Protein AF-A0A8D0GE43-F1 (afdb_monomer)

Mean predicted aligned error: 23.8 Å

Sequence (446 aa):
SHNPSAASDLSTYSTASLISNEEQFEDYGEGDDVDFTPSSPCPDDETRTNAYSDLGSSVSSSAGQTPRKMRHIYNSELLDVYCSQCCKKINLLNDLEARLKNLKANSPNRKISSTAFGRQLFHNSNFSSSNGSTEDLFRDSIDSCDNDITEKVTYLEKKVTELENDNMTNGDLKSKLKHENTQLVHRVHELEELLKDQETSAEQTLEEEIKRHREAYSKYEKEKGTEIELLNTRVQQLEEENSELKSTVTRLKSHTEKLDEERQRMSDRLEDTSLRLKDEMDLYKRMMDKLRQNRLEFNKEREATQELIEDLRKELEHLQLYKLDCERPGRGRSSSSSLSEFNAKTREMEMEHEIKRLKQENQKLRDQNDDLNGQILSLSLYEAKNLFATQTKAQSLAAEIDSASRDELMEALKEQEEINYRLRQYMDKIILAILDHNPSILEIKN

Organism: Sphenodon punctatus (NCBI:txid8508)

Foldseek 3Di:
DDDDDDDDDDDDDDDDDDDDDDDDDDDDDDDDDDDDDDDDDDDDDDDDDDDDDDDDDDDDDDDDDDDDDDDPDDPPPPPPPDDPVNVVVVVVVVVVVVVVVVCVVPPPPPPPPPVRVVVVVVPPDDDDDDDDDDDDDDDDDPDPPPPVVVVVVVVVVVVVVVVVVVVVVVVVVVVVVVVVVVVVVVVVVVVVVVVVVVVVVVVVVVVVVVVVVVVVVVVVVVVVVVVVVVVVVVVVVVVVVVVVVVVVVVVVVVVVVVVVVVVVVVVVVVVVVVVVVVVVVVVVVVVVVVVVVVVVVVVVVVVVVVVVVVVVVVVVVVVVVVVVVVPPPDDDDDPPVVVVVVVVVVVVVVVVVVVVVVVVVVVVVVVVVVVVVVVVVVVVVVVVVVVVVVVVVDDDPVVVVVPCDPVNVVVVVVVVVVVVVVVVVVVVVVQVVCVVPPNVVVDDDD

Structure (mmCIF, N/CA/C/O backbone):
data_AF-A0A8D0GE43-F1
#
_entry.id   AF-A0A8D0GE43-F1
#
loop_
_atom_site.group_PDB
_atom_site.id
_atom_site.type_symbol
_atom_site.label_atom_id
_atom_site.label_alt_id
_atom_site.label_comp_id
_atom_site.label_asym_id
_atom_site.label_entity_id
_atom_site.label_seq_id
_atom_site.pdbx_PDB_ins_code
_atom_site.Cartn_x
_atom_site.Cartn_y
_atom_site.Cartn_z
_atom_site.occupancy
_atom_site.B_iso_or_equiv
_atom_site.auth_seq_id
_atom_site.auth_comp_id
_atom_site.auth_asym_id
_atom_site.auth_atom_id
_atom_site.pdbx_PDB_model_num
ATOM 1 N N . SER A 1 1 ? 65.338 -15.240 9.679 1.00 38.41 1 SER A N 1
ATOM 2 C CA . SER A 1 1 ? 66.031 -15.650 10.917 1.00 38.41 1 SER A CA 1
ATOM 3 C C . SER A 1 1 ? 64.995 -16.139 11.919 1.00 38.41 1 SER A C 1
ATOM 5 O O . SER A 1 1 ? 64.124 -15.377 12.286 1.00 38.41 1 SER A O 1
ATOM 7 N N . HIS A 1 2 ? 65.068 -17.435 12.235 1.00 36.09 2 HIS A N 1
ATOM 8 C CA . HIS A 1 2 ? 64.637 -18.157 13.447 1.00 36.09 2 HIS A CA 1
ATOM 9 C C . HIS A 1 2 ? 63.344 -17.759 14.218 1.00 36.09 2 HIS A C 1
ATOM 11 O O . HIS A 1 2 ? 63.273 -16.717 14.854 1.00 36.09 2 HIS A O 1
ATOM 17 N N . ASN A 1 3 ? 62.408 -18.725 14.186 1.00 47.41 3 ASN A N 1
ATOM 18 C CA . ASN A 1 3 ? 61.341 -19.186 15.112 1.00 47.41 3 ASN A CA 1
ATOM 19 C C . ASN A 1 3 ? 61.473 -18.863 16.628 1.00 47.41 3 ASN A C 1
ATOM 21 O O . ASN A 1 3 ? 62.605 -18.620 17.052 1.00 47.41 3 ASN A O 1
ATOM 25 N N . PRO A 1 4 ? 60.398 -18.968 17.476 1.00 62.22 4 PRO A N 1
ATOM 26 C CA . PRO A 1 4 ? 59.675 -20.250 17.722 1.00 62.22 4 PRO A CA 1
ATOM 27 C C . PRO A 1 4 ? 58.169 -20.258 18.159 1.00 62.22 4 PRO A C 1
ATOM 29 O O . PRO A 1 4 ? 57.666 -19.285 18.702 1.00 62.22 4 PRO A O 1
ATOM 32 N N . SER A 1 5 ? 57.525 -21.430 17.935 1.00 45.06 5 SER A N 1
ATOM 33 C CA . SER A 1 5 ? 56.621 -22.278 18.785 1.00 45.06 5 SER A CA 1
ATOM 34 C C . SER A 1 5 ? 55.451 -21.681 19.612 1.00 45.06 5 SER A C 1
ATOM 36 O O . SER A 1 5 ? 55.613 -20.632 20.208 1.00 45.06 5 SER A O 1
ATOM 38 N N . ALA A 1 6 ? 54.299 -22.331 19.877 1.00 43.22 6 ALA A N 1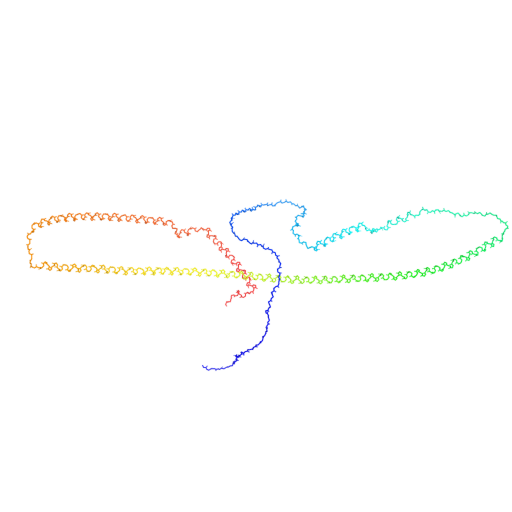
ATOM 39 C CA . ALA A 1 6 ? 53.668 -23.619 19.518 1.00 43.22 6 ALA A CA 1
ATOM 40 C C . ALA A 1 6 ? 52.224 -23.701 20.119 1.00 43.22 6 ALA A C 1
ATOM 42 O O . ALA A 1 6 ? 51.912 -22.927 21.022 1.00 43.22 6 ALA A O 1
ATOM 43 N N . ALA A 1 7 ? 51.468 -24.738 19.695 1.00 39.16 7 ALA A N 1
ATOM 44 C CA . ALA A 1 7 ? 50.300 -25.414 20.323 1.00 39.16 7 ALA A CA 1
ATOM 45 C C . ALA A 1 7 ? 48.884 -24.872 19.949 1.00 39.16 7 ALA A C 1
ATOM 47 O O . ALA A 1 7 ? 48.703 -23.663 19.889 1.00 39.16 7 ALA A O 1
ATOM 48 N N . SER A 1 8 ? 47.833 -25.658 19.636 1.00 41.88 8 SER A N 1
ATOM 49 C CA . SER A 1 8 ? 47.555 -27.100 19.831 1.00 41.88 8 SER A CA 1
ATOM 50 C C . SER A 1 8 ? 46.420 -27.620 18.905 1.00 41.88 8 SER A C 1
ATOM 52 O O . SER A 1 8 ? 45.381 -26.979 18.794 1.00 41.88 8 SER A O 1
ATOM 54 N N . ASP A 1 9 ? 46.652 -28.777 18.275 1.00 39.06 9 ASP A N 1
ATOM 55 C CA . ASP A 1 9 ? 45.872 -30.034 18.218 1.00 39.06 9 ASP A CA 1
ATOM 56 C C . ASP A 1 9 ? 44.349 -30.135 17.932 1.00 39.06 9 ASP A C 1
ATOM 58 O O . ASP A 1 9 ? 43.512 -29.617 18.660 1.00 39.06 9 ASP A O 1
ATOM 62 N N . LEU A 1 10 ? 44.071 -30.965 16.899 1.00 37.03 10 LEU A N 1
ATOM 63 C CA . LEU A 1 10 ? 43.170 -32.147 16.791 1.00 37.03 10 LEU A CA 1
ATOM 64 C C . LEU A 1 10 ? 41.729 -32.055 17.346 1.00 37.03 10 LEU A C 1
ATOM 66 O O . LEU A 1 10 ? 41.489 -31.583 18.439 1.00 37.03 10 LEU A O 1
ATOM 70 N N . SER A 1 11 ? 40.679 -32.649 16.775 1.00 32.06 11 SER A N 1
ATOM 71 C CA . SER A 1 11 ? 40.477 -33.645 15.713 1.00 32.06 11 SER A CA 1
ATOM 72 C C . SER A 1 11 ? 38.954 -33.797 15.543 1.00 32.06 11 SER A C 1
ATOM 74 O O . SER A 1 11 ? 38.218 -33.706 16.523 1.00 32.06 11 SER A O 1
ATOM 76 N N . THR A 1 12 ? 38.462 -34.040 14.330 1.00 38.22 12 THR A N 1
ATOM 77 C CA . THR A 1 12 ? 37.043 -34.335 14.064 1.00 38.22 12 THR A CA 1
ATOM 78 C C . THR A 1 12 ? 36.962 -35.647 13.303 1.00 38.22 12 THR A C 1
ATOM 80 O O . THR A 1 12 ? 37.473 -35.738 12.192 1.00 38.22 12 THR A O 1
ATOM 83 N N . TYR A 1 13 ? 36.334 -36.661 13.900 1.00 42.94 13 TYR A N 1
ATOM 84 C CA . TYR A 1 13 ? 35.890 -37.859 13.192 1.00 42.94 13 TYR A CA 1
ATOM 85 C C . TYR A 1 13 ? 34.681 -38.510 13.878 1.00 42.94 13 TYR A C 1
ATOM 87 O O . TYR A 1 13 ? 34.623 -38.594 15.103 1.00 42.94 13 TYR A O 1
ATOM 95 N N . SER A 1 14 ? 33.809 -39.041 13.013 1.00 34.19 14 SER A N 1
ATOM 96 C CA . SER A 1 14 ? 33.009 -40.273 13.161 1.00 34.19 14 SER A CA 1
ATOM 97 C C . SER A 1 14 ? 31.504 -40.186 13.465 1.00 34.19 14 SER A C 1
ATOM 99 O O . SER A 1 14 ? 31.059 -40.106 14.601 1.00 34.19 14 SER A O 1
ATOM 101 N N . THR A 1 15 ? 30.735 -40.273 12.372 1.00 41.56 15 THR A N 1
ATOM 102 C CA . THR A 1 15 ? 29.760 -41.330 11.988 1.00 41.56 15 THR A CA 1
ATOM 103 C C . THR A 1 15 ? 29.211 -42.323 13.036 1.00 41.56 15 THR A C 1
ATOM 105 O O . THR A 1 15 ? 29.994 -43.070 13.619 1.00 41.56 15 THR A O 1
ATOM 108 N N . ALA A 1 16 ? 27.873 -42.494 13.072 1.00 36.06 16 ALA A N 1
ATOM 109 C CA . ALA A 1 16 ? 27.108 -43.668 12.564 1.00 36.06 16 ALA A CA 1
ATOM 110 C C . ALA A 1 16 ? 25.858 -44.058 13.406 1.00 36.06 16 ALA A C 1
ATOM 112 O O . ALA A 1 16 ? 25.973 -44.186 14.619 1.00 36.06 16 ALA A O 1
ATOM 113 N N . SER A 1 17 ? 24.759 -44.411 12.698 1.00 38.06 17 SER A N 1
ATOM 114 C CA . SER A 1 17 ? 23.742 -45.454 13.028 1.00 38.06 17 SER A CA 1
ATOM 115 C C . SER A 1 17 ? 22.774 -45.207 14.216 1.00 38.06 17 SER A C 1
ATOM 117 O O . SER A 1 17 ? 23.167 -44.603 15.196 1.00 38.06 17 SER A O 1
ATOM 119 N N . LEU A 1 18 ? 21.512 -45.669 14.307 1.00 38.78 18 LEU A N 1
ATOM 120 C CA . LEU A 1 18 ? 20.591 -46.535 13.541 1.00 38.78 18 LEU A CA 1
ATOM 121 C C . LEU A 1 18 ? 19.242 -46.614 14.346 1.00 38.78 18 LEU A C 1
ATOM 123 O O . LEU A 1 18 ? 19.275 -46.402 15.554 1.00 38.78 18 LEU A O 1
ATOM 127 N N . ILE A 1 19 ? 18.142 -47.066 13.703 1.00 35.34 19 ILE A N 1
ATOM 128 C CA . ILE A 1 19 ? 17.017 -47.903 14.239 1.00 35.34 19 ILE A CA 1
ATOM 129 C C . ILE A 1 19 ? 15.658 -47.285 14.711 1.00 35.34 19 ILE A C 1
ATOM 131 O O . ILE A 1 19 ? 15.600 -46.460 15.616 1.00 35.34 19 ILE A O 1
ATOM 135 N N . SER A 1 20 ? 14.593 -47.908 14.146 1.00 34.09 20 SER A N 1
ATOM 136 C CA . SER A 1 20 ? 13.205 -48.204 14.612 1.00 34.09 20 SER A CA 1
ATOM 137 C C . SER A 1 20 ? 12.062 -47.199 14.385 1.00 34.09 20 SER A C 1
ATOM 139 O O . SER A 1 20 ? 12.109 -46.087 14.890 1.00 34.09 20 SER A O 1
ATOM 141 N N . ASN A 1 21 ? 11.092 -47.552 13.515 1.00 33.66 21 ASN A N 1
ATOM 142 C CA . ASN A 1 21 ? 9.755 -48.182 13.765 1.00 33.66 21 ASN A CA 1
ATOM 143 C C . ASN A 1 21 ? 8.684 -47.073 13.919 1.00 33.66 21 ASN A C 1
ATOM 145 O O . ASN A 1 21 ? 8.958 -46.087 14.581 1.00 33.66 21 ASN A O 1
ATOM 149 N N . GLU A 1 22 ? 7.496 -47.074 13.306 1.00 37.09 22 GLU A N 1
ATOM 150 C CA . GLU A 1 22 ? 6.450 -48.106 13.254 1.00 37.09 22 GLU A CA 1
ATOM 151 C C . GLU A 1 22 ? 5.320 -47.675 12.270 1.00 37.09 22 GLU A C 1
ATOM 153 O O . GLU A 1 22 ? 5.316 -46.552 11.769 1.00 37.09 22 GLU A O 1
ATOM 158 N N . GLU A 1 23 ? 4.407 -48.604 11.980 1.00 44.16 23 GLU A N 1
ATOM 159 C CA . GLU A 1 23 ? 3.408 -48.687 10.893 1.00 44.16 23 GLU A CA 1
ATOM 160 C C . GLU A 1 23 ? 2.099 -47.872 11.106 1.00 44.16 23 GLU A C 1
ATOM 162 O O . GLU A 1 23 ? 1.967 -47.205 12.128 1.00 44.16 23 GLU A O 1
ATOM 167 N N . GLN A 1 24 ? 1.124 -48.046 10.175 1.00 38.09 24 GLN A N 1
ATOM 168 C CA . GLN A 1 24 ? -0.367 -47.913 10.260 1.00 38.09 24 GLN A CA 1
ATOM 169 C C . GLN A 1 24 ? -0.989 -46.841 9.327 1.00 38.09 24 GLN A C 1
ATOM 171 O O . GLN A 1 24 ? -0.553 -45.699 9.356 1.00 38.09 24 GLN A O 1
ATOM 176 N N . PHE A 1 25 ? -2.038 -47.037 8.506 1.00 36.97 25 PHE A N 1
ATOM 177 C CA . PHE A 1 25 ? -2.863 -48.159 8.006 1.00 36.97 25 PHE A CA 1
ATOM 178 C C . PHE A 1 25 ? -3.600 -47.640 6.737 1.00 36.97 25 PHE A C 1
ATOM 180 O O . PHE A 1 25 ? -4.001 -46.476 6.710 1.00 36.97 25 PHE A O 1
ATOM 187 N N . GLU A 1 26 ? -3.818 -48.482 5.720 1.00 42.72 26 GLU A N 1
ATOM 188 C CA . GLU A 1 26 ? -4.900 -48.305 4.731 1.00 42.72 26 GLU A CA 1
ATOM 189 C C . GLU A 1 26 ? -6.189 -48.903 5.315 1.00 42.72 26 GLU A C 1
ATOM 191 O O . GLU A 1 26 ? -6.151 -50.025 5.823 1.00 42.72 26 GLU A O 1
ATOM 196 N N . ASP A 1 27 ? -7.319 -48.197 5.206 1.00 50.03 27 ASP A N 1
ATOM 197 C CA . ASP A 1 27 ? -8.645 -48.816 5.292 1.00 50.03 27 ASP A CA 1
ATOM 198 C C . ASP A 1 27 ? -9.551 -48.283 4.175 1.00 50.03 27 ASP A C 1
ATOM 200 O O . ASP A 1 27 ? -9.648 -47.076 3.934 1.00 50.03 27 ASP A O 1
ATOM 204 N N . TYR A 1 28 ? -10.170 -49.229 3.475 1.00 43.81 28 TYR A N 1
ATOM 205 C CA . TYR A 1 28 ? -11.095 -49.044 2.369 1.00 43.81 28 TYR A CA 1
ATOM 206 C C . TYR A 1 28 ? -12.517 -49.082 2.939 1.00 43.81 28 TYR A C 1
ATOM 208 O O . TYR A 1 28 ? -12.982 -50.130 3.377 1.00 43.81 28 TYR A O 1
ATOM 216 N N . GLY A 1 29 ? -13.223 -47.951 2.900 1.00 44.12 29 GLY A N 1
ATOM 217 C CA . GLY A 1 29 ? -14.651 -47.870 3.215 1.00 44.12 29 GLY A CA 1
ATOM 218 C C . GLY A 1 29 ? -15.486 -47.668 1.952 1.00 44.12 29 GLY A C 1
ATOM 219 O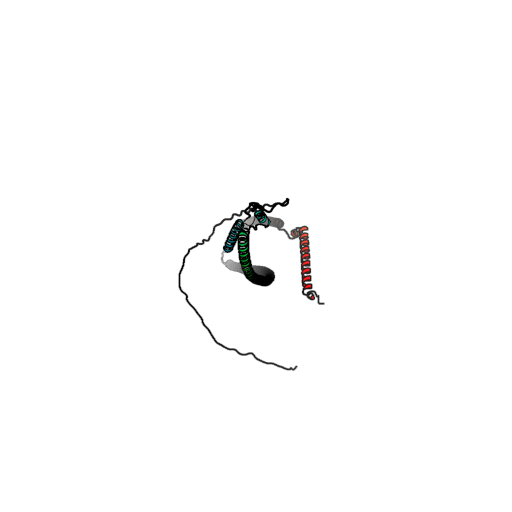 O . GLY A 1 29 ? -15.473 -46.586 1.369 1.00 44.12 29 GLY A O 1
ATOM 220 N N . GLU A 1 30 ? -16.190 -48.720 1.546 1.00 41.50 30 GLU A N 1
ATOM 221 C CA . GLU A 1 30 ? -17.165 -48.800 0.452 1.00 41.50 30 GLU A CA 1
ATOM 222 C C . GLU A 1 30 ? -18.604 -48.724 1.028 1.00 41.50 30 GLU A C 1
ATOM 224 O O . GLU A 1 30 ? -18.839 -49.287 2.096 1.00 41.50 30 GLU A O 1
ATOM 229 N N . GLY A 1 31 ? -19.545 -48.081 0.311 1.00 38.09 31 GLY A N 1
ATOM 230 C CA . GLY A 1 31 ? -21.019 -48.128 0.516 1.00 38.09 31 GLY A CA 1
ATOM 231 C C . GLY A 1 31 ? -21.563 -47.316 1.711 1.00 38.09 31 GLY A C 1
ATOM 232 O O . GLY A 1 31 ? -20.952 -47.280 2.767 1.00 38.09 31 GLY A O 1
ATOM 233 N N . ASP A 1 32 ? -22.690 -46.601 1.675 1.00 35.78 32 ASP A N 1
ATOM 234 C CA . ASP A 1 32 ? -23.876 -46.688 0.821 1.00 35.78 32 ASP A CA 1
ATOM 235 C C . ASP A 1 32 ? -24.700 -45.375 0.844 1.00 35.78 32 ASP A C 1
ATOM 237 O O . ASP A 1 32 ? -24.605 -44.564 1.767 1.00 35.78 32 ASP A O 1
ATOM 241 N N . ASP A 1 33 ? -25.548 -45.259 -0.185 1.00 39.09 33 ASP A N 1
ATOM 242 C CA . ASP A 1 33 ? -26.859 -44.591 -0.251 1.00 39.09 33 ASP A CA 1
ATOM 243 C C . ASP A 1 33 ? -26.978 -43.054 -0.257 1.00 39.09 33 ASP A C 1
ATOM 245 O O . ASP A 1 33 ? -27.239 -42.365 0.726 1.00 39.09 33 ASP A O 1
ATOM 249 N N . VAL A 1 34 ? -26.856 -42.542 -1.486 1.00 41.31 34 VAL A N 1
ATOM 250 C CA . VAL A 1 34 ? -27.880 -41.797 -2.250 1.00 41.31 34 VAL A CA 1
ATOM 251 C C . VAL A 1 34 ? -29.095 -41.281 -1.461 1.00 41.31 34 VAL A C 1
ATOM 253 O O . VAL A 1 34 ? -29.967 -42.053 -1.078 1.00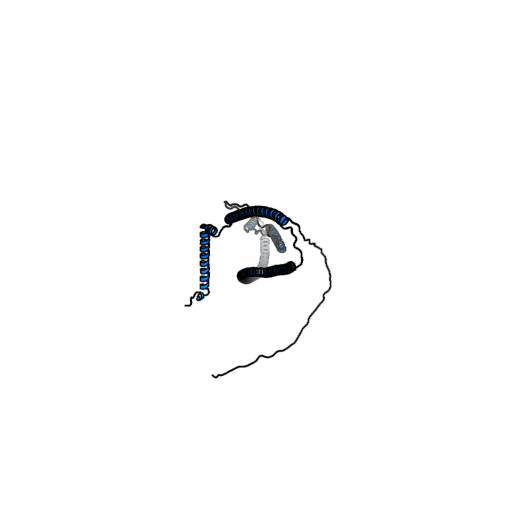 41.31 34 VAL A O 1
ATOM 256 N N . ASP A 1 35 ? -29.273 -39.955 -1.455 1.00 35.28 35 ASP A N 1
ATOM 257 C CA . ASP A 1 35 ? -30.604 -39.392 -1.687 1.00 35.28 35 ASP A CA 1
ATOM 258 C C . ASP A 1 35 ? -30.553 -38.102 -2.521 1.00 35.28 35 ASP A C 1
ATOM 260 O O . ASP A 1 35 ? -29.686 -37.239 -2.378 1.00 35.28 35 ASP A O 1
ATOM 264 N N . PHE A 1 36 ? -31.475 -38.056 -3.476 1.00 33.50 36 PHE A N 1
ATOM 265 C CA . PHE A 1 36 ? -31.555 -37.165 -4.630 1.00 33.50 36 PHE A CA 1
ATOM 266 C C . PHE A 1 36 ? -31.848 -35.697 -4.279 1.00 33.50 36 PHE A C 1
ATOM 268 O O . PHE A 1 36 ? -32.640 -35.412 -3.388 1.00 33.50 36 PHE A O 1
ATOM 275 N N . THR A 1 37 ? -31.364 -34.758 -5.105 1.00 32.41 37 THR A N 1
ATOM 276 C CA . THR A 1 37 ? -32.210 -33.750 -5.797 1.00 32.41 37 THR A CA 1
ATOM 277 C C . THR A 1 37 ? -31.412 -32.957 -6.860 1.00 32.41 37 THR A C 1
ATOM 279 O O . THR A 1 37 ? -30.184 -32.937 -6.816 1.00 32.41 37 THR A O 1
ATOM 282 N N . PRO A 1 38 ? -32.080 -32.389 -7.888 1.00 39.03 38 PRO A N 1
ATOM 283 C CA . PRO A 1 38 ? -31.558 -32.346 -9.254 1.00 39.03 38 PRO A CA 1
ATOM 284 C C . PRO A 1 38 ? -30.939 -31.008 -9.701 1.00 39.03 38 PRO A C 1
ATOM 286 O O . PRO A 1 38 ? -31.368 -29.929 -9.309 1.00 39.03 38 PRO A O 1
ATOM 289 N N . SER A 1 39 ? -29.971 -31.152 -10.610 1.00 29.11 39 SER A N 1
ATOM 290 C CA . SER A 1 39 ? -29.678 -30.366 -11.822 1.00 29.11 39 SER A CA 1
ATOM 291 C C . SER A 1 39 ? -30.003 -28.861 -11.863 1.00 29.11 39 SER A C 1
ATOM 293 O O . SER A 1 39 ? -31.160 -28.465 -11.966 1.00 29.11 39 SER A O 1
ATOM 295 N N . SER A 1 40 ? -28.956 -28.043 -12.026 1.00 32.81 40 SER A N 1
ATOM 296 C CA . SER A 1 40 ? -29.031 -26.736 -12.693 1.00 32.81 40 SER A CA 1
ATOM 297 C C . SER A 1 40 ? -28.026 -26.708 -13.858 1.00 32.81 40 SER A C 1
ATOM 299 O O . SER A 1 40 ? -26.856 -27.021 -13.625 1.00 32.81 40 SER A O 1
ATOM 301 N N . PRO A 1 41 ? -28.434 -26.397 -15.103 1.00 42.53 41 PRO A N 1
ATOM 302 C CA . PRO A 1 41 ? -27.512 -26.244 -16.222 1.00 42.53 41 PRO A CA 1
ATOM 303 C C . PRO A 1 41 ? -27.006 -24.798 -16.334 1.00 42.53 41 PRO A C 1
ATOM 305 O O . PRO A 1 41 ? -27.801 -23.860 -16.385 1.00 42.53 41 PRO A O 1
ATOM 308 N N . CYS A 1 42 ? -25.687 -24.631 -16.453 1.00 34.22 42 CYS A N 1
ATOM 309 C CA . CYS A 1 42 ? -25.089 -23.437 -17.059 1.00 34.22 42 CYS A CA 1
ATOM 310 C C . CYS A 1 42 ? -25.479 -23.329 -18.539 1.00 34.22 42 CYS A C 1
ATOM 312 O O . CYS A 1 42 ? -25.627 -24.350 -19.220 1.00 34.22 42 CYS A O 1
ATOM 314 N N . PRO A 1 43 ? -25.513 -22.096 -19.058 1.00 46.50 43 PRO A N 1
ATOM 315 C CA . PRO A 1 43 ? -24.833 -21.854 -20.324 1.00 46.50 43 PRO A CA 1
ATOM 316 C C . PRO A 1 43 ? -24.000 -20.557 -20.299 1.00 46.50 43 PRO A C 1
ATOM 318 O O . PRO A 1 43 ? -24.522 -19.484 -20.002 1.00 46.50 43 PRO A O 1
ATOM 321 N N . ASP A 1 44 ? -22.723 -20.668 -20.676 1.00 35.19 44 ASP A N 1
ATOM 322 C CA . ASP A 1 44 ? -22.042 -19.651 -21.496 1.00 35.19 44 ASP A CA 1
ATOM 323 C C . ASP A 1 44 ? -22.722 -19.699 -22.901 1.00 35.19 44 ASP A C 1
ATOM 325 O O . ASP A 1 44 ? -23.264 -20.739 -23.278 1.00 35.19 44 ASP A O 1
ATOM 329 N N . ASP A 1 45 ? -22.821 -18.684 -23.763 1.00 33.75 45 ASP A N 1
ATOM 330 C CA . ASP A 1 45 ? -21.872 -17.629 -24.078 1.00 33.75 45 ASP A CA 1
ATOM 331 C C . ASP A 1 45 ? -22.520 -16.569 -25.013 1.00 33.75 45 ASP A C 1
ATOM 333 O O . ASP A 1 45 ? -23.508 -16.836 -25.700 1.00 33.75 45 ASP A O 1
ATOM 337 N N . GLU A 1 46 ? -21.899 -15.389 -25.042 1.00 33.84 46 GLU A N 1
ATOM 338 C CA . GLU A 1 46 ? -21.903 -14.292 -26.031 1.00 33.84 46 GLU A CA 1
ATOM 339 C C . GLU A 1 46 ? -23.155 -13.916 -26.863 1.00 33.84 46 GLU A C 1
ATOM 341 O O . GLU A 1 46 ? -23.542 -14.596 -27.810 1.00 33.84 46 GLU A O 1
ATOM 346 N N . THR A 1 47 ? -23.619 -12.660 -26.719 1.00 32.91 47 THR A N 1
ATOM 347 C CA . THR A 1 47 ? -23.590 -11.669 -27.829 1.00 32.91 47 THR A CA 1
ATOM 348 C C . THR A 1 47 ? -23.961 -10.239 -27.392 1.00 32.91 47 THR A C 1
ATOM 350 O O . THR A 1 47 ? -25.087 -9.951 -27.012 1.00 32.91 47 THR A O 1
ATOM 353 N N . ARG A 1 48 ? -22.982 -9.329 -27.531 1.00 34.28 48 ARG A N 1
ATOM 354 C CA . ARG A 1 48 ? -23.059 -7.920 -27.988 1.00 34.28 48 ARG A CA 1
ATOM 355 C C . ARG A 1 48 ? -24.301 -7.082 -27.618 1.00 34.28 48 ARG A C 1
ATOM 357 O O . ARG A 1 48 ? -25.367 -7.280 -28.183 1.00 34.28 48 ARG A O 1
ATOM 364 N N . THR A 1 49 ? -24.100 -5.959 -26.919 1.00 33.41 49 THR A N 1
ATOM 365 C CA . THR A 1 49 ? -24.157 -4.591 -27.502 1.00 33.41 49 THR A CA 1
ATOM 366 C C . THR A 1 49 ? -24.053 -3.497 -26.432 1.00 33.41 49 THR A C 1
ATOM 368 O O . THR A 1 49 ? -24.700 -3.536 -25.392 1.00 33.41 49 THR A O 1
ATOM 371 N N . ASN A 1 50 ? -23.222 -2.498 -26.735 1.00 30.81 50 ASN A N 1
ATOM 372 C CA . ASN A 1 50 ? -23.066 -1.239 -26.014 1.00 30.81 50 ASN A CA 1
ATOM 373 C C . ASN A 1 50 ? -24.361 -0.410 -26.007 1.00 30.81 50 ASN A C 1
ATOM 375 O O . ASN A 1 50 ? -24.915 -0.164 -27.077 1.00 30.81 50 ASN A O 1
ATOM 379 N N . ALA A 1 51 ? -24.726 0.154 -24.854 1.00 30.56 51 ALA A N 1
ATOM 380 C CA . ALA A 1 51 ? -25.409 1.448 -24.772 1.00 30.56 51 ALA A CA 1
ATOM 381 C C . ALA A 1 51 ? -25.224 2.055 -23.370 1.00 30.56 51 ALA A C 1
ATOM 383 O O . ALA A 1 51 ? -25.914 1.704 -22.417 1.00 30.56 51 ALA A O 1
ATOM 384 N N . TYR A 1 52 ? -24.265 2.973 -23.262 1.00 33.12 52 TYR A N 1
ATOM 385 C CA . TYR A 1 52 ? -24.150 3.925 -22.160 1.00 33.12 52 TYR A CA 1
ATOM 386 C C . TYR A 1 52 ? -25.354 4.877 -22.172 1.00 33.12 52 TYR A C 1
ATOM 388 O O . TYR A 1 52 ? -25.703 5.420 -23.221 1.00 33.12 52 TYR A O 1
ATOM 396 N N . SER A 1 53 ? -25.941 5.151 -21.009 1.00 35.38 53 SER A N 1
ATOM 397 C CA . SER A 1 53 ? -26.644 6.412 -20.753 1.00 35.38 53 SER A CA 1
ATOM 398 C C . SER A 1 53 ? -26.512 6.778 -19.281 1.00 35.38 53 SER A C 1
ATOM 400 O O . SER A 1 53 ? -27.137 6.209 -18.391 1.00 35.38 53 SER A O 1
ATOM 402 N N . ASP A 1 54 ? -25.604 7.723 -19.110 1.00 33.50 54 ASP A N 1
ATOM 403 C CA . ASP A 1 54 ? -25.285 8.550 -17.967 1.00 33.50 54 ASP A CA 1
ATOM 404 C C . ASP A 1 54 ? -26.391 9.598 -17.766 1.00 33.50 54 ASP A C 1
ATOM 406 O O . ASP A 1 54 ? -26.796 10.244 -18.733 1.00 33.50 54 ASP A O 1
ATOM 410 N N . LEU A 1 55 ? -26.871 9.783 -16.535 1.00 36.91 55 LEU A N 1
ATOM 411 C CA . LEU A 1 55 ? -27.549 11.014 -16.126 1.00 36.91 55 LEU A CA 1
ATOM 412 C C . LEU A 1 55 ? -27.160 11.341 -14.686 1.00 36.91 55 LEU A C 1
ATOM 414 O O . LEU A 1 55 ? -27.755 10.875 -13.712 1.00 36.91 55 LEU A O 1
ATOM 418 N N . GLY A 1 56 ? -26.127 12.172 -14.590 1.00 31.11 56 GLY A N 1
ATOM 419 C CA . GLY A 1 56 ? -25.718 12.863 -13.386 1.00 31.11 56 GLY A CA 1
ATOM 420 C C . GLY A 1 56 ? -26.671 13.985 -12.957 1.00 31.11 56 GLY A C 1
ATOM 421 O O . GLY A 1 56 ? -27.277 14.683 -13.764 1.00 31.11 56 GLY A O 1
ATOM 422 N N . SER A 1 57 ? -26.736 14.128 -11.633 1.00 36.47 57 SER A N 1
ATOM 423 C CA . SER A 1 57 ? -26.608 15.355 -10.834 1.00 36.47 57 SER A CA 1
ATOM 424 C C . SER A 1 57 ? -27.271 16.659 -11.302 1.00 36.47 57 SER A C 1
ATOM 426 O O . SER A 1 57 ? -26.892 17.264 -12.302 1.00 36.47 57 SER A O 1
ATOM 428 N N . SER A 1 58 ? -28.092 17.226 -10.412 1.00 32.91 58 SER A N 1
ATOM 429 C CA . SER A 1 58 ? -28.214 18.680 -10.282 1.00 32.91 58 SER A CA 1
ATOM 430 C C . SER A 1 58 ? -28.311 19.110 -8.813 1.00 32.91 58 SER A C 1
ATOM 432 O O . SER A 1 58 ? -29.187 18.683 -8.064 1.00 32.91 58 SER A O 1
ATOM 434 N N . VAL A 1 59 ? -27.372 19.979 -8.451 1.00 32.94 59 VAL A N 1
ATOM 435 C CA . VAL A 1 59 ? -27.178 20.750 -7.214 1.00 32.94 59 VAL A CA 1
ATOM 436 C C . VAL A 1 59 ? -28.261 21.817 -6.964 1.00 32.94 59 VAL A C 1
ATOM 438 O O . VAL A 1 59 ? -28.696 22.464 -7.913 1.00 32.94 59 VAL A O 1
ATOM 441 N N . SER A 1 60 ? -28.591 22.120 -5.695 1.00 30.39 60 SER A N 1
ATOM 442 C 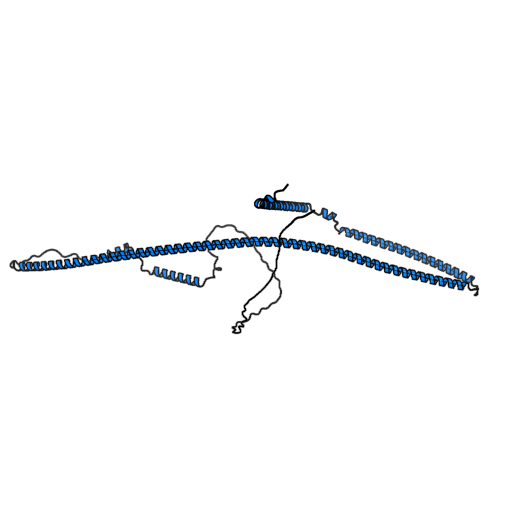CA . SER A 1 60 ? -28.271 23.420 -5.041 1.00 30.39 60 SER A CA 1
ATOM 443 C C . SER A 1 60 ? -29.133 23.794 -3.816 1.00 30.39 60 SER A C 1
ATOM 445 O O . SER A 1 60 ? -30.356 23.838 -3.871 1.00 30.39 60 SER A O 1
ATOM 447 N N . SER A 1 61 ? -28.403 24.223 -2.780 1.00 31.02 61 SER A N 1
ATOM 448 C CA . SER A 1 61 ? -28.627 25.376 -1.888 1.00 31.02 61 SER A CA 1
ATOM 449 C C . SER A 1 61 ? -29.734 25.386 -0.825 1.00 31.02 61 SER A C 1
ATOM 451 O O . SER A 1 61 ? -30.924 25.544 -1.072 1.00 31.02 61 SER A O 1
ATOM 453 N N . SER A 1 62 ? -29.240 25.388 0.415 1.00 34.81 62 SER A N 1
ATOM 454 C CA . SER A 1 62 ? -29.906 25.721 1.668 1.00 34.81 62 SER A CA 1
ATOM 455 C C . SER A 1 62 ? -29.969 27.234 1.921 1.00 34.81 62 SER A C 1
ATOM 457 O O . SER A 1 62 ? -28.939 27.907 1.854 1.00 34.81 62 SER A O 1
ATOM 459 N N . ALA A 1 63 ? -31.122 27.738 2.369 1.00 34.88 63 ALA A N 1
ATOM 460 C CA . ALA A 1 63 ? -31.207 28.931 3.213 1.00 34.88 63 ALA A CA 1
ATOM 461 C C . ALA A 1 63 ? -32.454 28.881 4.122 1.00 34.88 63 ALA A C 1
ATOM 463 O O . ALA A 1 63 ? -33.580 28.950 3.646 1.00 34.88 63 ALA A O 1
ATOM 464 N N . GLY A 1 64 ? -32.207 28.783 5.434 1.00 34.16 64 GLY A N 1
ATOM 465 C CA . GLY A 1 64 ? -32.999 29.360 6.530 1.00 34.16 64 GLY A CA 1
ATOM 466 C C . GLY A 1 64 ? -34.435 28.878 6.788 1.00 34.16 64 GLY A C 1
ATOM 467 O O . GLY A 1 64 ? -35.362 29.349 6.142 1.00 34.16 64 GLY A O 1
ATOM 468 N N . GLN A 1 65 ? -34.633 28.106 7.869 1.00 35.78 65 GLN A N 1
ATOM 469 C CA . GLN A 1 65 ? -35.570 28.430 8.968 1.00 35.78 65 GLN A CA 1
ATOM 470 C C . GLN A 1 65 ? -35.467 27.420 10.134 1.00 35.78 65 GLN A C 1
ATOM 472 O O . GLN A 1 65 ? -35.187 26.240 9.955 1.00 35.78 65 GLN A O 1
ATOM 477 N N . THR A 1 66 ? -35.638 27.941 11.348 1.00 37.81 66 THR A N 1
ATOM 478 C CA . THR A 1 66 ? -35.451 27.346 12.685 1.00 37.81 66 THR A CA 1
ATOM 479 C C . THR A 1 66 ? -36.575 26.361 13.101 1.00 37.81 66 THR A C 1
ATOM 481 O O . THR A 1 66 ? -37.563 26.208 12.385 1.00 37.81 66 THR A O 1
ATOM 484 N N . PRO A 1 67 ? -36.434 25.613 14.222 1.00 43.62 67 PRO A N 1
ATOM 485 C CA . PRO A 1 67 ? -36.760 24.190 14.274 1.00 43.62 67 PRO A CA 1
ATOM 486 C C . PRO A 1 67 ? -38.182 23.896 14.757 1.00 43.62 67 PRO A C 1
ATOM 488 O O . PRO A 1 67 ? -38.644 24.431 15.768 1.00 43.62 67 PRO A O 1
ATOM 491 N N . ARG A 1 68 ? -38.851 22.933 14.115 1.00 37.59 68 ARG A N 1
ATOM 492 C CA . ARG A 1 68 ? -40.031 22.273 14.686 1.00 37.59 68 ARG A CA 1
ATOM 493 C C . ARG A 1 68 ? -40.003 20.763 14.452 1.00 37.59 68 ARG A C 1
ATOM 495 O O . ARG A 1 68 ? -40.211 20.293 13.346 1.00 37.59 68 ARG A O 1
ATOM 502 N N . LYS A 1 69 ? -39.831 20.055 15.575 1.00 36.72 69 LYS A N 1
ATOM 503 C CA . LYS A 1 69 ? -40.326 18.706 15.899 1.00 36.72 69 LYS A CA 1
ATOM 504 C C . LYS A 1 69 ? -39.988 17.606 14.884 1.00 36.72 69 LYS A C 1
ATOM 506 O O . LYS A 1 69 ? -40.744 17.337 13.957 1.00 36.72 69 LYS A O 1
ATOM 511 N N . MET A 1 70 ? -38.890 16.912 15.181 1.00 28.89 70 MET A N 1
ATOM 512 C CA . MET A 1 70 ? -38.495 15.625 14.610 1.00 28.89 70 MET A CA 1
ATOM 513 C C . MET A 1 70 ? -39.668 14.630 14.700 1.00 28.89 70 MET A C 1
ATOM 515 O O . MET A 1 70 ? -39.969 14.091 15.765 1.00 28.89 70 MET A O 1
ATOM 519 N N . ARG A 1 71 ? -40.368 14.408 13.584 1.00 34.72 71 ARG A N 1
ATOM 520 C CA . ARG A 1 71 ? -41.084 13.152 13.351 1.00 34.72 71 ARG A CA 1
ATOM 521 C C . ARG A 1 71 ? -40.019 12.138 12.958 1.00 34.72 71 ARG A C 1
ATOM 523 O O . ARG A 1 71 ? -39.314 12.349 11.977 1.00 34.72 71 ARG A O 1
ATOM 530 N N . HIS A 1 72 ? -39.903 11.074 13.744 1.00 35.94 72 HIS A N 1
ATOM 531 C CA . HIS A 1 72 ? -39.100 9.901 13.425 1.00 35.94 72 HIS A CA 1
ATOM 532 C C . HIS A 1 72 ? -39.642 9.249 12.147 1.00 35.94 72 HIS A C 1
ATOM 534 O O . HIS A 1 72 ? -40.566 8.444 12.185 1.00 35.94 72 HIS A O 1
ATOM 540 N N . ILE A 1 73 ? -39.087 9.650 11.011 1.00 42.69 73 ILE A N 1
ATOM 541 C CA . ILE A 1 73 ? -39.122 8.910 9.756 1.00 42.69 73 ILE A CA 1
ATOM 542 C C . ILE A 1 73 ? -37.660 8.572 9.520 1.00 42.69 73 ILE A C 1
ATOM 544 O O . ILE A 1 73 ? -36.916 9.457 9.136 1.00 42.69 73 ILE A O 1
ATOM 548 N N . TYR A 1 74 ? -37.253 7.380 9.943 1.00 36.03 74 TYR A N 1
ATOM 549 C CA . TYR A 1 74 ? -36.113 6.565 9.499 1.00 36.03 74 TYR A CA 1
ATOM 550 C C . TYR A 1 74 ? -35.903 5.484 10.568 1.00 36.03 74 TYR A C 1
ATOM 552 O O . TYR A 1 74 ? -35.966 5.780 11.761 1.00 36.03 74 TYR A O 1
ATOM 560 N N . ASN A 1 75 ? -35.654 4.254 10.111 1.00 36.38 75 ASN A N 1
ATOM 561 C CA . ASN A 1 75 ? -35.503 2.989 10.854 1.00 36.38 75 ASN A CA 1
ATOM 562 C C . ASN A 1 75 ? -36.750 2.095 10.930 1.00 36.38 75 ASN A C 1
ATOM 564 O O . ASN A 1 75 ? -37.149 1.670 12.009 1.00 36.38 75 ASN A O 1
ATOM 568 N N . SER A 1 76 ? -37.325 1.760 9.769 1.00 39.59 76 SER A N 1
ATOM 569 C CA . SER A 1 76 ? -38.215 0.593 9.623 1.00 39.59 76 SER A CA 1
ATOM 570 C C . SER A 1 76 ? -37.644 -0.509 8.716 1.00 39.59 76 SER A C 1
ATOM 572 O O . SER A 1 76 ? -38.280 -1.543 8.578 1.00 39.59 76 SER A O 1
ATOM 574 N N . GLU A 1 77 ? -36.462 -0.332 8.115 1.00 40.97 77 GLU A N 1
ATOM 575 C CA . GLU A 1 77 ? -35.920 -1.290 7.129 1.00 40.97 77 GLU A CA 1
ATOM 576 C C . GLU A 1 77 ? -34.561 -1.898 7.520 1.00 40.97 77 GLU A C 1
ATOM 578 O O . GLU A 1 77 ? -33.934 -2.574 6.715 1.00 40.97 77 GLU A O 1
ATOM 583 N N . LEU A 1 78 ? -34.102 -1.716 8.766 1.00 49.06 78 LEU A N 1
ATOM 584 C CA . LEU A 1 78 ? -32.831 -2.297 9.230 1.00 49.06 78 LEU A CA 1
ATOM 585 C C . LEU A 1 78 ? -32.918 -2.978 10.606 1.00 49.06 78 LEU A C 1
ATOM 587 O O . LEU A 1 78 ? -31.945 -2.985 11.357 1.00 49.06 78 LEU A O 1
ATOM 591 N N . LEU A 1 79 ? -34.085 -3.529 10.962 1.00 51.53 79 LEU A N 1
ATOM 592 C CA . LEU A 1 79 ? -34.276 -4.228 12.241 1.00 51.53 79 LEU A CA 1
ATOM 593 C C . LEU A 1 79 ? -35.052 -5.552 12.154 1.00 51.53 79 LEU A C 1
ATOM 595 O O . LEU A 1 79 ? -35.592 -5.996 13.158 1.00 51.53 79 LEU A O 1
ATOM 599 N N . ASP A 1 80 ? -35.044 -6.232 11.008 1.00 50.72 80 ASP A N 1
ATOM 600 C CA . ASP A 1 80 ? -35.620 -7.582 10.891 1.00 50.72 80 ASP A CA 1
ATOM 601 C C . ASP A 1 80 ? -34.558 -8.686 10.985 1.00 50.72 80 ASP A C 1
ATOM 603 O O . ASP A 1 80 ? -34.468 -9.598 10.169 1.00 50.72 80 ASP A O 1
ATOM 607 N N . VAL A 1 81 ? -33.768 -8.640 12.060 1.00 53.44 81 VAL A N 1
ATOM 608 C CA . VAL A 1 81 ? -33.115 -9.846 12.591 1.00 53.44 81 VAL A CA 1
ATOM 609 C C . VAL A 1 81 ? -33.647 -10.077 13.997 1.00 53.44 81 VAL A C 1
ATOM 611 O O . VAL A 1 81 ? -32.962 -9.928 15.009 1.00 53.44 81 VAL A O 1
ATOM 614 N N . TYR A 1 82 ? -34.933 -10.410 14.071 1.00 59.56 82 TYR A N 1
ATOM 615 C CA . TYR A 1 82 ? -35.526 -10.881 15.310 1.00 59.56 82 TYR A CA 1
ATOM 616 C C . TYR A 1 82 ? -35.074 -12.317 15.566 1.00 59.56 82 TYR A C 1
ATOM 618 O O . TYR A 1 82 ? -35.451 -13.253 14.863 1.00 59.56 82 TYR A O 1
ATOM 626 N N . CYS A 1 83 ? -34.311 -12.518 16.639 1.00 70.19 83 CYS A N 1
ATOM 627 C CA . CYS A 1 83 ? -34.206 -13.841 17.235 1.00 70.19 83 CYS A CA 1
ATOM 628 C C . CYS A 1 83 ? -35.619 -14.281 17.657 1.00 70.19 83 CYS A C 1
ATOM 630 O O . CYS A 1 83 ? -36.298 -13.576 18.412 1.00 70.19 83 CYS A O 1
ATOM 632 N N . SER A 1 84 ? -36.074 -15.448 17.192 1.00 70.75 84 SER A N 1
ATOM 633 C CA . SER A 1 84 ? -37.400 -16.004 17.517 1.00 70.75 84 SER A CA 1
ATOM 634 C C . SER A 1 84 ? -37.630 -16.132 19.033 1.00 70.75 84 SER A C 1
ATOM 636 O O . SER A 1 84 ? -38.765 -16.053 19.511 1.00 70.75 84 SER A O 1
ATOM 638 N N . GLN A 1 85 ? -36.546 -16.242 19.805 1.00 66.25 85 GLN A N 1
ATOM 639 C CA . GLN A 1 85 ? -36.547 -16.234 21.265 1.00 66.25 85 GLN A CA 1
ATOM 640 C C . GLN A 1 85 ? -36.865 -14.843 21.854 1.00 66.25 85 GLN A C 1
ATOM 642 O O . GLN A 1 85 ? -37.556 -14.748 22.870 1.00 66.25 85 GLN A O 1
ATOM 647 N N . CYS A 1 86 ? -36.428 -13.758 21.205 1.00 77.19 86 CYS A N 1
ATOM 648 C CA . CYS A 1 86 ? -36.691 -12.377 21.626 1.00 77.19 86 CYS A CA 1
ATOM 649 C C . CYS A 1 86 ? -38.152 -11.973 21.385 1.00 77.19 86 CYS A C 1
ATOM 651 O O . CYS A 1 86 ? -38.772 -11.397 22.279 1.00 77.19 86 CYS A O 1
ATOM 653 N N . CYS A 1 87 ? -38.744 -12.351 20.246 1.00 76.75 87 CYS A N 1
ATOM 654 C CA . CYS A 1 87 ? -40.174 -12.124 19.988 1.00 76.75 87 CYS A CA 1
ATOM 655 C C . CYS A 1 87 ? -41.067 -12.843 21.006 1.00 76.75 87 CYS A C 1
ATOM 657 O O . CYS A 1 87 ? -42.012 -12.253 21.526 1.00 76.75 87 CYS A O 1
ATOM 659 N N . LYS A 1 88 ? -40.747 -14.099 21.350 1.00 79.25 88 LYS A N 1
ATOM 660 C CA . LYS A 1 88 ? -41.483 -14.852 22.381 1.00 79.25 88 LYS A CA 1
ATOM 661 C C . LYS A 1 88 ? -41.417 -14.162 23.744 1.00 79.25 88 LYS A C 1
ATOM 663 O O . LYS A 1 88 ? -42.427 -14.084 24.437 1.00 79.25 88 LYS A O 1
ATOM 668 N N . LYS A 1 89 ? -40.251 -13.621 24.110 1.00 82.56 89 LYS A N 1
ATOM 669 C CA . LYS A 1 89 ? -40.050 -12.921 25.386 1.00 82.56 89 LYS A CA 1
ATOM 670 C C . LYS A 1 89 ? -40.795 -11.583 25.438 1.00 82.56 89 LYS A C 1
ATOM 672 O O . LYS A 1 89 ? -41.394 -11.272 26.460 1.00 82.56 89 LYS A O 1
ATOM 677 N N . ILE A 1 90 ? -40.824 -10.837 24.335 1.00 87.06 90 ILE A N 1
ATOM 678 C CA . ILE A 1 90 ? -41.589 -9.585 24.209 1.00 87.06 90 ILE A CA 1
ATOM 679 C C . ILE A 1 90 ? -43.097 -9.849 24.280 1.00 87.06 90 ILE A C 1
ATOM 681 O O . ILE A 1 90 ? -43.805 -9.164 25.012 1.00 87.06 90 ILE A O 1
ATOM 685 N N . ASN A 1 91 ? -43.587 -10.883 23.595 1.00 84.56 91 ASN A N 1
ATOM 686 C CA . ASN A 1 91 ? -44.999 -11.259 23.660 1.00 84.56 91 ASN A CA 1
ATOM 687 C C . ASN A 1 91 ? -45.410 -11.719 25.065 1.00 84.56 91 ASN A C 1
ATOM 689 O O . ASN A 1 91 ? -46.482 -11.348 25.535 1.00 84.56 91 ASN A O 1
ATOM 693 N N . LEU A 1 92 ? -44.542 -12.455 25.767 1.00 90.75 92 LEU A N 1
ATOM 694 C CA . LEU A 1 92 ? -44.767 -12.833 27.163 1.00 90.75 92 LEU A CA 1
ATOM 695 C C . LEU A 1 92 ? -44.799 -11.610 28.094 1.00 90.75 92 LEU A C 1
ATOM 697 O O . LEU A 1 92 ? -45.640 -11.546 28.985 1.00 90.75 92 LEU A O 1
ATOM 701 N N . LEU A 1 93 ? -43.914 -10.631 27.884 1.00 89.12 93 LEU A N 1
ATOM 702 C CA . LEU A 1 93 ? -43.908 -9.384 28.656 1.00 89.12 93 LEU A CA 1
ATOM 703 C C . LEU A 1 93 ? -45.185 -8.566 28.425 1.00 89.12 93 LEU A C 1
ATOM 705 O O . LEU A 1 93 ? -45.770 -8.083 29.391 1.00 89.12 93 LEU A O 1
ATOM 709 N N . ASN A 1 94 ? -45.658 -8.482 27.181 1.00 87.12 94 ASN A N 1
ATOM 710 C CA . ASN A 1 94 ? -46.909 -7.802 26.845 1.00 87.12 94 ASN A CA 1
ATOM 711 C C . ASN A 1 94 ? -48.139 -8.511 27.448 1.00 87.12 94 ASN A C 1
ATOM 713 O O . ASN A 1 94 ? -49.048 -7.844 27.946 1.00 87.12 94 ASN A O 1
ATOM 717 N N . ASP A 1 95 ? -48.167 -9.850 27.461 1.00 92.12 95 ASP A N 1
ATOM 718 C CA . ASP A 1 95 ? -49.232 -10.623 28.121 1.00 92.12 95 ASP A CA 1
ATOM 719 C C . ASP A 1 95 ? -49.210 -10.432 29.648 1.00 92.12 95 ASP A C 1
ATOM 721 O O . ASP A 1 95 ? -50.246 -10.195 30.275 1.00 92.12 95 ASP A O 1
ATOM 725 N N . LEU A 1 96 ? -48.021 -10.438 30.260 1.00 91.12 96 LEU A N 1
ATOM 726 C CA . LEU A 1 96 ? -47.851 -10.154 31.687 1.00 91.12 96 LEU A CA 1
ATOM 727 C C . LEU A 1 96 ? -48.275 -8.727 32.041 1.00 91.12 96 LEU A C 1
ATOM 729 O O . LEU A 1 96 ? -48.925 -8.533 33.068 1.00 91.12 96 LEU A O 1
ATOM 733 N N . GLU A 1 97 ? -47.976 -7.742 31.194 1.00 88.25 97 GLU A N 1
ATOM 734 C CA . GLU A 1 97 ? -48.421 -6.360 31.374 1.00 88.25 97 GLU A CA 1
ATOM 735 C C . GLU A 1 97 ? -49.951 -6.252 31.291 1.00 88.25 97 GLU A C 1
ATOM 737 O O . GLU A 1 97 ? -50.579 -5.634 32.157 1.00 88.25 97 GLU A O 1
ATOM 742 N N . ALA A 1 98 ? -50.579 -6.915 30.315 1.00 86.38 98 ALA A N 1
ATOM 743 C CA . ALA A 1 98 ? -52.034 -6.963 30.182 1.00 86.38 98 ALA A CA 1
ATOM 744 C C . ALA A 1 98 ? -52.707 -7.649 31.386 1.00 86.38 98 ALA A C 1
ATOM 746 O O . ALA A 1 98 ? -53.749 -7.189 31.873 1.00 86.38 98 ALA A O 1
ATOM 747 N N . ARG A 1 99 ? -52.098 -8.713 31.921 1.00 88.31 99 ARG A N 1
ATOM 748 C CA . ARG A 1 99 ? -52.574 -9.408 33.128 1.00 88.31 99 ARG A CA 1
ATOM 749 C C . ARG A 1 99 ? -52.373 -8.566 34.386 1.00 88.31 99 ARG A C 1
ATOM 751 O O . ARG A 1 99 ? -53.299 -8.482 35.189 1.00 88.31 99 ARG A O 1
ATOM 758 N N . LEU A 1 100 ? -51.252 -7.857 34.525 1.00 80.38 100 LEU A N 1
ATOM 759 C CA . LEU A 1 100 ? -51.012 -6.883 35.601 1.00 80.38 100 LEU A CA 1
ATOM 760 C C . LEU A 1 100 ? -52.032 -5.743 35.577 1.00 80.38 100 LEU A C 1
ATOM 762 O O . LEU A 1 100 ? -52.529 -5.333 36.626 1.00 80.38 100 LEU A O 1
ATOM 766 N N . LYS A 1 101 ? -52.388 -5.250 34.389 1.00 80.50 101 LYS A N 1
ATOM 767 C CA . LYS A 1 101 ? -53.389 -4.190 34.218 1.00 80.50 101 LYS A CA 1
ATOM 768 C C . LYS A 1 101 ? -54.787 -4.663 34.628 1.00 80.50 101 LYS A C 1
ATOM 770 O O . LYS A 1 101 ? -55.495 -3.927 35.312 1.00 80.50 101 LYS A O 1
ATOM 775 N N . ASN A 1 102 ? -55.147 -5.904 34.294 1.00 76.44 102 ASN A N 1
ATOM 776 C CA . ASN A 1 102 ? -56.399 -6.533 34.727 1.00 76.44 102 ASN A CA 1
ATOM 777 C C . ASN A 1 102 ? -56.429 -6.829 36.235 1.00 76.44 102 ASN A C 1
ATOM 779 O O . ASN A 1 102 ? -57.437 -6.572 36.889 1.00 76.44 102 ASN A O 1
ATOM 783 N N . LEU A 1 103 ? -55.320 -7.293 36.817 1.00 74.62 103 LEU A N 1
ATOM 784 C CA . LEU A 1 103 ? -55.176 -7.467 38.267 1.00 74.62 103 LEU A CA 1
ATOM 785 C C . LEU A 1 103 ? -55.260 -6.129 39.009 1.00 74.62 103 LEU A C 1
ATOM 787 O O . LEU A 1 103 ? -55.906 -6.047 40.046 1.00 74.62 103 LEU A O 1
ATOM 791 N N . LYS A 1 104 ? -54.685 -5.055 38.461 1.00 70.44 104 LYS A N 1
ATOM 792 C CA . LYS A 1 104 ? -54.787 -3.700 39.024 1.00 70.44 104 LYS A CA 1
ATOM 793 C C . LYS A 1 104 ? -56.200 -3.117 38.909 1.00 70.44 104 LYS A C 1
ATOM 795 O O . LYS A 1 104 ? -56.603 -2.354 39.784 1.00 70.44 104 LYS A O 1
ATOM 800 N N . ALA A 1 105 ? -56.948 -3.477 37.865 1.00 65.94 105 ALA A N 1
ATOM 801 C CA . ALA A 1 105 ? -58.345 -3.081 37.691 1.00 65.94 105 ALA A CA 1
ATOM 802 C C . ALA A 1 105 ? -59.309 -3.859 38.610 1.00 65.94 105 ALA A C 1
ATOM 804 O O . ALA A 1 105 ? -60.307 -3.289 39.042 1.00 65.94 105 ALA A O 1
ATOM 805 N N . ASN A 1 106 ? -58.983 -5.114 38.953 1.00 60.16 106 ASN A N 1
ATOM 806 C CA . ASN A 1 106 ? -59.854 -6.026 39.709 1.00 60.16 106 ASN A CA 1
ATOM 807 C C . ASN A 1 106 ? -59.338 -6.407 41.115 1.00 60.16 106 ASN A C 1
ATOM 809 O O . ASN A 1 106 ? -59.874 -7.325 41.733 1.00 60.16 106 ASN A O 1
ATOM 813 N N . SER A 1 107 ? -58.310 -5.740 41.653 1.00 47.88 107 SER A N 1
ATOM 814 C CA . SER A 1 107 ? -57.802 -6.047 43.000 1.00 47.88 107 SER A CA 1
ATOM 815 C C . SER A 1 107 ? -58.660 -5.391 44.099 1.00 47.88 107 SER A C 1
ATOM 817 O O . SER A 1 107 ? -58.886 -4.179 44.045 1.00 47.88 107 SER A O 1
ATOM 819 N N . PRO A 1 108 ? -59.062 -6.130 45.155 1.00 54.16 108 PRO A N 1
ATOM 820 C CA . PRO A 1 108 ? -59.795 -5.593 46.305 1.00 54.16 108 PRO A CA 1
ATOM 821 C C . PRO A 1 108 ? -58.911 -4.774 47.270 1.00 54.16 108 PRO A C 1
ATOM 823 O O . PRO A 1 108 ? -59.365 -4.379 48.338 1.00 54.16 108 PRO A O 1
ATOM 826 N N . ASN A 1 109 ? -57.663 -4.453 46.905 1.00 45.25 109 ASN A N 1
ATOM 827 C CA . ASN A 1 109 ? -56.729 -3.679 47.732 1.00 45.25 109 ASN A CA 1
ATOM 828 C C . ASN A 1 109 ? -56.867 -2.151 47.581 1.00 45.25 109 ASN A C 1
ATOM 830 O O . ASN A 1 109 ? -55.876 -1.416 47.573 1.00 45.25 109 ASN A O 1
ATOM 834 N N . ARG A 1 110 ? -58.098 -1.628 47.542 1.00 55.72 110 ARG A N 1
ATOM 835 C CA . ARG A 1 110 ? -58.315 -0.242 47.983 1.00 55.72 110 ARG A CA 1
ATOM 836 C C . ARG A 1 110 ? -58.351 -0.257 49.506 1.00 55.72 110 ARG A C 1
ATOM 838 O O . ARG A 1 110 ? -59.388 -0.544 50.092 1.00 55.72 110 ARG A O 1
ATOM 845 N N . LYS A 1 111 ? -57.221 0.068 50.145 1.00 50.38 111 LYS A N 1
ATOM 846 C CA . LYS A 1 111 ? -57.197 0.474 51.556 1.00 50.38 111 LYS A CA 1
ATOM 847 C C . LYS A 1 111 ? -58.275 1.546 51.751 1.00 50.38 111 LYS A C 1
ATOM 849 O O . LYS A 1 111 ? -58.138 2.664 51.255 1.00 50.38 111 LYS A O 1
ATOM 854 N N . ILE A 1 112 ? -59.361 1.187 52.428 1.00 46.28 112 ILE A N 1
ATOM 855 C CA . ILE A 1 112 ? -60.347 2.139 52.931 1.00 46.28 112 ILE A CA 1
ATOM 856 C C . ILE A 1 112 ? -59.577 3.009 53.926 1.00 46.28 112 ILE A C 1
ATOM 858 O O . ILE A 1 112 ? -59.123 2.521 54.956 1.00 46.28 112 ILE A O 1
ATOM 862 N N . SER A 1 113 ? -59.345 4.276 53.579 1.00 48.16 113 SER A N 1
ATOM 863 C CA . SER A 1 113 ? -58.740 5.243 54.497 1.00 48.16 113 SER A CA 1
ATOM 864 C C . SER A 1 113 ? -59.559 5.285 55.791 1.00 48.16 113 SER A C 1
ATOM 866 O O . SER A 1 113 ? -60.793 5.318 55.736 1.00 48.16 113 SER A O 1
ATOM 868 N N . SER A 1 114 ? -58.886 5.300 56.945 1.00 55.34 114 SER A N 1
ATOM 869 C CA . SER A 1 114 ? -59.466 5.236 58.298 1.00 55.34 114 SER A CA 1
ATOM 870 C C . SER A 1 114 ? -60.570 6.277 58.556 1.00 55.34 114 SER A C 1
ATOM 872 O O . SER A 1 114 ? -61.396 6.117 59.450 1.00 55.34 114 SER A O 1
ATOM 874 N N . THR A 1 115 ? -60.649 7.322 57.730 1.00 58.50 115 THR A N 1
ATOM 875 C CA . THR A 1 115 ? -61.675 8.372 57.781 1.00 58.50 115 THR A CA 1
ATOM 876 C C . THR A 1 115 ? -63.040 7.951 57.206 1.00 58.50 115 THR A C 1
ATOM 878 O O . THR A 1 115 ? -64.050 8.576 57.529 1.00 58.50 115 THR A O 1
ATOM 881 N N . ALA A 1 116 ? -63.107 6.913 56.363 1.00 54.66 116 ALA A N 1
ATOM 882 C CA . ALA A 1 116 ? -64.355 6.443 55.746 1.00 54.66 116 ALA A CA 1
ATOM 883 C C . ALA A 1 116 ? -65.056 5.349 56.573 1.00 54.66 116 ALA A C 1
ATOM 885 O O . ALA A 1 116 ? -66.282 5.349 56.658 1.00 54.66 116 ALA A O 1
ATOM 886 N N . PHE A 1 117 ? -64.294 4.484 57.252 1.00 58.03 117 PHE A N 1
ATOM 887 C CA . PHE A 1 117 ? -64.850 3.458 58.144 1.00 58.03 117 PHE A CA 1
ATOM 888 C C . PHE A 1 117 ? -65.437 4.069 59.429 1.00 58.03 117 PHE A C 1
ATOM 890 O O . PHE A 1 117 ? -66.507 3.670 59.882 1.00 58.03 117 PHE A O 1
ATOM 897 N N . GLY A 1 118 ? -64.811 5.131 59.955 1.00 58.56 118 GLY A N 1
ATOM 898 C CA . GLY A 1 118 ? -65.329 5.860 61.117 1.00 58.56 118 GLY A CA 1
ATOM 899 C C . GLY A 1 118 ? -66.732 6.440 60.899 1.00 58.56 118 GLY A C 1
ATOM 900 O O . GLY A 1 118 ? -67.549 6.416 61.810 1.00 58.56 118 GLY A O 1
ATOM 901 N N . ARG A 1 119 ? -67.072 6.885 59.679 1.00 61.88 119 ARG A N 1
ATOM 902 C CA . ARG A 1 119 ? -68.401 7.458 59.382 1.00 61.88 119 ARG A CA 1
ATOM 903 C C . ARG A 1 119 ? -69.527 6.418 59.330 1.00 61.88 119 ARG A C 1
ATOM 905 O O . ARG A 1 119 ? -70.681 6.801 59.479 1.00 61.88 119 ARG A O 1
ATOM 912 N N . GLN A 1 120 ? -69.214 5.132 59.159 1.00 53.75 120 GLN A N 1
ATOM 913 C CA . GLN A 1 120 ? -70.212 4.054 59.160 1.00 53.75 120 GLN A CA 1
ATOM 914 C C . GLN A 1 120 ? -70.543 3.532 60.566 1.00 53.75 120 GLN A C 1
ATOM 916 O O . GLN A 1 120 ? -71.621 2.980 60.759 1.00 53.75 120 GLN A O 1
ATOM 921 N N . LEU A 1 121 ? -69.680 3.762 61.562 1.00 58.41 121 LEU A N 1
ATOM 922 C CA . LEU A 1 121 ? -69.938 3.359 62.952 1.00 58.41 121 LEU A CA 1
ATOM 923 C C . LEU A 1 121 ? -70.801 4.367 63.732 1.00 58.41 121 LEU A C 1
ATOM 925 O O . LEU A 1 121 ? -71.492 3.974 64.664 1.00 58.41 121 LEU A O 1
ATOM 929 N N . PHE A 1 122 ? -70.835 5.644 63.332 1.00 54.97 122 PHE A N 1
ATOM 930 C CA . PHE A 1 122 ? -71.628 6.681 64.017 1.00 54.97 122 PHE A CA 1
ATOM 931 C C . PHE A 1 122 ? -73.084 6.806 63.541 1.00 54.97 122 PHE A C 1
ATOM 933 O O . PHE A 1 122 ? -73.815 7.651 64.052 1.00 54.97 122 PHE A O 1
ATOM 940 N N . HIS A 1 123 ? -73.525 5.988 62.580 1.00 49.41 123 HIS A N 1
ATOM 941 C CA . HIS A 1 123 ? -74.875 6.088 62.012 1.00 49.41 123 HIS A CA 1
ATOM 942 C C . HIS A 1 123 ? -75.843 4.971 62.431 1.00 49.41 123 HIS A C 1
ATOM 944 O O . HIS A 1 123 ? -77.011 5.033 62.057 1.00 49.41 123 HIS A O 1
ATOM 950 N N . ASN A 1 124 ? -75.402 3.996 63.236 1.00 40.72 124 ASN A N 1
ATOM 951 C CA . ASN A 1 124 ? -76.198 2.817 63.586 1.00 40.72 124 ASN A CA 1
ATOM 952 C C . ASN A 1 124 ? -76.275 2.571 65.105 1.00 40.72 124 ASN A C 1
ATOM 954 O O . ASN A 1 124 ? -75.796 1.557 65.596 1.00 40.72 124 ASN A O 1
ATOM 958 N N . SER A 1 125 ? -76.912 3.489 65.842 1.00 40.47 125 SER A N 1
ATOM 959 C CA . SER A 1 125 ? -77.562 3.191 67.135 1.00 40.47 125 SER A CA 1
ATOM 960 C C . SER A 1 125 ? -78.361 4.399 67.650 1.00 40.47 125 SER A C 1
ATOM 962 O O . SER A 1 125 ? -77.942 5.083 68.577 1.00 40.47 125 SER A O 1
ATOM 964 N N . ASN A 1 126 ? -79.518 4.665 67.042 1.00 44.84 126 ASN A N 1
ATOM 965 C CA . ASN A 1 126 ? -80.576 5.517 67.601 1.00 44.84 126 ASN A CA 1
ATOM 966 C C . ASN A 1 126 ? -81.899 4.740 67.541 1.00 44.84 126 ASN A C 1
ATOM 968 O O . ASN A 1 126 ? -82.677 4.949 66.625 1.00 44.84 126 ASN A O 1
ATOM 972 N N . PHE A 1 127 ? -82.084 3.798 68.467 1.00 36.66 127 PHE A N 1
ATOM 973 C CA . PHE A 1 127 ? -83.315 3.081 68.864 1.00 36.66 127 PHE A CA 1
ATOM 974 C C . PHE A 1 127 ? -82.841 2.177 70.032 1.00 36.66 127 PHE A C 1
ATOM 976 O O . PHE A 1 127 ? -81.893 1.429 69.837 1.00 36.66 127 PHE A O 1
ATOM 983 N N . SER A 1 128 ? -83.304 2.218 71.286 1.00 34.66 128 SER A N 1
ATOM 984 C CA . SER A 1 128 ? -84.622 2.552 71.817 1.00 34.66 128 SER A CA 1
ATOM 985 C C . SER A 1 128 ? -84.587 2.855 73.327 1.00 34.66 128 SER A C 1
ATOM 987 O O . SER A 1 128 ? -83.808 2.275 74.076 1.00 34.66 128 SER A O 1
ATOM 989 N N . SER A 1 129 ? -85.536 3.712 73.717 1.00 37.44 129 SER A N 1
ATOM 990 C CA . SER A 1 129 ? -86.359 3.715 74.940 1.00 37.44 129 SER A CA 1
ATOM 991 C C . SER A 1 129 ? -85.706 3.802 76.323 1.00 37.44 129 SER A C 1
ATOM 993 O O . SER A 1 129 ? -85.398 2.801 76.967 1.00 37.44 129 SER A O 1
ATOM 995 N N . SER A 1 130 ? -85.723 5.029 76.848 1.00 36.78 130 SER A N 1
ATOM 996 C CA . SER A 1 130 ? -86.063 5.301 78.242 1.00 36.78 130 SER A CA 1
ATOM 997 C C . SER A 1 130 ? -87.477 4.793 78.563 1.00 36.78 130 SER A C 1
ATOM 999 O O . SER A 1 130 ? -88.390 5.023 77.770 1.00 36.78 130 SER A O 1
ATOM 1001 N N . ASN A 1 131 ? -87.656 4.128 79.708 1.00 37.59 131 ASN A N 1
ATOM 1002 C CA . ASN A 1 131 ? -88.758 4.326 80.666 1.00 37.59 131 ASN A CA 1
ATOM 1003 C C . ASN A 1 131 ? -88.854 3.147 81.648 1.00 37.59 131 ASN A C 1
ATOM 1005 O O . ASN A 1 131 ? -88.865 1.990 81.242 1.00 37.59 131 ASN A O 1
ATOM 1009 N N . GLY A 1 132 ? -89.006 3.468 82.933 1.00 35.75 132 GLY A N 1
ATOM 1010 C CA . GLY A 1 132 ? -89.276 2.523 84.022 1.00 35.75 132 GLY A CA 1
ATOM 1011 C C . GLY A 1 132 ? -88.735 3.069 85.344 1.00 35.75 132 GLY A C 1
ATOM 1012 O O . GLY A 1 132 ? -87.770 2.541 85.874 1.00 35.75 132 GLY A O 1
ATOM 1013 N N . SER A 1 133 ? -89.099 4.297 85.721 1.00 38.59 133 SER A N 1
ATOM 1014 C CA . SER A 1 133 ? -90.251 4.595 86.595 1.00 38.59 133 SER A CA 1
ATOM 1015 C C . SER A 1 133 ? -90.083 3.983 87.987 1.00 38.59 133 SER A C 1
ATOM 1017 O O . SER A 1 133 ? -90.484 2.855 88.250 1.00 38.59 133 SER A O 1
ATOM 1019 N N . THR A 1 134 ? -89.455 4.772 88.852 1.00 39.28 134 THR A N 1
ATOM 1020 C CA . THR A 1 134 ? -89.505 4.674 90.310 1.00 39.28 134 THR A CA 1
ATOM 1021 C C . THR A 1 134 ? -90.895 5.055 90.815 1.00 39.28 134 THR A C 1
ATOM 1023 O O . THR A 1 134 ? -91.524 5.913 90.197 1.00 39.28 134 THR A O 1
ATOM 1026 N N . GLU A 1 135 ? -91.270 4.510 91.976 1.00 36.69 135 GLU A N 1
ATOM 1027 C CA . GLU A 1 135 ? -92.452 4.875 92.778 1.00 36.69 135 GLU A CA 1
ATOM 1028 C C . GLU A 1 135 ? -93.805 4.477 92.176 1.00 36.69 135 GLU A C 1
ATOM 1030 O O . GLU A 1 135 ? -94.027 4.554 90.977 1.00 36.69 135 GLU A O 1
ATOM 1035 N N . ASP A 1 136 ? -94.804 4.015 92.912 1.00 34.72 136 ASP A N 1
ATOM 1036 C CA . ASP A 1 136 ? -95.096 3.818 94.335 1.00 34.72 136 ASP A CA 1
ATOM 1037 C C . ASP A 1 136 ? -96.359 2.918 94.329 1.00 34.72 136 ASP A C 1
ATOM 1039 O O . ASP A 1 136 ? -96.951 2.718 93.267 1.00 34.72 136 ASP A O 1
ATOM 1043 N N . LEU A 1 137 ? -96.740 2.337 95.463 1.00 43.69 137 LEU A N 1
ATOM 1044 C CA . LEU A 1 137 ? -98.118 2.060 95.902 1.00 43.69 137 LEU A CA 1
ATOM 1045 C C . LEU A 1 137 ? -98.074 1.020 97.025 1.00 43.69 137 LEU A C 1
ATOM 1047 O O . LEU A 1 137 ? -98.490 -0.134 96.895 1.00 43.69 137 LEU A O 1
ATOM 1051 N N . PHE A 1 138 ? -97.619 1.497 98.179 1.00 38.00 138 PHE A N 1
ATOM 1052 C CA . PHE A 1 138 ? -98.147 1.048 99.457 1.00 38.00 138 PHE A CA 1
ATOM 1053 C C . PHE A 1 138 ? -99.681 1.147 99.435 1.00 38.00 138 PHE A C 1
ATOM 1055 O O . PHE A 1 138 ? -100.233 2.244 99.334 1.00 38.00 138 PHE A O 1
ATOM 1062 N N . ARG A 1 139 ? -100.383 0.011 99.548 1.00 49.22 139 ARG A N 1
ATOM 1063 C CA . ARG A 1 139 ? -101.741 -0.007 100.106 1.00 49.22 139 ARG A CA 1
ATOM 1064 C C . ARG A 1 139 ? -102.096 -1.354 100.742 1.00 49.22 139 ARG A C 1
ATOM 1066 O O . ARG A 1 139 ? -102.315 -2.340 100.051 1.00 49.22 139 ARG A O 1
ATOM 1073 N N . ASP A 1 140 ? -102.144 -1.300 102.070 1.00 38.12 140 ASP A N 1
ATOM 1074 C CA . ASP A 1 140 ? -103.069 -1.959 102.996 1.00 38.12 140 ASP A CA 1
ATOM 1075 C C . ASP A 1 140 ? -103.222 -3.487 102.974 1.00 38.12 140 ASP A C 1
ATOM 1077 O O . ASP A 1 140 ? -104.021 -4.038 102.224 1.00 38.12 140 ASP A O 1
ATOM 1081 N N . SER A 1 141 ? -102.598 -4.147 103.958 1.00 42.34 141 SER A N 1
ATOM 1082 C CA . SER A 1 141 ? -103.369 -4.886 104.973 1.00 42.34 141 SER A CA 1
ATOM 1083 C C . SER A 1 141 ? -102.521 -5.105 106.234 1.00 42.34 141 SER A C 1
ATOM 1085 O O . SER A 1 141 ? -101.765 -6.066 106.364 1.00 42.34 141 SER A O 1
ATOM 1087 N N . ILE A 1 142 ? -102.645 -4.163 107.170 1.00 56.19 142 ILE A N 1
ATOM 1088 C CA . ILE A 1 142 ? -102.249 -4.301 108.574 1.00 56.19 142 ILE A CA 1
ATOM 1089 C C . ILE A 1 142 ? -103.167 -5.366 109.184 1.00 56.19 142 ILE A C 1
ATOM 1091 O O . ILE A 1 142 ? -104.302 -5.035 109.499 1.00 56.19 142 ILE A O 1
ATOM 1095 N N . ASP A 1 143 ? -102.729 -6.632 109.205 1.00 48.44 143 ASP A N 1
ATOM 1096 C CA . ASP A 1 143 ? -102.814 -7.553 110.366 1.00 48.44 143 ASP A CA 1
ATOM 1097 C C . ASP A 1 143 ? -102.209 -8.950 110.061 1.00 48.44 143 ASP A C 1
ATOM 1099 O O . ASP A 1 143 ? -102.837 -9.995 110.217 1.00 48.44 143 ASP A O 1
ATOM 1103 N N . SER A 1 144 ? -100.970 -8.995 109.558 1.00 47.66 144 SER A N 1
ATOM 1104 C CA . SER A 1 144 ? -100.191 -10.247 109.436 1.00 47.66 144 SER A CA 1
ATOM 1105 C C . SER A 1 144 ? -98.691 -9.958 109.574 1.00 47.66 144 SER A C 1
ATOM 1107 O O . SER A 1 144 ? -97.861 -10.358 108.755 1.00 47.66 144 SER A O 1
ATOM 1109 N N . CYS A 1 145 ? -98.345 -9.181 110.599 1.00 53.94 145 CYS A N 1
ATOM 1110 C CA . CYS A 1 145 ? -97.053 -8.519 110.774 1.00 53.94 145 CYS A CA 1
ATOM 1111 C C . CYS A 1 145 ? -95.927 -9.384 111.371 1.00 53.94 145 CYS A C 1
ATOM 1113 O O . CYS A 1 145 ? -94.992 -8.827 111.926 1.00 53.94 145 CYS A O 1
ATOM 1115 N N . ASP A 1 146 ? -95.967 -10.707 111.205 1.00 52.75 146 ASP A N 1
ATOM 1116 C CA . ASP A 1 146 ? -94.834 -11.585 111.559 1.00 52.75 146 ASP A CA 1
ATOM 1117 C C . ASP A 1 146 ? -94.537 -12.641 110.480 1.00 52.75 146 ASP A C 1
ATOM 1119 O O . ASP A 1 146 ? -93.372 -12.931 110.206 1.00 52.75 146 ASP A O 1
ATOM 1123 N N . ASN A 1 147 ? -95.554 -13.160 109.776 1.00 57.50 147 ASN A N 1
ATOM 1124 C CA . ASN A 1 147 ? -95.345 -14.181 108.738 1.00 57.50 147 ASN A CA 1
ATOM 1125 C C . ASN A 1 147 ? -94.773 -13.607 107.421 1.00 57.50 147 ASN A C 1
ATOM 1127 O O . ASN A 1 147 ? -93.889 -14.224 106.839 1.00 57.50 147 ASN A O 1
ATOM 1131 N N . ASP A 1 148 ? -95.202 -12.412 106.988 1.00 67.69 148 ASP A N 1
ATOM 1132 C CA . ASP A 1 148 ? -94.699 -11.740 105.767 1.00 67.69 148 ASP A CA 1
ATOM 1133 C C . ASP A 1 148 ? -93.266 -11.209 105.951 1.00 67.69 148 ASP A C 1
ATOM 1135 O O . ASP A 1 148 ? -92.446 -11.251 105.038 1.00 67.69 148 ASP A O 1
ATOM 1139 N N . ILE A 1 149 ? -92.923 -10.766 107.164 1.00 70.62 149 ILE A N 1
ATOM 1140 C CA . ILE A 1 149 ? -91.556 -10.347 107.498 1.00 70.62 149 ILE A CA 1
ATOM 1141 C C . ILE A 1 149 ? -90.636 -11.569 107.556 1.00 70.62 149 ILE A C 1
ATOM 1143 O O . ILE A 1 149 ? -89.559 -11.530 106.973 1.00 70.62 149 ILE A O 1
ATOM 1147 N N . THR A 1 150 ? -91.065 -12.670 108.181 1.00 75.44 150 THR A N 1
ATOM 1148 C CA . THR A 1 150 ? -90.282 -13.918 108.241 1.00 75.44 150 THR A CA 1
ATOM 1149 C C . THR A 1 150 ? -90.085 -14.541 106.852 1.00 75.44 150 THR A C 1
ATOM 1151 O O . THR A 1 150 ? -88.987 -14.998 106.537 1.00 75.44 150 THR A O 1
ATOM 1154 N N . GLU A 1 151 ? -91.097 -14.515 105.979 1.00 81.69 151 GLU A N 1
ATOM 1155 C CA . GLU A 1 151 ? -90.999 -14.982 104.587 1.00 81.69 151 GLU A CA 1
ATOM 1156 C C . GLU A 1 151 ? -90.108 -14.065 103.729 1.00 81.69 151 GLU A C 1
ATOM 1158 O O . GLU A 1 151 ? -89.274 -14.543 102.960 1.00 81.69 151 GLU A O 1
ATOM 1163 N N . LYS A 1 152 ? -90.185 -12.739 103.915 1.00 84.38 152 LYS A N 1
ATOM 1164 C CA . LYS A 1 152 ? -89.264 -11.781 103.277 1.00 84.38 152 LYS A CA 1
ATOM 1165 C C . LYS A 1 152 ? -87.830 -11.916 103.786 1.00 84.38 152 LYS A C 1
ATOM 1167 O O . LYS A 1 152 ? -86.908 -11.797 102.986 1.00 84.38 152 LYS A O 1
ATOM 1172 N N . VAL A 1 153 ? -87.624 -12.180 105.077 1.00 84.88 153 VAL A N 1
ATOM 1173 C CA . VAL A 1 153 ? -86.298 -12.424 105.667 1.00 84.88 153 VAL A CA 1
ATOM 1174 C C . VAL A 1 153 ? -85.717 -13.734 105.146 1.00 84.88 153 VAL A C 1
ATOM 1176 O O . VAL A 1 153 ? -84.602 -13.715 104.647 1.00 84.88 153 VAL A O 1
ATOM 1179 N N . THR A 1 154 ? -86.472 -14.834 105.140 1.00 84.06 154 THR A N 1
ATOM 1180 C CA . THR A 1 154 ? -86.009 -16.115 104.564 1.00 84.06 154 THR A CA 1
ATOM 1181 C C . THR A 1 154 ? -85.779 -16.030 103.052 1.00 84.06 154 THR A C 1
ATOM 1183 O O . THR A 1 154 ? -84.830 -16.622 102.536 1.00 84.06 154 THR A O 1
ATOM 1186 N N . TYR A 1 155 ? -86.582 -15.250 102.322 1.00 88.88 155 TYR A N 1
ATOM 1187 C CA . TYR A 1 155 ? -86.323 -14.933 100.918 1.00 88.88 155 TYR A CA 1
ATOM 1188 C C . TYR A 1 155 ? -85.031 -14.129 100.745 1.00 88.88 155 TYR A C 1
ATOM 1190 O O . TYR A 1 155 ? -84.237 -14.457 99.867 1.00 88.88 155 TYR A O 1
ATOM 1198 N N . LEU A 1 156 ? -84.795 -13.108 101.577 1.00 87.56 156 LEU A N 1
ATOM 1199 C CA . LEU A 1 156 ? -83.563 -12.317 101.570 1.00 87.56 156 LEU A CA 1
ATOM 1200 C C . LEU A 1 156 ? -82.346 -13.158 101.958 1.00 87.56 156 LEU A C 1
ATOM 1202 O O . LEU A 1 156 ? -81.332 -13.047 101.286 1.00 87.56 156 LEU A O 1
ATOM 1206 N N . GLU A 1 157 ? -82.439 -14.027 102.962 1.00 88.31 157 GLU A N 1
ATOM 1207 C CA . GLU A 1 157 ? -81.387 -14.976 103.343 1.00 88.31 157 GLU A CA 1
ATOM 1208 C C . GLU A 1 157 ? -81.067 -15.916 102.184 1.00 88.31 157 GLU A C 1
ATOM 1210 O O . GLU A 1 157 ? -79.908 -16.052 101.805 1.00 88.31 157 GLU A O 1
ATOM 1215 N N . LYS A 1 158 ? -82.087 -16.487 101.534 1.00 92.75 158 LYS A N 1
ATOM 1216 C CA . LYS A 1 158 ? -81.896 -17.306 100.335 1.00 92.75 158 LYS A CA 1
ATOM 1217 C C . LYS A 1 158 ? -81.236 -16.505 99.209 1.00 92.75 158 LYS A C 1
ATOM 1219 O O . LYS A 1 158 ? -80.256 -16.967 98.635 1.00 92.75 158 LYS A O 1
ATOM 1224 N N . LYS A 1 159 ? -81.698 -15.281 98.947 1.00 92.88 159 LYS A N 1
ATOM 1225 C CA . LYS A 1 159 ? -81.095 -14.347 97.982 1.00 92.88 159 LYS A CA 1
ATOM 1226 C C . LYS A 1 159 ? -79.644 -14.020 98.321 1.00 92.88 159 LYS A C 1
ATOM 1228 O O . LYS A 1 159 ? -78.831 -13.920 97.412 1.00 92.88 159 LYS A O 1
ATOM 1233 N N . VAL A 1 160 ? -79.321 -13.846 99.599 1.00 92.56 160 VAL A N 1
ATOM 1234 C CA . VAL A 1 160 ? -77.958 -13.607 100.080 1.00 92.56 160 VAL A CA 1
ATOM 1235 C C . VAL A 1 160 ? -77.110 -14.847 99.835 1.00 92.56 160 VAL A C 1
ATOM 1237 O O . VAL A 1 160 ? -76.061 -14.712 99.224 1.00 92.56 160 VAL A O 1
ATOM 1240 N N . THR A 1 161 ? -77.590 -16.050 100.166 1.00 89.44 161 THR A N 1
ATOM 1241 C CA . THR A 1 161 ? -76.851 -17.294 99.885 1.00 89.44 161 THR A CA 1
ATOM 1242 C C . THR A 1 161 ? -76.669 -17.554 98.386 1.00 89.44 161 THR A C 1
ATOM 1244 O O . THR A 1 161 ? -75.617 -18.023 97.962 1.00 89.44 161 THR A O 1
ATOM 1247 N N . GLU A 1 162 ? -77.660 -17.225 97.553 1.00 92.31 162 GLU A N 1
ATOM 1248 C CA . GLU A 1 162 ? -77.557 -17.293 96.092 1.00 92.31 162 GLU A CA 1
ATOM 1249 C C . GLU A 1 162 ? -76.526 -16.285 95.574 1.00 92.31 162 GLU A C 1
ATOM 1251 O O . GLU A 1 162 ? -75.653 -16.661 94.801 1.00 92.31 162 GLU A O 1
ATOM 1256 N N . LEU A 1 163 ? -76.551 -15.040 96.059 1.00 91.88 163 LEU A N 1
ATOM 1257 C CA . LEU A 1 163 ? -75.560 -14.019 95.711 1.00 91.88 163 LEU A CA 1
ATOM 1258 C C . LEU A 1 163 ? -74.154 -14.371 96.204 1.00 91.88 163 LEU A C 1
ATOM 1260 O O . LEU A 1 163 ? -73.182 -14.069 95.520 1.00 91.88 163 LEU A O 1
ATOM 1264 N N . GLU A 1 164 ? -74.019 -14.999 97.369 1.00 92.56 164 GLU A N 1
ATOM 1265 C CA . GLU A 1 164 ? -72.745 -15.490 97.895 1.00 92.56 164 GLU A CA 1
ATOM 1266 C C . GLU A 1 164 ? -72.192 -16.617 97.019 1.00 92.56 164 GLU A C 1
ATOM 1268 O O . GLU A 1 164 ? -71.023 -16.573 96.633 1.00 92.56 164 GLU A O 1
ATOM 1273 N N . ASN A 1 165 ? -73.038 -17.571 96.623 1.00 92.38 165 ASN A N 1
ATOM 1274 C CA . ASN A 1 165 ? -72.675 -18.634 95.686 1.00 92.38 165 ASN A CA 1
ATOM 1275 C C . ASN A 1 165 ? -72.328 -18.086 94.289 1.00 92.38 165 ASN A C 1
ATOM 1277 O O . ASN A 1 165 ? -71.327 -18.494 93.695 1.00 92.38 165 ASN A O 1
ATOM 1281 N N . ASP A 1 166 ? -73.093 -17.125 93.772 1.00 93.94 166 ASP A N 1
ATOM 1282 C CA . ASP A 1 166 ? -72.802 -16.436 92.510 1.00 93.94 166 ASP A CA 1
ATOM 1283 C C . ASP A 1 166 ? -71.488 -15.650 92.601 1.00 93.94 166 ASP A C 1
ATOM 1285 O O . ASP A 1 166 ? -70.683 -15.659 91.673 1.00 93.94 166 ASP A O 1
ATOM 1289 N N . ASN A 1 167 ? -71.212 -15.006 93.736 1.00 93.19 167 ASN A N 1
ATOM 1290 C CA . ASN A 1 167 ? -69.957 -14.295 93.961 1.00 93.19 167 ASN A CA 1
ATOM 1291 C C . ASN A 1 167 ? -68.764 -15.264 94.028 1.00 93.19 167 ASN A C 1
ATOM 1293 O O . ASN A 1 167 ? -67.709 -14.976 93.461 1.00 93.19 167 ASN A O 1
ATOM 1297 N N . MET A 1 168 ? -68.934 -16.440 94.644 1.00 93.75 168 MET A N 1
ATOM 1298 C CA . MET A 1 168 ? -67.923 -17.502 94.640 1.00 93.75 168 MET A CA 1
ATOM 1299 C C . MET A 1 168 ? -67.654 -18.035 93.227 1.00 93.75 168 MET A C 1
ATOM 1301 O O . MET A 1 168 ? -66.506 -18.044 92.781 1.00 93.75 168 MET A O 1
ATOM 1305 N N . THR A 1 169 ? -68.696 -18.416 92.484 1.00 93.62 169 THR A N 1
ATOM 1306 C CA . THR A 1 169 ? -68.554 -18.939 91.113 1.00 93.62 169 THR A CA 1
ATOM 1307 C C . THR A 1 169 ? -67.999 -17.892 90.143 1.00 93.62 169 THR A C 1
ATOM 1309 O O . THR A 1 169 ? -67.169 -18.212 89.288 1.00 93.62 169 THR A O 1
ATOM 1312 N N . ASN A 1 170 ? -68.377 -16.621 90.304 1.00 95.31 170 ASN A N 1
ATOM 1313 C CA . ASN A 1 170 ? -67.809 -15.506 89.552 1.00 95.31 170 ASN A CA 1
ATOM 1314 C C . ASN A 1 170 ? -66.334 -15.261 89.921 1.00 95.31 170 ASN A C 1
ATOM 1316 O O . ASN A 1 170 ? -65.515 -14.975 89.046 1.00 95.31 170 ASN A O 1
ATOM 1320 N N . GLY A 1 171 ? -65.957 -15.425 91.193 1.00 95.50 171 GLY A N 1
ATOM 1321 C CA . GLY A 1 171 ? -64.564 -15.397 91.648 1.00 95.50 171 GLY A CA 1
ATOM 1322 C C . GLY A 1 171 ? -63.697 -16.481 90.995 1.00 95.50 171 GLY A C 1
ATOM 1323 O O . GLY A 1 171 ? -62.590 -16.191 90.523 1.00 95.50 171 GLY A O 1
ATOM 1324 N N . ASP A 1 172 ? -64.219 -17.704 90.888 1.00 95.44 172 ASP A N 1
ATOM 1325 C CA . ASP A 1 172 ? -63.558 -18.824 90.208 1.00 95.44 172 ASP A CA 1
ATOM 1326 C C . ASP A 1 172 ? -63.437 -18.589 88.699 1.00 95.44 172 ASP A C 1
ATOM 1328 O O . ASP A 1 172 ? -62.364 -18.788 88.119 1.00 95.44 172 ASP A O 1
ATOM 1332 N N . LEU A 1 173 ? -64.506 -18.110 88.052 1.00 96.62 173 LEU A N 1
ATOM 1333 C CA . LEU A 1 173 ? -64.493 -17.752 86.632 1.00 96.62 173 LEU A CA 1
ATOM 1334 C C . LEU A 1 173 ? -63.474 -16.641 86.353 1.00 96.62 173 LEU A C 1
ATOM 1336 O O . LEU A 1 173 ? -62.667 -16.757 85.432 1.00 96.62 173 LEU A O 1
ATOM 1340 N N . LYS A 1 174 ? -63.453 -15.594 87.182 1.00 97.25 174 LYS A N 1
ATOM 1341 C CA . LYS A 1 174 ? -62.478 -14.501 87.095 1.00 97.25 174 LYS A CA 1
ATOM 1342 C C . LYS A 1 174 ? -61.046 -15.012 87.240 1.00 97.25 174 LYS A C 1
ATOM 1344 O O . LYS A 1 174 ? -60.159 -14.549 86.524 1.00 97.25 174 LYS A O 1
ATOM 1349 N N . SER A 1 175 ? -60.811 -15.970 88.135 1.00 97.19 175 SER A N 1
ATOM 1350 C CA . SER A 1 175 ? -59.491 -16.576 88.336 1.00 97.19 175 SER A CA 1
ATOM 1351 C C . SER A 1 175 ? -59.057 -17.421 87.134 1.00 97.19 175 SER A C 1
ATOM 1353 O O . SER A 1 175 ? -57.917 -17.289 86.686 1.00 97.19 175 SER A O 1
ATOM 1355 N N . LYS A 1 176 ? -59.968 -18.214 86.554 1.00 97.50 176 LYS A N 1
ATOM 1356 C CA . LYS A 1 176 ? -59.720 -18.979 85.318 1.00 97.50 176 LYS A CA 1
ATOM 1357 C C . LYS A 1 176 ? -59.425 -18.069 84.131 1.00 97.50 176 LYS A C 1
ATOM 1359 O O . LYS A 1 176 ? -58.385 -18.229 83.504 1.00 97.50 176 LYS A O 1
ATOM 1364 N N . LEU A 1 177 ? -60.262 -17.058 83.891 1.00 97.38 177 LEU A N 1
ATOM 1365 C CA . LEU A 1 177 ? -60.043 -16.077 82.825 1.00 97.38 177 LEU A CA 1
ATOM 1366 C C . LEU A 1 177 ? -58.719 -15.330 83.004 1.00 97.38 177 LEU A C 1
ATOM 1368 O O . LEU A 1 177 ? -58.013 -15.091 82.031 1.00 97.38 177 LEU A O 1
ATOM 1372 N N . LYS A 1 178 ? -58.336 -14.985 84.240 1.00 98.06 178 LYS A N 1
ATOM 1373 C CA . LYS A 1 178 ? -57.029 -14.374 84.524 1.00 98.06 178 LYS A CA 1
ATOM 1374 C C . LYS A 1 178 ? -55.875 -15.319 84.176 1.00 98.06 178 LYS A C 1
ATOM 1376 O O . LYS A 1 178 ? -54.872 -14.870 83.622 1.00 98.06 178 LYS A O 1
ATOM 1381 N N . HIS A 1 179 ? -56.005 -16.605 84.493 1.00 97.94 179 HIS A N 1
ATOM 1382 C CA . HIS A 1 179 ? -55.002 -17.610 84.157 1.00 97.94 179 HIS A CA 1
ATOM 1383 C C . HIS A 1 179 ? -54.887 -17.822 82.640 1.00 97.94 179 HIS A C 1
ATOM 1385 O O . HIS A 1 179 ? -53.785 -17.728 82.105 1.00 97.94 179 HIS A O 1
ATOM 1391 N N . GLU A 1 180 ? -56.008 -18.013 81.940 1.00 97.38 180 GLU A N 1
ATOM 1392 C CA . GLU A 1 180 ? -56.055 -18.136 80.476 1.00 97.38 180 GLU A CA 1
ATOM 1393 C C . GLU A 1 180 ? -55.505 -16.886 79.781 1.00 97.38 180 GLU A C 1
ATOM 1395 O O . GLU A 1 180 ? -54.689 -16.999 78.872 1.00 97.38 180 GLU A O 1
ATOM 1400 N N . ASN A 1 181 ? -55.865 -15.688 80.248 1.00 97.69 181 ASN A N 1
ATOM 1401 C CA . ASN A 1 181 ? -55.329 -14.433 79.719 1.00 97.69 181 ASN A CA 1
ATOM 1402 C C . ASN A 1 181 ? -53.804 -14.359 79.905 1.00 97.69 181 ASN A C 1
ATOM 1404 O O . ASN A 1 181 ? -53.086 -14.035 78.968 1.00 97.69 181 ASN A O 1
ATOM 1408 N N . THR A 1 182 ? -53.285 -14.770 81.067 1.00 98.00 182 THR A N 1
ATOM 1409 C CA . THR A 1 182 ? -51.831 -14.837 81.299 1.00 98.00 182 THR A CA 1
ATOM 1410 C C . THR A 1 182 ? -51.147 -15.806 80.323 1.00 98.00 182 THR A C 1
ATOM 1412 O O . THR A 1 182 ? -50.112 -15.470 79.753 1.00 98.00 182 THR A O 1
ATOM 1415 N N . GLN A 1 183 ? -51.733 -16.984 80.071 1.00 98.25 183 GLN A N 1
ATOM 1416 C CA . GLN A 1 183 ? -51.203 -17.936 79.086 1.00 98.25 183 GLN A CA 1
ATOM 1417 C C . GLN A 1 183 ? -51.235 -17.376 77.658 1.00 98.25 183 GLN A C 1
ATOM 1419 O O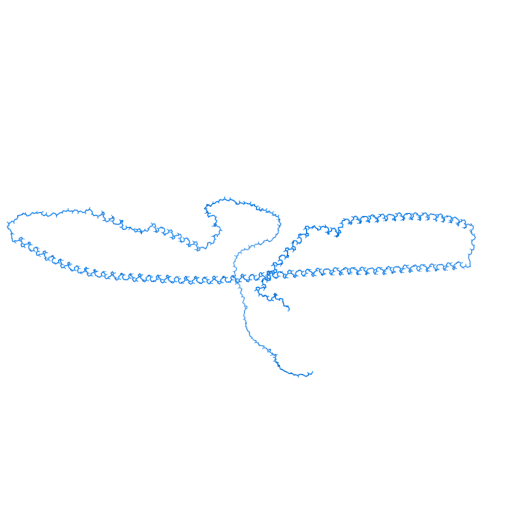 . GLN A 1 183 ? -50.249 -17.501 76.934 1.00 98.25 183 GLN A O 1
ATOM 1424 N N . LEU A 1 184 ? -52.337 -16.733 77.256 1.00 98.38 184 LEU A N 1
ATOM 1425 C CA . LEU A 1 184 ? -52.456 -16.093 75.945 1.00 98.38 184 LEU A CA 1
ATOM 1426 C C . LEU A 1 184 ? -51.423 -14.981 75.776 1.00 98.38 184 LEU A C 1
ATOM 1428 O O . LEU A 1 184 ? -50.792 -14.904 74.729 1.00 98.38 184 LEU A O 1
ATOM 1432 N N . VAL A 1 185 ? -51.197 -14.169 76.809 1.00 98.56 185 VAL A N 1
ATOM 1433 C CA . VAL A 1 185 ? -50.153 -13.141 76.805 1.00 98.56 185 VAL A CA 1
ATOM 1434 C C . VAL A 1 185 ? -48.777 -13.773 76.602 1.00 98.56 185 VAL A C 1
ATOM 1436 O O . VAL A 1 185 ? -48.044 -13.318 75.729 1.00 98.56 185 VAL A O 1
ATOM 1439 N N . HIS A 1 186 ? -48.426 -14.839 77.328 1.00 98.44 186 HIS A N 1
ATOM 1440 C CA . HIS A 1 186 ? -47.157 -15.542 77.101 1.00 98.44 186 HIS A CA 1
ATOM 1441 C C . HIS A 1 186 ? -47.046 -16.104 75.682 1.00 98.44 186 HIS A C 1
ATOM 1443 O O . HIS A 1 186 ? -45.996 -15.972 75.059 1.00 98.44 186 HIS A O 1
ATOM 1449 N N . ARG A 1 187 ? -48.134 -16.669 75.148 1.00 98.44 187 ARG A N 1
ATOM 1450 C CA . ARG A 1 187 ? -48.160 -17.193 73.781 1.00 98.44 187 ARG A CA 1
ATOM 1451 C C . ARG A 1 187 ? -47.998 -16.094 72.730 1.00 98.44 187 ARG A C 1
ATOM 1453 O O . ARG A 1 187 ? -47.335 -16.324 71.726 1.00 98.44 187 ARG A O 1
ATOM 1460 N N . VAL A 1 188 ? -48.585 -14.918 72.948 1.00 98.50 188 VAL A N 1
ATOM 1461 C CA . VAL A 1 188 ? -48.398 -13.749 72.078 1.00 98.50 188 VAL A CA 1
ATOM 1462 C C . VAL A 1 188 ? -46.939 -13.303 72.097 1.00 98.50 188 VAL A C 1
ATOM 1464 O O . VAL A 1 188 ? -46.359 -13.193 71.027 1.00 98.50 188 VAL A O 1
ATOM 1467 N N . HIS A 1 189 ? -46.322 -13.155 73.273 1.00 98.31 189 HIS A N 1
ATOM 1468 C CA . HIS A 1 189 ? -44.906 -12.773 73.370 1.00 98.31 189 HIS A CA 1
ATOM 1469 C C . HIS A 1 189 ? -43.985 -13.793 72.684 1.00 98.31 189 HIS A C 1
ATOM 1471 O O . HIS A 1 189 ? -43.060 -13.414 71.979 1.00 98.31 189 HIS A O 1
ATOM 1477 N N . GLU A 1 190 ? -44.250 -15.093 72.841 1.00 98.44 190 GLU A N 1
ATOM 1478 C CA . GLU A 1 190 ? -43.490 -16.142 72.150 1.00 98.44 190 GLU A CA 1
ATOM 1479 C C . GLU A 1 190 ? -43.616 -16.026 70.621 1.00 98.44 190 GLU A C 1
ATOM 1481 O O . GLU A 1 190 ? -42.625 -16.144 69.906 1.00 98.44 190 GLU A O 1
ATOM 1486 N N . LEU A 1 191 ? -44.825 -15.774 70.109 1.00 98.25 191 LEU A N 1
ATOM 1487 C CA . LEU A 1 191 ? -45.053 -15.575 68.677 1.00 98.25 191 LEU A CA 1
ATOM 1488 C C . LEU A 1 191 ? -44.425 -14.274 68.156 1.00 98.25 191 LEU A C 1
ATOM 1490 O O . LEU A 1 191 ? -43.942 -14.261 67.029 1.00 98.25 191 LEU A O 1
ATOM 1494 N N . GLU A 1 192 ? -44.424 -13.204 68.949 1.00 98.25 192 GLU A N 1
ATOM 1495 C CA . GLU A 1 192 ? -43.775 -11.932 68.613 1.00 98.25 192 GLU A CA 1
ATOM 1496 C C . GLU A 1 192 ? -42.253 -12.083 68.523 1.00 98.25 192 GLU A C 1
ATOM 1498 O O . GLU A 1 192 ? -41.657 -11.608 67.558 1.00 98.25 192 GLU A O 1
ATOM 1503 N N . GLU A 1 193 ? -41.628 -12.796 69.465 1.00 98.25 193 GLU A N 1
ATOM 1504 C CA . GLU A 1 193 ? -40.191 -13.090 69.405 1.00 98.25 193 GLU A CA 1
ATOM 1505 C C . GLU A 1 193 ? -39.856 -14.005 68.218 1.00 98.25 193 GLU A C 1
ATOM 1507 O O . GLU A 1 193 ? -38.937 -13.701 67.465 1.00 98.25 193 GLU A O 1
ATOM 1512 N N . LEU A 1 194 ? -40.651 -15.053 67.953 1.00 98.38 194 LEU A N 1
ATOM 1513 C CA . LEU A 1 194 ? -40.459 -15.900 66.765 1.00 98.38 194 LEU A CA 1
ATOM 1514 C C . LEU A 1 194 ? -40.587 -15.114 65.454 1.00 98.38 194 LEU A C 1
ATOM 1516 O O . LEU A 1 194 ? -39.832 -15.354 64.512 1.00 98.38 194 LEU A O 1
ATOM 1520 N N . LEU A 1 195 ? -41.540 -14.182 65.377 1.00 98.25 195 LEU A N 1
ATOM 1521 C CA . LEU A 1 195 ? -41.728 -13.335 64.202 1.00 98.25 195 LEU A CA 1
ATOM 1522 C C . LEU A 1 195 ? -40.544 -12.382 64.024 1.00 98.25 195 LEU A C 1
ATOM 1524 O O . LEU A 1 195 ? -40.051 -12.232 62.912 1.00 98.25 195 LEU A O 1
ATOM 1528 N N . LYS A 1 196 ? -40.040 -11.804 65.113 1.00 98.56 196 LYS A N 1
ATOM 1529 C CA . LYS A 1 196 ? -38.864 -10.930 65.103 1.00 98.56 196 LYS A CA 1
ATOM 1530 C C . LYS A 1 196 ? -37.580 -11.679 64.731 1.00 98.56 196 LYS A C 1
ATOM 1532 O O . LYS A 1 196 ? -36.782 -11.177 63.939 1.00 98.56 196 LYS A O 1
ATOM 1537 N N . ASP A 1 197 ? -37.392 -12.895 65.234 1.00 98.44 197 ASP A N 1
ATOM 1538 C CA . ASP A 1 197 ? -36.288 -13.775 64.836 1.00 98.44 197 ASP A CA 1
ATOM 1539 C C . ASP A 1 197 ? -36.387 -14.137 63.346 1.00 98.44 197 ASP A C 1
ATOM 1541 O O . ASP A 1 197 ? -35.391 -14.116 62.621 1.00 98.44 197 ASP A O 1
ATOM 1545 N N . GLN A 1 198 ? -37.599 -14.401 62.849 1.00 98.38 198 GLN A N 1
ATOM 1546 C CA . GLN A 1 198 ? -37.828 -14.656 61.428 1.00 98.38 198 GLN A CA 1
ATOM 1547 C C . GLN A 1 198 ? -37.558 -13.414 60.563 1.00 98.38 198 GLN A C 1
ATOM 1549 O O . GLN A 1 198 ? -36.941 -13.538 59.504 1.00 98.38 198 GLN A O 1
ATOM 1554 N N . GLU A 1 199 ? -37.992 -12.226 60.992 1.00 97.94 199 GLU A N 1
ATOM 1555 C CA . GLU A 1 199 ? -37.741 -10.958 60.297 1.00 97.94 199 GLU A CA 1
ATOM 1556 C C . GLU A 1 199 ? -36.242 -10.653 60.221 1.00 97.94 199 GLU A C 1
ATOM 1558 O O . GLU A 1 199 ? -35.725 -10.392 59.135 1.00 97.94 199 GLU A O 1
ATOM 1563 N N . THR A 1 200 ? -35.524 -10.769 61.340 1.00 98.25 200 THR A N 1
ATOM 1564 C CA . THR A 1 200 ? -34.071 -10.535 61.382 1.00 98.25 200 THR A CA 1
ATOM 1565 C C . THR A 1 200 ? -33.295 -11.567 60.564 1.00 98.25 200 THR A C 1
ATOM 1567 O O . THR A 1 200 ? -32.373 -11.200 59.836 1.00 98.25 200 THR A O 1
ATOM 1570 N N . SER A 1 201 ? -33.686 -12.844 60.607 1.00 98.50 201 SER A N 1
ATOM 1571 C CA . SER A 1 201 ? -33.080 -13.893 59.779 1.00 98.50 201 SER A CA 1
ATOM 1572 C C . SER A 1 201 ? -33.310 -13.655 58.280 1.00 98.50 201 SER A C 1
ATOM 1574 O O . SER A 1 201 ? -32.388 -13.819 57.472 1.00 98.50 201 SER A O 1
ATOM 1576 N N . ALA A 1 202 ? -34.513 -13.219 57.890 1.00 98.06 202 ALA A N 1
ATOM 1577 C CA . ALA A 1 202 ? -34.826 -12.881 56.504 1.00 98.06 202 ALA A CA 1
ATOM 1578 C C . ALA A 1 202 ? -34.051 -11.642 56.023 1.00 98.06 202 ALA A C 1
ATOM 1580 O O . ALA A 1 202 ? -33.547 -11.638 54.899 1.00 98.06 202 ALA A O 1
ATOM 1581 N N . GLU A 1 203 ? -33.918 -10.619 56.870 1.00 98.44 203 GLU A N 1
ATOM 1582 C CA . GLU A 1 203 ? -33.154 -9.405 56.567 1.00 98.44 203 GLU A CA 1
ATOM 1583 C C . GLU A 1 203 ? -31.658 -9.705 56.392 1.00 98.44 203 GLU A C 1
ATOM 1585 O O . GLU A 1 203 ? -31.067 -9.295 55.393 1.00 98.44 203 GLU A O 1
ATOM 1590 N N . GLN A 1 204 ? -31.068 -10.512 57.282 1.00 98.38 204 GLN A N 1
ATOM 1591 C CA . GLN A 1 204 ? -29.679 -10.972 57.157 1.00 98.38 204 GLN A CA 1
ATOM 1592 C C . GLN A 1 204 ? -29.452 -11.754 55.859 1.00 98.38 204 GLN A C 1
ATOM 1594 O O . GLN A 1 204 ? -28.506 -11.477 55.124 1.00 98.38 204 GLN A O 1
ATOM 1599 N N . THR A 1 205 ? -30.354 -12.684 55.531 1.00 98.38 205 THR A N 1
ATOM 1600 C CA . THR A 1 205 ? -30.263 -13.470 54.290 1.00 98.38 205 THR A CA 1
ATOM 1601 C C . THR A 1 205 ? -30.327 -12.566 53.056 1.00 98.38 205 THR A C 1
ATOM 1603 O O . THR A 1 205 ? -29.555 -12.737 52.112 1.00 98.38 205 THR A O 1
ATOM 1606 N N . LEU A 1 206 ? -31.222 -11.573 53.057 1.00 98.25 206 LEU A N 1
ATOM 1607 C CA . LEU A 1 206 ? -31.337 -10.610 51.965 1.00 98.25 206 LEU A CA 1
ATOM 1608 C C . LEU A 1 206 ? -30.067 -9.761 51.822 1.00 98.25 206 LEU A C 1
ATOM 1610 O O . LEU A 1 206 ? -29.598 -9.547 50.702 1.00 98.25 206 LEU A O 1
ATOM 1614 N N . GLU A 1 207 ? -29.496 -9.288 52.928 1.00 98.56 207 GLU A N 1
ATOM 1615 C CA . GLU A 1 207 ? -28.265 -8.498 52.908 1.00 98.56 207 GLU A CA 1
ATOM 1616 C C . GLU A 1 207 ? -27.067 -9.316 52.398 1.00 98.56 207 GLU A C 1
ATOM 1618 O O . GLU A 1 207 ? -26.283 -8.827 51.577 1.00 98.56 207 GLU A O 1
ATOM 1623 N N . GLU A 1 208 ? -26.965 -10.586 52.791 1.00 98.50 208 GLU A N 1
ATOM 1624 C CA . GLU A 1 208 ? -25.959 -11.515 52.273 1.00 98.50 208 GLU A CA 1
ATOM 1625 C C . GLU A 1 208 ? -26.111 -11.772 50.768 1.00 98.50 208 GLU A C 1
ATOM 1627 O O . GLU A 1 208 ? -25.108 -11.779 50.049 1.00 98.50 208 GLU A O 1
ATOM 1632 N N . GLU A 1 209 ? -27.336 -11.950 50.265 1.00 98.31 209 GLU A N 1
ATOM 1633 C CA . GLU A 1 209 ? -27.594 -12.098 48.826 1.00 98.31 209 GLU A CA 1
ATOM 1634 C C . GLU A 1 209 ? -27.234 -10.824 48.055 1.00 98.31 209 GLU A C 1
ATOM 1636 O O . GLU A 1 209 ? -26.551 -10.883 47.030 1.00 98.31 209 GLU A O 1
ATOM 1641 N N . ILE A 1 210 ? -27.612 -9.645 48.562 1.00 98.38 210 ILE A N 1
ATOM 1642 C CA . ILE A 1 210 ? -27.243 -8.358 47.953 1.00 98.38 210 ILE A CA 1
ATOM 1643 C C . ILE A 1 210 ? -25.720 -8.207 47.906 1.00 98.38 210 ILE A C 1
ATOM 1645 O O . ILE A 1 210 ? -25.170 -7.780 46.883 1.00 98.38 210 ILE A O 1
ATOM 1649 N N . LYS A 1 211 ? -25.025 -8.568 48.989 1.00 98.69 211 LYS A N 1
ATOM 1650 C CA . LYS A 1 211 ? -23.563 -8.537 49.055 1.00 98.69 211 LYS A CA 1
ATOM 1651 C C . LYS A 1 211 ? -22.942 -9.497 48.038 1.00 98.69 211 LYS A C 1
ATOM 1653 O O . LYS A 1 211 ? -22.098 -9.061 47.255 1.00 98.69 211 LYS A O 1
ATOM 1658 N N . ARG A 1 212 ? -23.405 -10.752 47.974 1.00 98.69 212 ARG A N 1
ATOM 1659 C CA . ARG A 1 212 ? -22.937 -11.750 46.995 1.00 98.69 212 ARG A CA 1
ATOM 1660 C C . ARG A 1 212 ? -23.150 -11.292 45.556 1.00 98.69 212 ARG A C 1
ATOM 1662 O O . ARG A 1 212 ? -22.228 -11.373 44.746 1.00 98.69 212 ARG A O 1
ATOM 1669 N N . HIS A 1 213 ? -24.323 -10.753 45.235 1.00 98.50 213 HIS A N 1
ATOM 1670 C CA . HIS A 1 213 ? -24.601 -10.211 43.906 1.00 98.50 213 HIS A CA 1
ATOM 1671 C C . HIS A 1 213 ? -23.702 -9.023 43.561 1.00 98.50 213 HIS A C 1
ATOM 1673 O O . HIS A 1 213 ? -23.183 -8.953 42.447 1.00 98.50 213 HIS A O 1
ATOM 1679 N N . ARG A 1 214 ? -23.473 -8.105 44.508 1.00 98.69 214 ARG A N 1
ATOM 1680 C CA . ARG A 1 214 ? -22.579 -6.956 44.309 1.00 98.69 214 ARG A CA 1
ATOM 1681 C C . ARG A 1 214 ? -21.139 -7.399 44.045 1.00 98.69 214 ARG A C 1
ATOM 1683 O O . ARG A 1 214 ? -20.493 -6.856 43.151 1.00 98.69 214 ARG A O 1
ATOM 1690 N N . GLU A 1 215 ? -20.641 -8.377 44.794 1.00 98.56 215 GLU A N 1
ATOM 1691 C CA . GLU A 1 215 ? -19.294 -8.929 44.621 1.00 98.56 215 GLU A CA 1
ATOM 1692 C C . GLU A 1 215 ? -19.146 -9.656 43.279 1.00 98.56 215 GLU A C 1
ATOM 1694 O O . GLU A 1 215 ? -18.190 -9.395 42.546 1.00 98.56 215 GLU A O 1
ATOM 1699 N N . ALA A 1 216 ? -20.117 -10.498 42.910 1.00 98.56 216 ALA A N 1
ATOM 1700 C CA . ALA A 1 216 ? -20.136 -11.186 41.620 1.00 98.56 216 ALA A CA 1
ATOM 1701 C C . ALA A 1 216 ? -20.170 -10.196 40.445 1.00 98.56 216 ALA A C 1
ATOM 1703 O O . ALA A 1 216 ? -19.406 -10.338 39.492 1.00 98.56 216 ALA A O 1
ATOM 1704 N N . TYR A 1 217 ? -20.998 -9.153 40.542 1.00 98.50 217 TYR A N 1
ATOM 1705 C CA . TYR A 1 217 ? -21.062 -8.099 39.534 1.00 98.50 217 TYR A CA 1
ATOM 1706 C C . TYR A 1 217 ? -19.743 -7.321 39.435 1.00 98.50 217 TYR A C 1
ATOM 1708 O O . TYR A 1 217 ? -19.245 -7.083 38.339 1.00 98.50 217 TYR A O 1
ATOM 1716 N N . SER A 1 218 ? -19.128 -6.969 40.570 1.00 98.69 218 SER A N 1
ATOM 1717 C CA . SER A 1 218 ? -17.827 -6.289 40.576 1.00 98.69 218 SER A CA 1
ATOM 1718 C C . SER A 1 218 ? -16.717 -7.153 39.973 1.00 98.69 218 SER A C 1
ATOM 1720 O O . SER A 1 218 ? -15.849 -6.625 39.279 1.00 98.69 218 SER A O 1
ATOM 1722 N N . LYS A 1 219 ? -16.742 -8.470 40.208 1.00 98.75 219 LYS A N 1
ATOM 1723 C CA . LYS A 1 219 ? -15.809 -9.416 39.587 1.00 98.75 219 LYS A CA 1
ATOM 1724 C C . LYS A 1 219 ? -15.998 -9.458 38.070 1.00 98.75 219 LYS A C 1
ATOM 1726 O O . LYS A 1 219 ? -15.020 -9.299 37.348 1.00 98.75 219 LYS A O 1
ATOM 1731 N N . TYR A 1 220 ? -17.240 -9.580 37.609 1.00 98.56 220 TYR A N 1
ATOM 1732 C CA . TYR A 1 220 ? -17.570 -9.581 36.186 1.00 98.56 220 TYR A CA 1
ATOM 1733 C C . TYR A 1 220 ? -17.144 -8.284 35.480 1.00 98.56 220 TYR A C 1
ATOM 1735 O O . TYR A 1 220 ? -16.532 -8.332 34.420 1.00 98.56 220 TYR A O 1
ATOM 1743 N N . GLU A 1 221 ? -17.400 -7.117 36.078 1.00 98.62 221 GLU A N 1
ATOM 1744 C CA . GLU A 1 221 ? -16.973 -5.833 35.502 1.00 98.62 221 GLU A CA 1
ATOM 1745 C C . GLU A 1 221 ? -15.445 -5.720 35.398 1.00 98.62 221 GLU A C 1
ATOM 1747 O O . GLU A 1 221 ? -14.937 -5.191 34.411 1.00 98.62 221 GLU A O 1
ATOM 1752 N N . LYS A 1 222 ? -14.698 -6.258 36.373 1.00 98.69 222 LYS A N 1
ATOM 1753 C CA . LYS A 1 222 ? -13.231 -6.325 36.297 1.00 98.69 222 LYS A CA 1
ATOM 1754 C C . LYS A 1 222 ? -12.7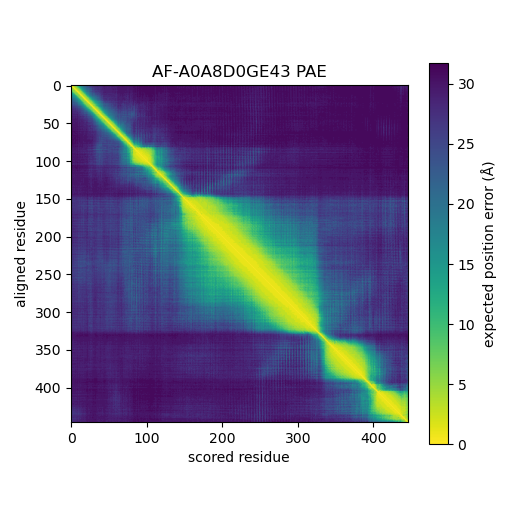61 -7.266 35.191 1.00 98.69 222 LYS A C 1
ATOM 1756 O O . LYS A 1 222 ? -11.895 -6.876 34.420 1.00 98.69 222 LYS A O 1
ATOM 1761 N N . GLU A 1 223 ? -13.332 -8.467 35.096 1.00 98.62 223 GLU A N 1
ATOM 1762 C CA . GLU A 1 223 ? -13.004 -9.444 34.045 1.00 98.62 223 GLU A CA 1
ATOM 1763 C C . GLU A 1 223 ? -13.264 -8.857 32.651 1.00 98.62 223 GLU A C 1
ATOM 1765 O O . GLU A 1 223 ? -12.377 -8.853 31.797 1.00 98.62 223 GLU A O 1
ATOM 1770 N N . LYS A 1 224 ? -14.432 -8.239 32.456 1.00 98.62 224 LYS A N 1
ATOM 1771 C CA . LYS A 1 224 ? -14.771 -7.520 31.226 1.00 98.62 224 LYS A CA 1
ATOM 1772 C C . LYS A 1 224 ? -13.802 -6.367 30.945 1.00 98.62 224 LYS A C 1
ATOM 1774 O O . LYS A 1 224 ? -13.404 -6.175 29.800 1.00 98.62 224 LYS A O 1
ATOM 1779 N N . GLY A 1 225 ? -13.409 -5.607 31.969 1.00 98.69 225 GLY A N 1
ATOM 1780 C CA . GLY A 1 225 ? -12.391 -4.560 31.848 1.00 98.69 225 GLY A CA 1
ATOM 1781 C C . GLY A 1 225 ? -11.061 -5.111 31.333 1.00 98.69 225 GLY A C 1
ATOM 1782 O O . GLY A 1 225 ? -10.524 -4.592 30.358 1.00 98.69 225 GLY A O 1
ATOM 1783 N N . THR A 1 226 ? -10.584 -6.217 31.912 1.00 98.62 226 THR A N 1
ATOM 1784 C CA . THR A 1 226 ? -9.344 -6.872 31.466 1.00 98.62 226 THR A CA 1
ATOM 1785 C C . THR A 1 226 ? -9.445 -7.439 30.050 1.00 98.62 226 THR A C 1
ATOM 1787 O O . THR A 1 226 ? -8.489 -7.344 29.287 1.00 98.62 226 THR A O 1
ATOM 1790 N N . GLU A 1 227 ? -10.599 -7.982 29.652 1.00 98.69 227 GLU A N 1
ATOM 1791 C CA . GLU A 1 227 ? -10.817 -8.473 28.287 1.00 98.69 227 GLU A CA 1
ATOM 1792 C C . GLU A 1 227 ? -10.793 -7.328 27.265 1.00 98.69 227 GLU A C 1
ATOM 1794 O O . GLU A 1 227 ? -10.160 -7.444 26.216 1.00 98.69 227 GLU A O 1
ATOM 1799 N N . ILE A 1 228 ? -11.412 -6.189 27.594 1.00 98.69 228 ILE A N 1
ATOM 1800 C CA . ILE A 1 228 ? -11.359 -4.978 26.766 1.00 98.69 228 ILE A CA 1
ATOM 1801 C C . ILE A 1 228 ? -9.914 -4.486 26.616 1.00 98.69 228 ILE A C 1
ATOM 1803 O O . ILE A 1 228 ? -9.501 -4.151 25.508 1.00 98.69 228 ILE A O 1
ATOM 1807 N N . GLU A 1 229 ? -9.133 -4.452 27.698 1.00 98.75 229 GLU A N 1
ATOM 1808 C CA . GLU A 1 229 ? -7.719 -4.058 27.656 1.00 98.75 229 GLU A CA 1
ATOM 1809 C C . GLU A 1 229 ? -6.893 -4.988 26.757 1.00 98.75 229 GLU A C 1
ATOM 1811 O O . GLU A 1 229 ? -6.171 -4.504 25.886 1.00 98.75 229 GLU A O 1
ATOM 1816 N N . LEU A 1 230 ? -7.057 -6.309 26.893 1.00 98.75 230 LEU A N 1
ATOM 1817 C CA . LEU A 1 230 ? -6.377 -7.298 26.051 1.00 98.75 230 LEU A CA 1
ATOM 1818 C C . LEU A 1 230 ? -6.727 -7.134 24.568 1.00 98.75 230 LEU A C 1
ATOM 1820 O O . LEU A 1 230 ? -5.837 -7.153 23.714 1.00 98.75 230 LEU A O 1
ATOM 1824 N N . LEU A 1 231 ? -8.013 -6.950 24.256 1.00 98.69 231 LEU A N 1
ATOM 1825 C CA . LEU A 1 231 ? -8.467 -6.721 22.885 1.00 98.69 231 LEU A CA 1
ATOM 1826 C C . LEU A 1 231 ? -7.914 -5.408 22.324 1.00 98.69 231 LEU A C 1
ATOM 1828 O O . LEU A 1 231 ? -7.441 -5.397 21.190 1.00 98.69 231 LEU A O 1
ATOM 1832 N N . ASN A 1 232 ? -7.893 -4.331 23.111 1.00 98.75 232 ASN A N 1
ATOM 1833 C CA . ASN A 1 232 ? -7.303 -3.056 22.699 1.00 98.75 232 ASN A CA 1
ATOM 1834 C C . ASN A 1 232 ? -5.802 -3.189 22.413 1.00 98.75 232 ASN A C 1
ATOM 1836 O O . ASN A 1 232 ? -5.340 -2.722 21.374 1.00 98.75 232 ASN A O 1
ATOM 1840 N N . THR A 1 233 ? -5.044 -3.870 23.280 1.00 98.75 233 THR A N 1
ATOM 1841 C CA . THR A 1 233 ? -3.619 -4.141 23.032 1.00 98.75 233 THR A CA 1
ATOM 1842 C C . THR A 1 233 ? -3.424 -4.961 21.759 1.00 98.75 233 THR A C 1
ATOM 1844 O O . THR A 1 233 ? -2.531 -4.665 20.967 1.00 98.75 233 THR A O 1
ATOM 1847 N N . ARG A 1 234 ? -4.274 -5.966 21.511 1.00 98.75 234 ARG A N 1
ATOM 1848 C CA . ARG A 1 234 ? -4.187 -6.773 20.288 1.00 98.75 234 ARG A CA 1
ATOM 1849 C C . ARG A 1 234 ? -4.492 -5.958 19.031 1.00 98.75 234 ARG A C 1
ATOM 1851 O O . ARG A 1 234 ? -3.817 -6.148 18.022 1.00 98.75 234 ARG A O 1
ATOM 1858 N N . VAL A 1 235 ? -5.483 -5.069 19.083 1.00 98.75 235 VAL A N 1
ATOM 1859 C CA . VAL A 1 235 ? -5.802 -4.154 17.977 1.00 98.75 235 VAL A CA 1
ATOM 1860 C C . VAL A 1 235 ? -4.620 -3.231 17.697 1.00 98.75 235 VAL A C 1
ATOM 1862 O O . VAL A 1 235 ? -4.189 -3.160 16.552 1.00 98.75 235 VAL A O 1
ATOM 1865 N N . GLN A 1 236 ? -4.039 -2.616 18.729 1.00 98.75 236 GLN A N 1
ATOM 1866 C CA . GLN A 1 236 ? -2.880 -1.737 18.571 1.00 98.75 236 GLN A CA 1
ATOM 1867 C C . GLN A 1 236 ? -1.690 -2.463 17.918 1.00 98.75 236 GLN A C 1
ATOM 1869 O O . GLN A 1 236 ? -1.106 -1.949 16.969 1.00 98.75 236 GLN A O 1
ATOM 1874 N N . GLN A 1 237 ? -1.375 -3.685 18.359 1.00 98.75 237 GLN A N 1
ATOM 1875 C CA . GLN A 1 237 ? -0.313 -4.498 17.747 1.00 98.75 237 GLN A CA 1
ATOM 1876 C C . GLN A 1 237 ? -0.577 -4.772 16.261 1.00 98.75 237 GLN A C 1
ATOM 1878 O O . GLN A 1 237 ? 0.319 -4.642 15.434 1.00 98.75 237 GLN A O 1
ATOM 1883 N N . LEU A 1 238 ? -1.816 -5.127 15.905 1.00 98.56 238 LEU A N 1
ATOM 1884 C CA . LEU A 1 238 ? -2.192 -5.364 14.510 1.00 98.56 238 LEU A CA 1
ATOM 1885 C C . LEU A 1 238 ? -2.123 -4.084 13.665 1.00 98.56 238 LEU A C 1
ATOM 1887 O O . LEU A 1 238 ? -1.775 -4.146 12.487 1.00 98.56 238 LEU A O 1
ATOM 1891 N N . GLU A 1 239 ? -2.457 -2.927 14.235 1.00 98.69 239 GLU A N 1
ATOM 1892 C CA . GLU A 1 239 ? -2.328 -1.631 13.566 1.00 98.69 239 GLU A CA 1
ATOM 1893 C C . GLU A 1 239 ? -0.859 -1.264 13.320 1.00 98.69 239 GLU A C 1
ATOM 1895 O O . GLU A 1 239 ? -0.521 -0.826 12.215 1.00 98.69 239 GLU A O 1
ATOM 1900 N N . GLU A 1 240 ? 0.012 -1.504 14.303 1.00 98.69 240 GLU A N 1
ATOM 1901 C CA . GLU A 1 240 ? 1.462 -1.323 14.199 1.00 98.69 240 GLU A CA 1
ATOM 1902 C C . GLU A 1 240 ? 2.051 -2.242 13.115 1.00 98.69 240 GLU A C 1
ATOM 1904 O O . GLU A 1 240 ? 2.635 -1.738 12.153 1.00 98.69 240 GLU A O 1
ATOM 1909 N N . GLU A 1 241 ? 1.786 -3.553 13.168 1.00 98.62 241 GLU A N 1
ATOM 1910 C CA . GLU A 1 241 ? 2.208 -4.528 12.146 1.00 98.62 241 GLU A CA 1
ATOM 1911 C C . GLU A 1 241 ? 1.719 -4.131 10.740 1.00 98.62 241 GLU A C 1
ATOM 1913 O O . GLU A 1 241 ? 2.463 -4.184 9.759 1.00 98.62 241 GLU A O 1
ATOM 1918 N N . ASN A 1 242 ? 0.468 -3.681 10.611 1.00 98.50 242 ASN A N 1
ATOM 1919 C CA . ASN A 1 242 ? -0.090 -3.244 9.330 1.00 98.50 242 ASN A CA 1
ATOM 1920 C C . ASN A 1 242 ? 0.593 -1.962 8.821 1.00 98.50 242 ASN A C 1
ATOM 1922 O O . ASN A 1 242 ? 0.843 -1.818 7.621 1.00 98.50 242 ASN A O 1
ATOM 1926 N N . SER A 1 243 ? 0.935 -1.033 9.717 1.00 98.69 243 SER A N 1
ATOM 1927 C CA . SER A 1 243 ? 1.695 0.172 9.371 1.00 98.69 243 SER A CA 1
ATOM 1928 C C . SER A 1 243 ? 3.105 -0.165 8.868 1.00 98.69 243 SER A C 1
ATOM 1930 O O . SER A 1 243 ? 3.541 0.371 7.842 1.00 98.69 243 SER A O 1
ATOM 1932 N N . GLU A 1 244 ? 3.776 -1.124 9.510 1.00 98.69 244 GLU A N 1
ATOM 1933 C CA . GLU A 1 244 ? 5.084 -1.625 9.096 1.00 98.69 244 GLU A CA 1
ATOM 1934 C C . GLU A 1 244 ? 4.996 -2.313 7.736 1.00 98.69 244 GLU A C 1
ATOM 1936 O O . GLU A 1 244 ? 5.744 -1.969 6.818 1.00 98.69 244 GLU A O 1
ATOM 1941 N N . LEU A 1 245 ? 4.028 -3.214 7.549 1.00 98.56 245 LEU A N 1
ATOM 1942 C CA . LEU A 1 245 ? 3.795 -3.882 6.270 1.00 98.56 245 LEU A CA 1
ATOM 1943 C C . LEU A 1 245 ? 3.541 -2.870 5.149 1.00 98.56 245 LEU A C 1
ATOM 1945 O O . LEU A 1 245 ? 4.170 -2.966 4.095 1.00 98.56 245 LEU A O 1
ATOM 1949 N N . LYS A 1 246 ? 2.714 -1.843 5.373 1.00 98.81 246 LYS A N 1
ATOM 1950 C CA . LYS A 1 246 ? 2.505 -0.760 4.396 1.00 98.81 246 LYS A CA 1
ATOM 1951 C C . LYS A 1 246 ? 3.814 -0.060 4.025 1.00 98.81 246 LYS A C 1
ATOM 1953 O O . LYS A 1 246 ? 4.058 0.154 2.838 1.00 98.81 246 LYS A O 1
ATOM 1958 N N . SER A 1 247 ? 4.666 0.245 5.004 1.00 98.62 247 SER A N 1
ATOM 1959 C CA . SER A 1 247 ? 5.993 0.838 4.777 1.00 98.62 247 SER A CA 1
ATOM 1960 C C . SER A 1 247 ? 6.927 -0.094 3.992 1.00 98.62 247 SER A C 1
ATOM 1962 O O . SER A 1 247 ? 7.616 0.326 3.059 1.00 98.62 247 SER A O 1
ATOM 1964 N N . THR A 1 248 ? 6.924 -1.396 4.295 1.00 98.56 248 THR A N 1
ATOM 1965 C CA . THR A 1 248 ? 7.720 -2.364 3.526 1.00 98.56 248 THR A CA 1
ATOM 1966 C C . THR A 1 248 ? 7.245 -2.472 2.079 1.00 98.56 248 THR A C 1
ATOM 1968 O O . THR A 1 248 ? 8.075 -2.500 1.172 1.00 98.56 248 THR A O 1
ATOM 1971 N N . VAL A 1 249 ? 5.929 -2.455 1.845 1.00 98.69 249 VAL A N 1
ATOM 1972 C CA . VAL A 1 249 ? 5.335 -2.503 0.506 1.00 98.69 249 VAL A CA 1
ATOM 1973 C C . VAL A 1 249 ? 5.699 -1.260 -0.299 1.00 98.69 249 VAL A C 1
ATOM 1975 O O . VAL A 1 249 ? 6.109 -1.396 -1.450 1.00 98.69 249 VAL A O 1
ATOM 1978 N N . THR A 1 250 ? 5.595 -0.053 0.267 1.00 98.50 250 THR A N 1
ATOM 1979 C CA . THR A 1 250 ? 5.989 1.176 -0.447 1.00 98.50 250 THR A CA 1
ATOM 1980 C C . THR A 1 250 ? 7.479 1.175 -0.781 1.00 98.50 250 THR A C 1
ATOM 1982 O O . THR A 1 250 ? 7.857 1.502 -1.907 1.00 98.50 250 THR A O 1
ATOM 1985 N N . ARG A 1 251 ? 8.332 0.714 0.142 1.00 98.75 251 ARG A N 1
ATOM 1986 C CA . ARG A 1 251 ? 9.769 0.552 -0.107 1.00 98.75 251 ARG A CA 1
ATOM 1987 C C . ARG A 1 251 ? 10.048 -0.442 -1.237 1.00 98.75 251 ARG A C 1
ATOM 1989 O O . ARG A 1 251 ? 10.822 -0.125 -2.138 1.00 98.75 251 ARG A O 1
ATOM 1996 N N . LEU A 1 252 ? 9.412 -1.614 -1.227 1.00 98.56 252 LEU A N 1
ATOM 1997 C CA . LEU A 1 252 ? 9.579 -2.628 -2.275 1.00 98.56 252 LEU A CA 1
ATOM 1998 C C . LEU A 1 252 ? 9.073 -2.147 -3.640 1.00 98.56 252 LEU A C 1
ATOM 2000 O O . LEU A 1 252 ? 9.732 -2.400 -4.647 1.00 98.56 252 LEU A O 1
ATOM 2004 N N . LYS A 1 253 ? 7.963 -1.400 -3.684 1.00 98.75 253 LYS A N 1
ATOM 2005 C CA . LYS A 1 253 ? 7.480 -0.758 -4.917 1.00 98.75 253 LYS A CA 1
ATOM 2006 C C . LYS A 1 253 ? 8.527 0.188 -5.497 1.00 98.75 253 LYS A C 1
ATOM 2008 O O . LYS A 1 253 ? 8.903 0.020 -6.649 1.00 98.75 253 LYS A O 1
ATOM 2013 N N . SER A 1 254 ? 9.100 1.067 -4.671 1.00 98.62 254 SER A N 1
ATOM 2014 C CA . SER A 1 254 ? 10.162 1.978 -5.125 1.00 98.62 254 SER A CA 1
ATOM 2015 C C . SER A 1 254 ? 11.411 1.242 -5.630 1.00 98.62 254 SER A C 1
ATOM 2017 O O . SER A 1 254 ? 12.071 1.691 -6.562 1.00 98.62 254 SER A O 1
ATOM 2019 N N . HIS A 1 255 ? 11.751 0.091 -5.036 1.00 98.56 255 HIS A N 1
ATOM 2020 C CA . HIS A 1 255 ? 12.860 -0.736 -5.511 1.00 98.56 255 HIS A CA 1
ATOM 2021 C C . HIS A 1 255 ? 12.527 -1.407 -6.850 1.00 98.56 255 HIS A C 1
ATOM 2023 O O . HIS A 1 255 ? 13.393 -1.528 -7.712 1.00 98.56 255 HIS A O 1
ATOM 2029 N N . THR A 1 256 ? 11.283 -1.849 -7.025 1.00 98.50 256 THR A N 1
ATOM 2030 C CA . THR A 1 256 ? 10.814 -2.465 -8.272 1.00 98.50 256 THR A CA 1
ATOM 2031 C C . THR A 1 256 ? 10.847 -1.449 -9.412 1.00 98.50 256 THR A C 1
ATOM 2033 O O . THR A 1 256 ? 11.437 -1.730 -10.448 1.00 98.50 256 THR A O 1
ATOM 2036 N N . GLU A 1 257 ? 10.344 -0.234 -9.178 1.00 98.62 257 GLU A N 1
ATOM 2037 C CA . GLU A 1 257 ? 10.374 0.870 -10.148 1.00 98.62 257 GLU A CA 1
ATOM 2038 C C . GLU A 1 257 ? 11.808 1.211 -10.584 1.00 98.62 257 GLU A C 1
ATOM 2040 O O . GLU A 1 257 ? 12.088 1.308 -11.775 1.00 98.62 257 GLU A O 1
ATOM 2045 N N . LYS A 1 258 ? 12.755 1.294 -9.640 1.00 98.69 258 LYS A N 1
ATOM 2046 C CA . LYS A 1 258 ? 14.175 1.527 -9.962 1.00 98.69 258 LYS A CA 1
ATOM 2047 C C . LYS A 1 258 ? 14.777 0.425 -10.832 1.00 98.69 258 LYS A C 1
ATOM 2049 O O . LYS A 1 258 ? 15.523 0.725 -11.761 1.00 98.69 258 LYS A O 1
ATOM 2054 N N . LEU A 1 259 ? 14.465 -0.838 -10.541 1.00 98.56 259 LEU A N 1
ATOM 2055 C CA . LEU A 1 259 ? 14.926 -1.962 -11.360 1.00 98.56 259 LEU A CA 1
ATOM 2056 C C . LEU A 1 259 ? 14.300 -1.939 -12.758 1.00 98.56 259 LEU A C 1
ATOM 2058 O O . LEU A 1 259 ? 14.982 -2.258 -13.730 1.00 98.56 259 LEU A O 1
ATOM 2062 N N . ASP A 1 260 ? 13.031 -1.551 -12.878 1.00 98.62 260 ASP A N 1
ATOM 2063 C CA . ASP A 1 260 ? 12.364 -1.395 -14.171 1.00 98.62 260 ASP A CA 1
ATOM 2064 C C . ASP A 1 260 ? 12.999 -0.269 -15.001 1.00 98.62 260 ASP A C 1
ATOM 2066 O O . ASP A 1 260 ? 13.245 -0.456 -16.195 1.00 98.62 260 ASP A O 1
ATOM 2070 N N . GLU A 1 261 ? 13.340 0.861 -14.375 1.00 98.69 261 GLU A N 1
ATOM 2071 C CA . GLU A 1 261 ? 14.086 1.944 -15.023 1.00 98.69 261 GLU A CA 1
ATOM 2072 C C . GLU A 1 261 ? 15.478 1.493 -15.478 1.00 98.69 261 GLU A C 1
ATOM 2074 O O . GLU A 1 261 ? 15.890 1.778 -16.601 1.00 98.69 261 GLU A O 1
ATOM 2079 N N . GLU A 1 262 ? 16.227 0.784 -14.629 1.00 98.56 262 GLU A N 1
ATOM 2080 C CA . GLU A 1 262 ? 17.542 0.246 -14.991 1.00 98.56 262 GLU A CA 1
ATOM 2081 C C . GLU A 1 262 ? 17.445 -0.772 -16.128 1.00 98.56 262 GLU A C 1
ATOM 2083 O O . GLU A 1 262 ? 18.245 -0.719 -17.066 1.00 98.56 262 GLU A O 1
ATOM 2088 N N . ARG A 1 263 ? 16.437 -1.653 -16.099 1.00 98.62 263 ARG A N 1
ATOM 2089 C CA . ARG A 1 263 ? 16.155 -2.590 -17.189 1.00 98.62 263 ARG A CA 1
ATOM 2090 C C . ARG A 1 263 ? 15.888 -1.841 -18.491 1.00 98.62 263 ARG A C 1
ATOM 2092 O O . ARG A 1 263 ? 16.471 -2.210 -19.508 1.00 98.62 263 ARG A O 1
ATOM 2099 N N . GLN A 1 264 ? 15.048 -0.804 -18.467 1.00 98.75 264 GLN A N 1
ATOM 2100 C CA . GLN A 1 264 ? 14.748 -0.011 -19.659 1.00 98.75 264 GLN A CA 1
ATOM 2101 C C . GLN A 1 264 ? 16.009 0.672 -20.196 1.00 98.75 264 GLN A C 1
ATOM 2103 O O . GLN A 1 264 ? 16.349 0.482 -21.359 1.00 98.75 264 GLN A O 1
ATOM 2108 N N . ARG A 1 265 ? 16.783 1.345 -19.333 1.00 98.75 265 ARG A N 1
ATOM 2109 C CA . ARG A 1 265 ? 18.059 1.973 -19.722 1.00 98.75 265 ARG A CA 1
ATOM 2110 C C . ARG A 1 265 ? 19.024 0.975 -20.364 1.00 98.75 265 ARG A C 1
ATOM 2112 O O . ARG A 1 265 ? 19.715 1.310 -21.322 1.00 98.75 265 ARG A O 1
ATOM 2119 N N . MET A 1 266 ? 19.122 -0.243 -19.829 1.00 98.44 266 MET A N 1
ATOM 2120 C CA . MET A 1 266 ? 19.987 -1.280 -20.397 1.00 98.44 266 MET A CA 1
ATOM 2121 C C . MET A 1 266 ? 19.448 -1.825 -21.723 1.00 98.44 266 MET A C 1
ATOM 2123 O O . MET A 1 266 ? 20.248 -2.108 -22.614 1.00 98.44 266 MET A O 1
ATOM 2127 N N . SER A 1 267 ? 18.125 -1.934 -21.867 1.00 98.62 267 SER A N 1
ATOM 2128 C CA . SER A 1 267 ? 17.467 -2.308 -23.121 1.00 98.62 267 SER A CA 1
ATOM 2129 C C . SER A 1 267 ? 17.755 -1.290 -24.223 1.00 98.62 267 SER A C 1
ATOM 2131 O O . SER A 1 267 ? 18.223 -1.681 -25.289 1.00 98.62 267 SER A O 1
ATOM 2133 N N . ASP A 1 268 ? 17.581 0.003 -23.941 1.00 98.62 268 ASP A N 1
ATOM 2134 C CA . ASP A 1 268 ? 17.830 1.087 -24.901 1.00 98.62 268 ASP A CA 1
ATOM 2135 C C . ASP A 1 268 ? 19.299 1.086 -25.358 1.00 98.62 268 ASP A C 1
ATOM 2137 O O . ASP A 1 268 ? 19.610 1.148 -26.545 1.00 98.62 268 ASP A O 1
ATOM 2141 N N . ARG A 1 269 ? 20.239 0.903 -24.417 1.00 98.62 269 ARG A N 1
ATOM 2142 C CA . ARG A 1 269 ? 21.671 0.789 -24.743 1.00 98.62 269 ARG A CA 1
ATOM 2143 C C . ARG A 1 269 ? 21.986 -0.432 -25.603 1.00 98.62 269 ARG A C 1
ATOM 2145 O O . ARG A 1 269 ? 22.868 -0.365 -26.462 1.00 98.62 269 ARG A O 1
ATOM 2152 N N . LEU A 1 270 ? 21.326 -1.559 -25.346 1.00 98.56 270 LEU A N 1
ATOM 2153 C CA . LEU A 1 270 ? 21.503 -2.765 -26.147 1.00 98.56 270 LEU A CA 1
ATOM 2154 C C . LEU A 1 270 ? 20.983 -2.534 -27.567 1.00 98.56 270 LEU A C 1
ATOM 2156 O O . LEU A 1 270 ? 21.692 -2.862 -28.518 1.00 98.56 270 LEU A O 1
ATOM 2160 N N . GLU A 1 271 ? 19.813 -1.915 -27.711 1.00 98.62 271 GLU A N 1
ATOM 2161 C CA . GLU A 1 271 ? 19.241 -1.545 -29.005 1.00 98.62 271 GLU A CA 1
ATOM 2162 C C . GLU A 1 271 ? 20.179 -0.620 -29.792 1.00 98.62 271 GLU A C 1
ATOM 2164 O O . GLU A 1 271 ? 20.530 -0.941 -30.929 1.00 98.62 271 GLU A O 1
ATOM 2169 N N . ASP A 1 272 ? 20.705 0.433 -29.163 1.00 98.62 272 ASP A N 1
ATOM 2170 C CA . ASP A 1 272 ? 21.681 1.342 -29.774 1.00 98.62 272 ASP A CA 1
ATOM 2171 C C . ASP A 1 272 ? 22.921 0.602 -30.295 1.00 98.62 272 ASP A C 1
ATOM 2173 O O . ASP A 1 272 ? 23.377 0.818 -31.423 1.00 98.62 272 ASP A O 1
ATOM 2177 N N . THR A 1 273 ? 23.500 -0.284 -29.478 1.00 98.25 273 THR A N 1
ATOM 2178 C CA . THR A 1 273 ? 24.684 -1.058 -29.891 1.00 98.25 273 THR A CA 1
ATOM 2179 C C . THR A 1 273 ? 24.365 -2.070 -30.987 1.00 98.25 273 THR A C 1
ATOM 2181 O O . THR A 1 273 ? 25.182 -2.266 -31.888 1.00 98.25 273 THR A O 1
ATOM 2184 N N . SER A 1 274 ? 23.172 -2.667 -30.959 1.00 98.56 274 SER A N 1
ATOM 2185 C CA . SER A 1 274 ? 22.687 -3.580 -31.992 1.00 98.56 274 SER A CA 1
ATOM 2186 C C . S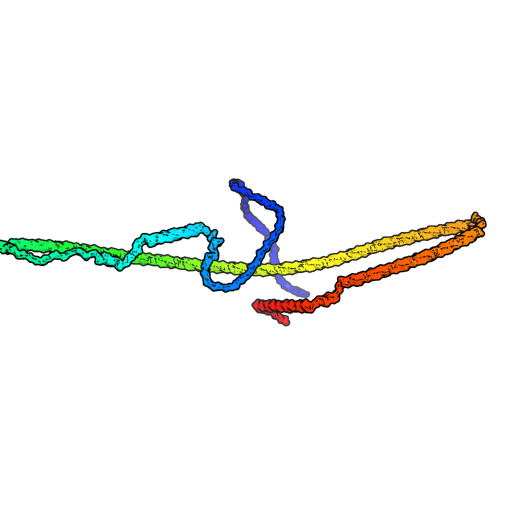ER A 1 274 ? 22.474 -2.858 -33.324 1.00 98.56 274 SER A C 1
ATOM 2188 O O . SER A 1 274 ? 22.850 -3.386 -34.371 1.00 98.56 274 SER A O 1
ATOM 2190 N N . LEU A 1 275 ? 21.918 -1.642 -33.303 1.00 98.75 275 LEU A N 1
ATOM 2191 C CA . LEU A 1 275 ? 21.756 -0.802 -34.492 1.00 98.75 275 LEU A CA 1
ATOM 2192 C C . LEU A 1 275 ? 23.111 -0.422 -35.092 1.00 98.75 275 LEU A C 1
ATOM 2194 O O . LEU A 1 275 ? 23.332 -0.647 -36.279 1.00 98.75 275 LEU A O 1
ATOM 2198 N N . ARG A 1 276 ? 24.061 0.039 -34.269 1.00 98.69 276 ARG A N 1
ATOM 2199 C CA . ARG A 1 276 ? 25.427 0.342 -34.733 1.00 98.69 276 ARG A CA 1
ATOM 2200 C C . ARG A 1 276 ? 26.110 -0.874 -35.350 1.00 98.69 276 ARG A C 1
ATOM 2202 O O . ARG A 1 276 ? 26.732 -0.763 -36.400 1.00 98.69 276 ARG A O 1
ATOM 2209 N N . LEU A 1 277 ? 25.984 -2.043 -34.719 1.00 98.50 277 LEU A N 1
ATOM 2210 C CA . LEU A 1 277 ? 26.540 -3.280 -35.262 1.00 98.50 277 LEU A CA 1
ATOM 2211 C C . LEU A 1 277 ? 25.915 -3.624 -36.619 1.00 98.50 277 LEU A C 1
ATOM 2213 O O . LEU A 1 277 ? 26.628 -4.023 -37.536 1.00 98.50 277 LEU A O 1
ATOM 2217 N N . LYS A 1 278 ? 24.598 -3.449 -36.761 1.00 98.69 278 LYS A N 1
ATOM 2218 C CA . LYS A 1 278 ? 23.896 -3.667 -38.027 1.00 98.69 278 LYS A CA 1
ATOM 2219 C C . LYS A 1 278 ? 24.404 -2.729 -39.124 1.00 98.69 278 LYS A C 1
ATOM 2221 O O . LYS A 1 278 ? 24.698 -3.208 -40.216 1.00 98.69 278 LYS A O 1
ATOM 2226 N N . ASP A 1 279 ? 24.581 -1.444 -38.825 1.00 98.62 279 ASP A N 1
ATOM 2227 C CA . ASP A 1 279 ? 25.114 -0.465 -39.780 1.00 98.62 279 ASP A CA 1
ATOM 2228 C C . ASP A 1 279 ? 26.530 -0.834 -40.252 1.00 98.62 279 ASP A C 1
ATOM 2230 O O . ASP A 1 279 ? 26.825 -0.775 -41.451 1.00 98.62 279 ASP A O 1
ATOM 2234 N N . GLU A 1 280 ? 27.391 -1.284 -39.332 1.00 98.38 280 GLU A N 1
ATOM 2235 C CA . GLU A 1 280 ? 28.736 -1.781 -39.649 1.00 98.38 280 GLU A CA 1
ATOM 2236 C C . GLU A 1 280 ? 28.693 -3.062 -40.496 1.00 98.38 280 GLU A C 1
ATOM 2238 O O . GLU A 1 280 ? 29.434 -3.196 -41.475 1.00 98.38 280 GLU A O 1
ATOM 2243 N N . MET A 1 281 ? 27.790 -3.998 -40.188 1.00 98.56 281 MET A N 1
ATOM 2244 C CA . MET A 1 281 ? 27.585 -5.204 -40.998 1.00 98.56 281 MET A CA 1
ATOM 2245 C C . MET A 1 281 ? 27.097 -4.866 -42.415 1.00 98.56 281 MET A C 1
ATOM 2247 O O . MET A 1 281 ? 27.592 -5.436 -43.393 1.00 98.56 281 MET A O 1
ATOM 2251 N N . ASP A 1 282 ? 26.171 -3.916 -42.549 1.00 98.56 282 ASP A N 1
ATOM 2252 C CA . ASP A 1 282 ? 25.656 -3.449 -43.837 1.00 98.56 282 ASP A CA 1
ATOM 2253 C C . ASP A 1 282 ? 26.720 -2.672 -44.628 1.00 98.56 282 ASP A C 1
ATOM 2255 O O . ASP A 1 282 ? 26.786 -2.760 -45.860 1.00 98.56 282 ASP A O 1
ATOM 2259 N N . LEU A 1 283 ? 27.599 -1.926 -43.952 1.00 98.50 283 LEU A N 1
ATOM 2260 C CA . LEU A 1 283 ? 28.764 -1.295 -44.570 1.00 98.50 283 LEU A CA 1
ATOM 2261 C C . LEU A 1 283 ? 29.768 -2.338 -45.075 1.00 98.50 283 LEU A C 1
ATOM 2263 O O . LEU A 1 283 ? 30.192 -2.262 -46.232 1.00 98.50 283 LEU A O 1
ATOM 2267 N N . TYR A 1 284 ? 30.101 -3.335 -44.252 1.00 98.38 284 TYR A N 1
ATOM 2268 C CA . TYR A 1 284 ? 30.993 -4.429 -44.631 1.00 98.38 284 TYR A CA 1
ATOM 2269 C C . TYR A 1 284 ? 30.461 -5.182 -45.854 1.00 98.38 284 TYR A C 1
ATOM 2271 O O . TYR A 1 284 ? 31.196 -5.400 -46.820 1.00 98.38 284 TYR A O 1
ATOM 2279 N N . LYS A 1 285 ? 29.163 -5.508 -45.866 1.00 98.69 285 LYS A N 1
ATOM 2280 C CA . LYS A 1 285 ? 28.502 -6.159 -47.002 1.00 98.69 285 LYS A CA 1
ATOM 2281 C C . LYS A 1 285 ? 28.612 -5.324 -48.279 1.00 98.69 285 LYS A C 1
ATOM 2283 O O . LYS A 1 285 ? 29.066 -5.835 -49.300 1.00 98.69 285 LYS A O 1
ATOM 2288 N N . ARG A 1 286 ? 28.304 -4.022 -48.210 1.00 98.56 286 ARG A N 1
ATOM 2289 C CA . ARG A 1 286 ? 28.457 -3.096 -49.349 1.00 98.56 286 ARG A CA 1
ATOM 2290 C C . ARG A 1 286 ? 29.899 -3.026 -49.855 1.00 98.56 286 ARG A C 1
ATOM 2292 O O . ARG A 1 286 ? 30.117 -2.959 -51.063 1.00 98.56 286 ARG A O 1
ATOM 2299 N N . MET A 1 287 ? 30.887 -3.026 -48.961 1.00 98.06 287 MET A N 1
ATOM 2300 C CA . MET A 1 287 ? 32.302 -3.015 -49.343 1.00 98.06 287 MET A CA 1
ATOM 2301 C C . MET A 1 287 ? 32.709 -4.319 -50.041 1.00 98.06 287 MET A C 1
ATOM 2303 O O . MET A 1 287 ? 33.385 -4.280 -51.070 1.00 98.06 287 MET A O 1
ATOM 2307 N N . MET A 1 288 ? 32.258 -5.463 -49.526 1.00 98.12 288 MET A N 1
ATOM 2308 C CA . MET A 1 288 ? 32.498 -6.772 -50.135 1.00 98.12 288 MET A CA 1
ATOM 2309 C C . MET A 1 288 ? 31.854 -6.897 -51.518 1.00 98.12 288 MET A C 1
ATOM 2311 O O . MET A 1 288 ? 32.494 -7.395 -52.447 1.00 98.12 288 MET A O 1
ATOM 2315 N N . ASP A 1 289 ? 30.632 -6.390 -51.687 1.00 98.38 289 ASP A N 1
ATOM 2316 C CA . ASP A 1 289 ? 29.946 -6.368 -52.981 1.00 98.38 289 ASP A CA 1
ATOM 2317 C C . ASP A 1 289 ? 30.695 -5.492 -53.998 1.00 98.38 289 ASP A C 1
ATOM 2319 O O . ASP A 1 289 ? 30.923 -5.924 -55.131 1.00 98.38 289 ASP A O 1
ATOM 2323 N N . LYS A 1 290 ? 31.181 -4.311 -53.584 1.00 98.31 290 LYS A N 1
ATOM 2324 C CA . LYS A 1 290 ? 32.028 -3.445 -54.426 1.00 98.31 290 LYS A CA 1
ATOM 2325 C C . LYS A 1 290 ? 33.334 -4.124 -54.835 1.00 98.31 290 LYS A C 1
ATOM 2327 O O . LYS A 1 290 ? 33.718 -4.052 -55.999 1.00 98.31 290 LYS A O 1
ATOM 2332 N N . LEU A 1 291 ? 34.011 -4.803 -53.907 1.00 98.06 291 LEU A N 1
ATOM 2333 C CA . LEU A 1 291 ? 35.247 -5.532 -54.208 1.00 98.06 291 LEU A CA 1
ATOM 2334 C C . LEU A 1 291 ? 34.994 -6.663 -55.216 1.00 98.06 291 LEU A C 1
ATOM 2336 O O . LEU A 1 291 ? 35.769 -6.860 -56.153 1.00 98.06 291 LEU A O 1
ATOM 2340 N N . ARG A 1 292 ? 33.882 -7.389 -55.054 1.00 98.25 292 ARG A N 1
ATOM 2341 C CA . ARG A 1 292 ? 33.455 -8.427 -55.996 1.00 98.25 292 ARG A CA 1
ATOM 2342 C C . ARG A 1 292 ? 33.155 -7.846 -57.379 1.00 98.25 292 ARG A C 1
ATOM 2344 O O . ARG A 1 292 ? 33.578 -8.438 -58.372 1.00 98.25 292 ARG A O 1
ATOM 2351 N N . GLN A 1 293 ? 32.449 -6.718 -57.446 1.00 97.94 293 GLN A N 1
ATOM 2352 C CA . GLN A 1 293 ? 32.148 -6.023 -58.696 1.00 97.94 293 GLN A CA 1
ATOM 2353 C C . GLN A 1 293 ? 33.430 -5.568 -59.402 1.00 97.94 293 GLN A C 1
ATOM 2355 O O . GLN A 1 293 ? 33.619 -5.907 -60.566 1.00 97.94 293 GLN A O 1
ATOM 2360 N N . ASN A 1 294 ? 34.349 -4.913 -58.689 1.00 97.75 294 ASN A N 1
ATOM 2361 C CA . ASN A 1 294 ? 35.621 -4.458 -59.251 1.00 97.75 294 ASN A CA 1
ATOM 2362 C C . ASN A 1 294 ? 36.457 -5.624 -59.806 1.00 97.75 294 ASN A C 1
ATOM 2364 O O . ASN A 1 294 ? 37.008 -5.530 -60.897 1.00 97.75 294 ASN A O 1
ATOM 2368 N N . ARG A 1 295 ? 36.490 -6.769 -59.108 1.00 97.75 295 ARG A N 1
ATOM 2369 C CA . ARG A 1 295 ? 37.165 -7.977 -59.607 1.00 97.75 295 ARG A CA 1
ATOM 2370 C C . ARG A 1 295 ? 36.531 -8.510 -60.896 1.00 97.75 295 ARG A C 1
ATOM 2372 O O . ARG A 1 295 ? 37.248 -8.997 -61.769 1.00 97.75 295 ARG A O 1
ATOM 2379 N N . LEU A 1 296 ? 35.202 -8.458 -61.008 1.00 97.94 296 LEU A N 1
ATOM 2380 C CA . LEU A 1 296 ? 34.491 -8.864 -62.220 1.00 97.94 296 LEU A CA 1
ATOM 2381 C C . LEU A 1 296 ? 34.761 -7.891 -63.376 1.00 97.94 296 LEU A C 1
ATOM 2383 O O . LEU A 1 296 ? 35.013 -8.342 -64.486 1.00 97.94 296 LEU A O 1
ATOM 2387 N N . GLU A 1 297 ? 34.724 -6.586 -63.116 1.00 97.81 297 GLU A N 1
ATOM 2388 C CA . GLU A 1 297 ? 35.029 -5.534 -64.094 1.00 97.81 297 GLU A CA 1
ATOM 2389 C C . GLU A 1 297 ? 36.466 -5.650 -64.602 1.00 97.81 297 GLU A C 1
ATOM 2391 O O . GLU A 1 297 ? 36.671 -5.745 -65.806 1.00 97.81 297 GLU A O 1
ATOM 2396 N N . PHE A 1 298 ? 37.440 -5.793 -63.702 1.00 97.94 298 PHE A N 1
ATOM 2397 C CA . PHE A 1 298 ? 38.838 -6.013 -64.067 1.00 97.94 298 PHE A CA 1
ATOM 2398 C C . PHE A 1 298 ? 39.025 -7.262 -64.940 1.00 97.94 298 PHE A C 1
ATOM 2400 O O . PHE A 1 298 ? 39.767 -7.237 -65.918 1.00 97.94 298 PHE A O 1
ATOM 2407 N N . ASN A 1 299 ? 38.340 -8.367 -64.620 1.00 97.50 299 ASN A N 1
ATOM 2408 C CA . ASN A 1 299 ? 38.387 -9.568 -65.455 1.00 97.50 299 ASN A CA 1
ATOM 2409 C C . ASN A 1 299 ? 37.786 -9.328 -66.846 1.00 97.50 299 ASN A C 1
ATOM 2411 O O . ASN A 1 299 ? 38.384 -9.769 -67.823 1.00 97.50 299 ASN A O 1
ATOM 2415 N N . LYS A 1 300 ? 36.659 -8.610 -66.941 1.00 98.12 300 LYS A N 1
ATOM 2416 C CA . LYS A 1 300 ? 36.033 -8.248 -68.222 1.00 98.12 300 LYS A CA 1
ATOM 2417 C C . LYS A 1 300 ? 36.930 -7.341 -69.062 1.00 98.12 300 LYS A C 1
ATOM 2419 O O . LYS A 1 300 ? 37.085 -7.577 -70.251 1.00 98.12 300 LYS A O 1
ATOM 2424 N N . GLU A 1 301 ? 37.547 -6.327 -68.458 1.00 97.44 301 GLU A N 1
ATOM 2425 C CA . GLU A 1 301 ? 38.504 -5.447 -69.142 1.00 97.44 301 GLU A CA 1
ATOM 2426 C C . GLU A 1 301 ? 39.732 -6.225 -69.618 1.00 97.44 301 GLU A C 1
ATOM 2428 O O . GLU A 1 301 ? 40.209 -6.038 -70.738 1.00 97.44 301 GLU A O 1
ATOM 2433 N N . ARG A 1 302 ? 40.231 -7.149 -68.794 1.00 97.88 302 ARG A N 1
ATOM 2434 C CA . ARG A 1 302 ? 41.321 -8.049 -69.173 1.00 97.88 302 ARG A CA 1
ATOM 2435 C C . ARG A 1 302 ? 40.933 -8.952 -70.349 1.00 97.88 302 ARG A C 1
ATOM 2437 O O . ARG A 1 302 ? 41.750 -9.158 -71.235 1.00 97.88 302 ARG A O 1
ATOM 2444 N N . GLU A 1 303 ? 39.715 -9.488 -70.368 1.00 97.81 303 GLU A N 1
ATOM 2445 C CA . GLU A 1 303 ? 39.197 -10.284 -71.491 1.00 97.81 303 GLU A CA 1
ATOM 2446 C C . GLU A 1 303 ? 39.060 -9.432 -72.761 1.00 97.81 303 GLU A C 1
ATOM 2448 O O . GLU A 1 303 ? 39.596 -9.810 -73.796 1.00 97.81 303 GLU A O 1
ATOM 2453 N N . ALA A 1 304 ? 38.479 -8.233 -72.675 1.00 97.38 304 ALA A N 1
ATOM 2454 C CA . ALA A 1 304 ? 38.340 -7.323 -73.815 1.00 97.38 304 ALA A CA 1
ATOM 2455 C C . ALA A 1 304 ? 39.695 -6.849 -74.378 1.00 97.38 304 ALA A C 1
ATOM 2457 O O . ALA A 1 304 ? 39.889 -6.760 -75.589 1.00 97.38 304 ALA A O 1
ATOM 2458 N N . THR A 1 305 ? 40.666 -6.554 -73.508 1.00 96.56 305 THR A N 1
ATOM 2459 C CA . THR A 1 305 ? 42.031 -6.203 -73.942 1.00 96.56 305 THR A CA 1
ATOM 2460 C C . THR A 1 305 ? 42.745 -7.394 -74.576 1.00 96.56 305 THR A C 1
ATOM 2462 O O . THR A 1 305 ? 43.470 -7.212 -75.553 1.00 96.56 305 THR A O 1
ATOM 2465 N N . GLN A 1 306 ? 42.518 -8.609 -74.073 1.00 97.44 306 GLN A N 1
ATOM 2466 C CA . GLN A 1 306 ? 43.033 -9.836 -74.671 1.00 97.44 306 GLN A CA 1
ATOM 2467 C C . GLN A 1 306 ? 42.419 -10.097 -76.057 1.00 97.44 306 GLN A C 1
ATOM 2469 O O . GLN A 1 306 ? 43.165 -10.405 -76.985 1.00 97.44 306 GLN A O 1
ATOM 2474 N N . GLU A 1 307 ? 41.107 -9.907 -76.225 1.00 97.25 307 GLU A N 1
ATOM 2475 C CA . GLU A 1 307 ? 40.422 -9.984 -77.526 1.00 97.25 307 GLU A CA 1
ATOM 2476 C C . GLU A 1 307 ? 41.009 -8.979 -78.528 1.00 97.25 307 GLU A C 1
ATOM 2478 O O . GLU A 1 307 ? 41.370 -9.355 -79.641 1.00 97.25 307 GLU A O 1
ATOM 2483 N N . LEU A 1 308 ? 41.221 -7.724 -78.114 1.00 97.19 308 LEU A N 1
ATOM 2484 C CA . LEU A 1 308 ? 41.857 -6.709 -78.959 1.00 97.19 308 LEU A CA 1
ATOM 2485 C C . LEU A 1 308 ? 43.284 -7.104 -79.372 1.00 97.19 308 LEU A C 1
ATOM 2487 O O . LEU A 1 308 ? 43.679 -6.907 -80.521 1.00 97.19 308 LEU A O 1
ATOM 2491 N N . ILE A 1 309 ? 44.073 -7.664 -78.449 1.00 97.06 309 ILE A N 1
ATOM 2492 C CA . ILE A 1 309 ? 45.414 -8.176 -78.760 1.00 97.06 309 ILE A CA 1
ATOM 2493 C C . ILE A 1 309 ? 45.327 -9.305 -79.791 1.00 97.06 309 ILE A C 1
ATOM 2495 O O . ILE A 1 309 ? 46.160 -9.370 -80.695 1.00 97.06 309 ILE A O 1
ATOM 2499 N N . GLU A 1 310 ? 44.352 -10.204 -79.667 1.00 97.19 310 GLU A N 1
ATOM 2500 C CA . GLU A 1 310 ? 44.136 -11.290 -80.623 1.00 97.19 310 GLU A CA 1
ATOM 2501 C C . GLU A 1 310 ? 43.720 -10.774 -82.001 1.00 97.19 310 GLU A C 1
ATOM 2503 O O . GLU A 1 310 ? 44.248 -11.255 -83.003 1.00 97.19 310 GLU A O 1
ATOM 2508 N N . ASP A 1 311 ? 42.859 -9.765 -82.074 1.00 96.94 311 ASP A N 1
ATOM 2509 C CA . ASP A 1 311 ? 42.461 -9.155 -83.343 1.00 96.94 311 ASP A CA 1
ATOM 2510 C C . ASP A 1 311 ? 43.619 -8.413 -84.017 1.00 96.94 311 ASP A C 1
ATOM 2512 O O . ASP A 1 311 ? 43.867 -8.619 -85.206 1.00 96.94 311 ASP A O 1
ATOM 2516 N N . LEU A 1 312 ? 44.420 -7.658 -83.257 1.00 95.94 312 LEU A N 1
ATOM 2517 C CA . LEU A 1 312 ? 45.647 -7.042 -83.774 1.00 95.94 312 LEU A CA 1
ATOM 2518 C C . LEU A 1 312 ? 46.661 -8.093 -84.248 1.00 95.94 312 LEU A C 1
ATOM 2520 O O . LEU A 1 312 ? 47.332 -7.893 -85.259 1.00 95.94 312 LEU A O 1
ATOM 2524 N N . ARG A 1 313 ? 46.779 -9.235 -83.554 1.00 96.31 313 ARG A N 1
ATOM 2525 C CA . ARG A 1 313 ? 47.630 -10.353 -84.000 1.00 96.31 313 ARG A CA 1
ATOM 2526 C C . ARG A 1 313 ? 47.146 -10.933 -85.329 1.00 96.31 313 ARG A C 1
ATOM 2528 O O . ARG A 1 313 ? 47.980 -11.140 -86.209 1.00 96.31 313 ARG A O 1
ATOM 2535 N N . LYS A 1 314 ? 45.835 -11.147 -85.494 1.00 96.75 314 LYS A N 1
ATOM 2536 C CA . LYS A 1 314 ? 45.244 -11.608 -86.764 1.00 96.75 314 LYS A CA 1
ATOM 2537 C C . LYS A 1 314 ? 45.482 -10.597 -87.885 1.00 96.75 314 LYS A C 1
ATOM 2539 O O . LYS A 1 314 ? 45.857 -10.988 -88.984 1.00 96.75 314 LYS A O 1
ATOM 2544 N N . GLU A 1 315 ? 45.304 -9.302 -87.627 1.00 94.38 315 GLU A N 1
ATOM 2545 C CA . GLU A 1 315 ? 45.543 -8.254 -88.627 1.00 94.38 315 GLU A CA 1
ATOM 2546 C C . GLU A 1 315 ? 47.020 -8.188 -89.043 1.00 94.38 315 GLU A C 1
ATOM 2548 O O . GLU A 1 315 ? 47.327 -8.111 -90.234 1.00 94.38 315 GLU A O 1
ATOM 2553 N N . LEU A 1 316 ? 47.949 -8.301 -88.087 1.00 94.06 316 LEU A N 1
ATOM 2554 C CA . LEU A 1 316 ? 49.380 -8.397 -88.380 1.00 94.06 316 LEU A CA 1
ATOM 2555 C C . LEU A 1 316 ? 49.711 -9.626 -89.238 1.00 94.06 316 LEU A C 1
ATOM 2557 O O . LEU A 1 316 ? 50.497 -9.508 -90.179 1.00 94.06 316 LEU A O 1
ATOM 2561 N N . GLU A 1 317 ? 49.110 -10.783 -88.956 1.00 94.56 317 GLU A N 1
ATOM 2562 C CA . GLU A 1 317 ? 49.258 -11.993 -89.774 1.00 94.56 317 GLU A CA 1
ATOM 2563 C C . GLU A 1 317 ? 48.694 -11.790 -91.193 1.00 94.56 317 GLU A C 1
ATOM 2565 O O . GLU A 1 317 ? 49.368 -12.089 -92.182 1.00 94.56 317 GLU A O 1
ATOM 2570 N N . HIS A 1 318 ? 47.505 -11.191 -91.318 1.00 92.88 318 HIS A N 1
ATOM 2571 C CA . HIS A 1 318 ? 46.906 -10.840 -92.608 1.00 92.88 318 HIS A CA 1
ATOM 2572 C C . HIS A 1 318 ? 47.789 -9.890 -93.428 1.00 92.88 318 HIS A C 1
ATOM 2574 O O . HIS A 1 318 ? 47.989 -10.115 -94.623 1.00 92.88 318 HIS A O 1
ATOM 2580 N N . LEU A 1 319 ? 48.351 -8.851 -92.806 1.00 91.38 319 LEU A N 1
ATOM 2581 C CA . LEU A 1 319 ? 49.252 -7.908 -93.469 1.00 91.38 319 LEU A CA 1
ATOM 2582 C C . LEU A 1 319 ? 50.562 -8.576 -93.910 1.00 91.38 319 LEU A C 1
ATOM 2584 O O . LEU A 1 319 ? 51.066 -8.275 -94.995 1.00 91.38 319 LEU A O 1
ATOM 2588 N N . GLN A 1 320 ? 51.104 -9.503 -93.113 1.00 89.25 320 GLN A N 1
ATOM 2589 C CA . GLN A 1 320 ? 52.276 -10.298 -93.496 1.00 89.25 320 GLN A CA 1
ATOM 2590 C C . GLN A 1 320 ? 51.993 -11.182 -94.719 1.00 89.25 320 GLN A C 1
ATOM 2592 O O . GLN A 1 320 ? 52.806 -11.207 -95.647 1.00 89.25 320 GLN A O 1
ATOM 2597 N N . LEU A 1 321 ? 50.836 -11.853 -94.761 1.00 88.81 321 LEU A N 1
ATOM 2598 C CA . LEU A 1 321 ? 50.401 -12.648 -95.915 1.00 88.81 321 LEU A CA 1
ATOM 2599 C C . LEU A 1 321 ? 50.197 -11.782 -97.164 1.00 88.81 321 LEU A C 1
ATOM 2601 O O . LEU A 1 321 ? 50.718 -12.108 -98.229 1.00 88.81 321 LEU A O 1
ATOM 2605 N N . TYR A 1 322 ? 49.508 -10.645 -97.031 1.00 86.81 322 TYR A N 1
ATOM 2606 C CA . TYR A 1 322 ? 49.285 -9.709 -98.135 1.00 86.81 322 TYR A CA 1
ATOM 2607 C C . TYR A 1 322 ? 50.602 -9.195 -98.729 1.00 86.81 322 TYR A C 1
ATOM 2609 O O . TYR A 1 322 ? 50.771 -9.158 -99.949 1.00 86.81 322 TYR A O 1
ATOM 2617 N N . LYS A 1 323 ? 51.569 -8.842 -97.871 1.00 86.50 323 LYS A N 1
ATOM 2618 C CA . LYS A 1 323 ? 52.909 -8.438 -98.309 1.00 86.50 323 LYS A CA 1
ATOM 2619 C C . LYS A 1 323 ? 53.585 -9.545 -99.125 1.00 86.50 323 LYS A C 1
ATOM 2621 O O . LYS A 1 323 ? 54.131 -9.257 -100.188 1.00 86.50 323 LYS A O 1
ATOM 2626 N N . LEU A 1 324 ? 53.504 -10.796 -98.666 1.00 82.06 324 LEU A N 1
ATOM 2627 C CA . LEU A 1 324 ? 54.068 -11.948 -99.372 1.00 82.06 324 LEU A CA 1
ATOM 2628 C C . LEU A 1 324 ? 53.404 -12.170 -100.745 1.00 82.06 324 LEU A C 1
ATOM 2630 O O . LEU A 1 324 ? 54.088 -12.507 -101.711 1.00 82.06 324 LEU A O 1
ATOM 2634 N N . ASP A 1 325 ? 52.093 -11.940 -100.857 1.00 77.75 325 ASP A N 1
ATOM 2635 C CA . ASP A 1 325 ? 51.359 -12.036 -102.124 1.00 77.75 325 ASP A CA 1
ATOM 2636 C C . ASP A 1 325 ? 51.698 -10.899 -103.105 1.00 77.75 325 ASP A C 1
ATOM 2638 O O . ASP A 1 325 ? 51.808 -11.152 -104.307 1.00 77.75 325 ASP A O 1
ATOM 2642 N N . CYS A 1 326 ? 51.937 -9.671 -102.625 1.00 68.12 326 CYS A N 1
ATOM 2643 C CA . CYS A 1 326 ? 52.439 -8.560 -103.450 1.00 68.12 326 CYS A CA 1
ATOM 2644 C C . CYS A 1 326 ? 53.884 -8.769 -103.930 1.00 68.12 326 CYS A C 1
ATOM 2646 O O . CYS A 1 326 ? 54.240 -8.329 -105.023 1.00 68.1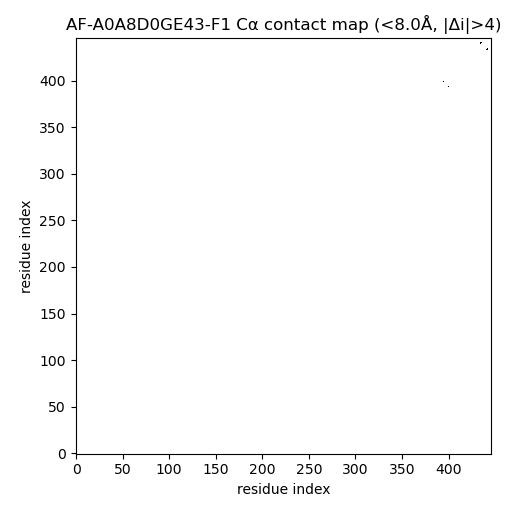2 326 CYS A O 1
ATOM 2648 N N . GLU A 1 327 ? 54.718 -9.434 -103.129 1.00 59.78 327 GLU A N 1
ATOM 2649 C CA . GLU A 1 327 ? 56.123 -9.711 -103.450 1.00 59.78 327 GLU A CA 1
ATOM 2650 C C . GLU A 1 327 ? 56.310 -10.933 -104.370 1.00 59.78 327 GLU A C 1
ATOM 2652 O O . GLU A 1 327 ? 57.429 -11.181 -104.823 1.00 59.78 327 GLU A O 1
ATOM 2657 N N . ARG A 1 328 ? 55.244 -11.672 -104.732 1.00 49.16 328 ARG A N 1
ATOM 2658 C CA . ARG A 1 328 ? 55.328 -12.735 -105.750 1.00 49.16 328 ARG A CA 1
ATOM 2659 C C . ARG A 1 328 ? 55.649 -12.137 -107.133 1.00 49.16 328 ARG A C 1
ATOM 2661 O O . ARG A 1 328 ? 54.793 -11.488 -107.741 1.00 49.16 328 ARG A O 1
ATOM 2668 N N . PRO A 1 329 ? 56.826 -12.420 -107.722 1.00 52.44 329 PRO A N 1
ATOM 2669 C CA . PRO A 1 329 ? 57.156 -11.943 -109.054 1.00 52.44 329 PRO A CA 1
ATOM 2670 C C . PRO A 1 329 ? 56.476 -12.855 -110.078 1.00 52.44 329 PRO A C 1
ATOM 2672 O O . PRO A 1 329 ? 56.967 -13.947 -110.360 1.00 52.44 329 PRO A O 1
ATOM 2675 N N . GLY A 1 330 ? 55.321 -12.452 -110.624 1.00 52.66 330 GLY A N 1
ATOM 2676 C CA . GLY A 1 330 ? 54.712 -13.275 -111.675 1.00 52.66 330 GLY A CA 1
ATOM 2677 C C . GLY A 1 330 ? 53.287 -13.027 -112.162 1.00 52.66 330 GLY A C 1
ATOM 2678 O O . GLY A 1 330 ? 52.802 -13.886 -112.893 1.00 52.66 330 GLY A O 1
ATOM 2679 N N . ARG A 1 331 ? 52.589 -11.924 -111.851 1.00 43.16 331 ARG A N 1
ATOM 2680 C CA . ARG A 1 331 ? 51.340 -11.594 -112.574 1.00 43.16 331 ARG A CA 1
ATOM 2681 C C . ARG A 1 331 ? 51.165 -10.101 -112.847 1.00 43.16 331 ARG A C 1
ATOM 2683 O O . ARG A 1 331 ? 50.704 -9.342 -112.012 1.00 43.16 331 ARG A O 1
ATOM 2690 N N . GLY A 1 332 ? 51.459 -9.749 -114.098 1.00 40.66 332 GLY A N 1
ATOM 2691 C CA . GLY A 1 332 ? 50.498 -9.048 -114.947 1.00 40.66 332 GLY A CA 1
ATOM 2692 C C . GLY A 1 332 ? 50.255 -7.575 -114.653 1.00 40.66 332 GLY A C 1
ATOM 2693 O O . GLY A 1 332 ? 49.270 -7.208 -114.021 1.00 40.66 332 GLY A O 1
ATOM 2694 N N . ARG A 1 333 ? 51.071 -6.732 -115.292 1.00 50.50 333 ARG A N 1
ATOM 2695 C CA . ARG A 1 333 ? 50.676 -5.386 -115.727 1.00 50.50 333 ARG A CA 1
ATOM 2696 C C . ARG A 1 333 ? 49.305 -5.480 -116.411 1.00 50.50 333 ARG A C 1
ATOM 2698 O O . ARG A 1 333 ? 49.203 -6.104 -117.463 1.00 50.50 333 ARG A O 1
ATOM 2705 N N . SER A 1 334 ? 48.284 -4.850 -115.840 1.00 39.19 334 SER A N 1
ATOM 2706 C CA . SER A 1 334 ? 47.062 -4.504 -116.567 1.00 39.19 334 SER A CA 1
ATOM 2707 C C . SER A 1 334 ? 47.005 -2.991 -116.701 1.00 39.19 334 SER A C 1
ATOM 2709 O O . SER A 1 334 ? 46.816 -2.243 -115.747 1.00 39.19 334 SER A O 1
ATOM 2711 N N . SER A 1 335 ? 47.260 -2.564 -117.927 1.00 49.91 335 SER A N 1
ATOM 2712 C CA . SER A 1 335 ? 47.074 -1.232 -118.471 1.00 49.91 335 SER A CA 1
ATOM 2713 C C . SER A 1 335 ? 45.591 -0.851 -118.472 1.00 49.91 335 SER A C 1
ATOM 2715 O O . SER A 1 335 ? 44.875 -1.144 -119.426 1.00 49.91 335 SER A O 1
ATOM 2717 N N . SER A 1 336 ? 45.138 -0.175 -117.416 1.00 41.16 336 SER A N 1
ATOM 2718 C CA . SER A 1 336 ? 43.858 0.555 -117.396 1.00 41.16 336 SER A CA 1
ATOM 2719 C C . SER A 1 336 ? 43.939 1.884 -116.628 1.00 41.16 336 SER A C 1
ATOM 2721 O O . SER A 1 336 ? 42.912 2.406 -116.188 1.00 41.16 336 SER A O 1
ATOM 2723 N N . SER A 1 337 ? 45.145 2.446 -116.445 1.00 51.69 337 SER A N 1
ATOM 2724 C CA . SER A 1 337 ? 45.338 3.585 -115.534 1.00 51.69 337 SER A CA 1
ATOM 2725 C C . SER A 1 337 ? 44.600 4.855 -115.972 1.00 51.69 337 SER A C 1
ATOM 2727 O O . SER A 1 337 ? 44.155 5.598 -115.105 1.00 51.69 337 SER A O 1
ATOM 2729 N N . SER A 1 338 ? 44.347 5.062 -117.269 1.00 53.47 338 SER A N 1
ATOM 2730 C CA . SER A 1 338 ? 43.629 6.251 -117.757 1.00 53.47 338 SER A CA 1
ATOM 2731 C C . SER A 1 338 ? 42.112 6.218 -117.513 1.00 53.47 338 SER A C 1
ATOM 2733 O O . SER A 1 338 ? 41.506 7.269 -117.326 1.00 53.47 338 SER A O 1
ATOM 2735 N N . LEU A 1 339 ? 41.485 5.035 -117.442 1.00 51.97 339 LEU A N 1
ATOM 2736 C CA . LEU A 1 339 ? 40.083 4.904 -117.009 1.00 51.97 339 LEU A CA 1
ATOM 2737 C C . LEU A 1 339 ? 39.978 4.887 -115.475 1.00 51.97 339 LEU A C 1
ATOM 2739 O O . LEU A 1 339 ? 38.975 5.318 -114.908 1.00 51.97 339 LEU A O 1
ATOM 2743 N N . SER A 1 340 ? 41.024 4.401 -114.795 1.00 57.97 340 SER A N 1
ATOM 2744 C CA . SER A 1 340 ? 41.109 4.423 -113.333 1.00 57.97 340 SER A CA 1
ATOM 2745 C C . SER A 1 340 ? 41.280 5.837 -112.790 1.00 57.97 340 SER A C 1
ATOM 2747 O O . SER A 1 340 ? 40.699 6.131 -111.763 1.00 57.97 340 SER A O 1
ATOM 2749 N N . GLU A 1 341 ? 41.991 6.725 -113.492 1.00 56.41 341 GLU A N 1
ATOM 2750 C CA . GLU A 1 341 ? 42.153 8.128 -113.090 1.00 56.41 341 GLU A CA 1
ATOM 2751 C C . GLU A 1 341 ? 40.848 8.923 -113.208 1.00 56.41 341 GLU A C 1
ATOM 2753 O O . GLU A 1 341 ? 40.566 9.755 -112.350 1.00 56.41 341 GLU A O 1
ATOM 2758 N N . PHE A 1 342 ? 40.017 8.657 -114.224 1.00 58.94 342 PHE A N 1
ATOM 2759 C CA . PHE A 1 342 ? 38.695 9.284 -114.327 1.00 58.94 342 PHE A CA 1
ATOM 2760 C C . PHE A 1 342 ? 37.747 8.758 -113.242 1.00 58.94 342 PHE A C 1
ATOM 2762 O O . PHE A 1 342 ? 37.148 9.550 -112.523 1.00 58.94 342 PHE A O 1
ATOM 2769 N N . ASN A 1 343 ? 37.698 7.436 -113.039 1.00 64.69 343 ASN A N 1
ATOM 2770 C CA . ASN A 1 343 ? 36.941 6.838 -111.935 1.00 64.69 343 ASN A CA 1
ATOM 2771 C C . ASN A 1 343 ? 37.475 7.262 -110.554 1.00 64.69 343 ASN A C 1
ATOM 2773 O O . ASN A 1 343 ? 36.692 7.403 -109.622 1.00 64.69 343 ASN A O 1
ATOM 2777 N N . ALA A 1 344 ? 38.783 7.491 -110.411 1.00 70.06 344 ALA A N 1
ATOM 2778 C CA . ALA A 1 344 ? 39.402 7.989 -109.187 1.00 70.06 344 ALA A CA 1
ATOM 2779 C C . ALA A 1 344 ? 39.022 9.445 -108.933 1.00 70.06 344 ALA A C 1
ATOM 2781 O O . ALA A 1 344 ? 38.678 9.755 -107.805 1.00 70.06 344 ALA A O 1
ATOM 2782 N N . LYS A 1 345 ? 38.988 10.305 -109.960 1.00 74.00 345 LYS A N 1
ATOM 2783 C CA . LYS A 1 345 ? 38.499 11.688 -109.834 1.00 74.00 345 LYS A CA 1
ATOM 2784 C C . LYS A 1 345 ? 37.002 11.759 -109.532 1.00 74.00 345 LYS A C 1
ATOM 2786 O O . LYS A 1 345 ? 36.588 12.578 -108.720 1.00 74.00 345 LYS A O 1
ATOM 2791 N N . THR A 1 346 ? 36.180 10.906 -110.145 1.00 76.88 346 THR A N 1
ATOM 2792 C CA . THR A 1 346 ? 34.748 10.814 -109.810 1.00 76.88 346 THR A CA 1
ATOM 2793 C C . THR A 1 346 ? 34.556 10.329 -108.374 1.00 76.88 346 THR A C 1
ATOM 2795 O O . THR A 1 346 ? 33.806 10.941 -107.624 1.00 76.88 346 THR A O 1
ATOM 2798 N N . ARG A 1 347 ? 35.302 9.303 -107.952 1.00 81.56 347 ARG A N 1
ATOM 2799 C CA . ARG A 1 347 ? 35.279 8.792 -106.576 1.00 81.56 347 ARG A CA 1
ATOM 2800 C C . ARG A 1 347 ? 35.845 9.794 -105.568 1.00 81.56 347 ARG A C 1
ATOM 2802 O O . ARG A 1 347 ? 35.346 9.876 -104.457 1.00 81.56 347 ARG A O 1
ATOM 2809 N N . GLU A 1 348 ? 36.861 10.564 -105.935 1.00 79.12 348 GLU A N 1
ATOM 2810 C CA . GLU A 1 348 ? 37.406 11.659 -105.128 1.00 79.12 348 GLU A CA 1
ATOM 2811 C C . GLU A 1 348 ? 36.349 12.745 -104.932 1.00 79.12 348 GLU A C 1
ATOM 2813 O O . GLU A 1 348 ? 36.097 13.139 -103.802 1.00 79.12 348 GLU A O 1
ATOM 2818 N N . MET A 1 349 ? 35.642 13.140 -105.993 1.00 83.50 349 MET A N 1
ATOM 2819 C CA . MET A 1 349 ? 34.532 14.092 -105.908 1.00 83.50 349 MET A CA 1
ATOM 2820 C C . MET A 1 349 ? 33.368 13.557 -105.057 1.00 83.50 349 MET A C 1
ATOM 2822 O O . MET A 1 349 ? 32.809 14.294 -104.248 1.00 83.50 349 MET A O 1
ATOM 2826 N N . GLU A 1 350 ? 33.016 12.276 -105.186 1.00 85.50 350 GLU A N 1
ATOM 2827 C CA . GLU A 1 350 ? 32.020 11.614 -104.331 1.00 85.50 350 GLU A CA 1
ATOM 2828 C C . GLU A 1 350 ? 32.461 11.595 -102.863 1.00 85.50 350 GLU A C 1
ATOM 2830 O O . GLU A 1 350 ? 31.672 11.928 -101.984 1.00 85.50 350 GLU A O 1
ATOM 2835 N N . MET A 1 351 ? 33.731 11.286 -102.591 1.00 84.44 351 MET A N 1
ATOM 2836 C CA . MET A 1 351 ? 34.304 11.315 -101.244 1.00 84.44 351 MET A CA 1
ATOM 2837 C C . MET A 1 351 ? 34.388 12.742 -100.697 1.00 84.44 351 MET A C 1
ATOM 2839 O O . MET A 1 351 ? 34.152 12.950 -99.514 1.00 84.44 351 MET A O 1
ATOM 2843 N N . GLU A 1 352 ? 34.657 13.750 -101.524 1.00 85.94 352 GLU A N 1
ATOM 2844 C CA . GLU A 1 352 ? 34.594 15.157 -101.125 1.00 85.94 352 GLU A CA 1
ATOM 2845 C C . GLU A 1 352 ? 33.163 15.590 -100.794 1.00 85.94 352 GLU A C 1
ATOM 2847 O O . GLU A 1 352 ? 32.944 16.317 -99.819 1.00 85.94 352 GLU A O 1
ATOM 2852 N N . HIS A 1 353 ? 32.177 15.141 -101.576 1.00 90.19 353 HIS A N 1
ATOM 2853 C CA . HIS A 1 353 ? 30.763 15.355 -101.279 1.00 90.19 353 HIS A CA 1
ATOM 2854 C C . HIS A 1 353 ? 30.348 14.644 -99.994 1.00 90.19 353 HIS A C 1
ATOM 2856 O O . HIS A 1 353 ? 29.659 15.244 -99.170 1.00 90.19 353 HIS A O 1
ATOM 2862 N N . GLU A 1 354 ? 30.830 13.427 -99.775 1.00 91.56 354 GLU A N 1
ATOM 2863 C CA . GLU A 1 354 ? 30.561 12.652 -98.573 1.00 91.56 354 GLU A CA 1
ATOM 2864 C C . GLU A 1 354 ? 31.244 13.259 -97.346 1.00 91.56 354 GLU A C 1
ATOM 2866 O O . GLU A 1 354 ? 30.619 13.405 -96.303 1.00 91.56 354 GLU A O 1
ATOM 2871 N N . ILE A 1 355 ? 32.479 13.750 -97.469 1.00 89.12 355 ILE A N 1
ATOM 2872 C CA . ILE A 1 355 ? 33.166 14.504 -96.414 1.00 89.12 355 ILE A CA 1
ATOM 2873 C C . ILE A 1 355 ? 32.407 15.795 -96.107 1.00 89.12 355 ILE A C 1
ATOM 2875 O O . ILE A 1 355 ? 32.260 16.150 -94.938 1.00 89.12 355 ILE A O 1
ATOM 2879 N N . LYS A 1 356 ? 31.904 16.515 -97.118 1.00 92.44 356 LYS A N 1
ATOM 2880 C CA . LYS A 1 356 ? 31.065 17.704 -96.896 1.00 92.44 356 LYS A CA 1
ATOM 2881 C C . LYS A 1 356 ? 29.759 17.338 -96.190 1.00 92.44 356 LYS A C 1
ATOM 2883 O O . LYS A 1 356 ? 29.388 18.035 -95.247 1.00 92.44 356 LYS A O 1
ATOM 2888 N N . ARG A 1 357 ? 29.103 16.245 -96.588 1.00 95.31 357 ARG A N 1
ATOM 2889 C CA . ARG A 1 357 ? 27.879 15.729 -95.960 1.00 95.31 357 ARG A CA 1
ATOM 2890 C C . ARG A 1 357 ? 28.131 15.329 -94.507 1.00 95.31 357 ARG A C 1
ATOM 2892 O O . ARG A 1 357 ? 27.433 15.813 -93.623 1.00 95.31 357 ARG A O 1
ATOM 2899 N N . LEU A 1 358 ? 29.172 14.540 -94.249 1.00 91.88 358 LEU A N 1
ATOM 2900 C CA . LEU A 1 358 ? 29.577 14.101 -92.914 1.00 91.88 358 LEU A CA 1
ATOM 2901 C C . LEU A 1 358 ? 30.001 15.272 -92.033 1.00 91.88 358 LEU A C 1
ATOM 2903 O O . LEU A 1 358 ? 29.679 15.277 -90.852 1.00 91.88 358 LEU A O 1
ATOM 2907 N N . LYS A 1 359 ? 30.676 16.293 -92.578 1.00 92.62 359 LYS A N 1
ATOM 2908 C CA . LYS A 1 359 ? 30.987 17.526 -91.838 1.00 92.62 359 LYS A CA 1
ATOM 2909 C C . LYS A 1 359 ? 29.723 18.295 -91.460 1.00 92.62 359 LYS A C 1
ATOM 2911 O O . LYS A 1 359 ? 29.629 18.761 -90.330 1.00 92.62 359 LYS A O 1
ATOM 2916 N N . GLN A 1 360 ? 28.752 18.408 -92.367 1.00 93.31 360 GLN A N 1
ATOM 2917 C CA . GLN A 1 360 ? 27.458 19.030 -92.063 1.00 93.31 360 GLN A CA 1
ATOM 2918 C C . GLN A 1 360 ? 26.667 18.224 -91.029 1.00 93.31 360 GLN A C 1
ATOM 2920 O O . GLN A 1 360 ? 26.056 18.804 -90.138 1.00 93.31 360 GLN A O 1
ATOM 2925 N N . GLU A 1 361 ? 26.689 16.897 -91.121 1.00 94.75 361 GLU A N 1
ATOM 2926 C CA . GLU A 1 361 ? 26.044 16.004 -90.160 1.00 94.75 361 GLU A CA 1
ATOM 2927 C C . GLU A 1 361 ? 26.716 16.075 -88.783 1.00 94.75 361 GLU A C 1
ATOM 2929 O O . GLU A 1 361 ? 26.028 16.205 -87.778 1.00 94.75 361 GLU A O 1
ATOM 2934 N N . ASN A 1 362 ? 28.051 16.116 -88.728 1.00 93.19 362 ASN A N 1
ATOM 2935 C CA . ASN A 1 362 ? 28.789 16.341 -87.485 1.00 93.19 362 ASN A CA 1
ATOM 2936 C C . ASN A 1 362 ? 28.459 17.697 -86.863 1.00 93.19 362 ASN A C 1
ATOM 2938 O O . ASN A 1 362 ? 28.303 17.781 -85.650 1.00 93.19 362 ASN A O 1
ATOM 2942 N N . GLN A 1 363 ? 28.347 18.750 -87.678 1.00 95.19 363 GLN A N 1
ATOM 2943 C CA . GLN A 1 363 ? 27.948 20.059 -87.175 1.00 95.19 363 GLN A CA 1
ATOM 2944 C C . GLN A 1 363 ? 26.536 20.003 -86.582 1.00 95.19 363 GLN A C 1
ATOM 2946 O O . GLN A 1 363 ? 26.351 20.427 -85.452 1.00 95.19 363 GLN A O 1
ATOM 2951 N N . LYS A 1 364 ? 25.576 19.373 -87.272 1.00 95.19 364 LYS A N 1
ATOM 2952 C CA . LYS A 1 364 ? 24.216 19.181 -86.740 1.00 95.19 364 LYS A CA 1
ATOM 2953 C C . LYS A 1 364 ? 24.194 18.378 -85.441 1.00 95.19 364 LYS A C 1
ATOM 2955 O O . LYS A 1 364 ? 23.441 18.718 -84.539 1.00 95.19 364 LYS A O 1
ATOM 2960 N N . LEU A 1 365 ? 24.995 17.317 -85.339 1.00 94.12 365 LEU A N 1
ATOM 2961 C CA . LEU A 1 365 ? 25.097 16.519 -84.115 1.00 94.12 365 LEU A CA 1
ATOM 2962 C C . LEU A 1 365 ? 25.716 17.318 -82.965 1.00 94.12 365 LEU A C 1
ATOM 2964 O O . LEU A 1 365 ? 25.297 17.146 -81.826 1.00 94.12 365 LEU A O 1
ATOM 2968 N N . ARG A 1 366 ? 26.684 18.198 -83.249 1.00 94.25 366 ARG A N 1
ATOM 2969 C CA . ARG A 1 366 ? 27.237 19.128 -82.252 1.00 94.25 366 ARG A CA 1
ATOM 2970 C C . ARG A 1 366 ? 26.189 20.131 -81.793 1.00 94.25 366 ARG A C 1
ATOM 2972 O O . ARG A 1 366 ? 25.998 20.252 -80.592 1.00 94.25 366 ARG A O 1
ATOM 2979 N N . ASP A 1 367 ? 25.460 20.741 -82.723 1.00 94.94 367 ASP A N 1
ATOM 2980 C CA . ASP A 1 367 ? 24.387 21.684 -82.398 1.00 94.94 367 ASP A CA 1
ATOM 2981 C C . ASP A 1 367 ? 23.302 20.998 -81.534 1.00 94.94 367 ASP A C 1
ATOM 2983 O O . ASP A 1 367 ? 22.883 21.531 -80.512 1.00 94.94 367 ASP A O 1
ATOM 2987 N N . GLN A 1 368 ? 22.917 19.757 -81.866 1.00 95.75 368 GLN A N 1
ATOM 2988 C CA . GLN A 1 368 ? 21.997 18.954 -81.046 1.00 95.75 368 GLN A CA 1
ATOM 2989 C C . GLN A 1 368 ? 22.566 18.605 -79.666 1.00 95.75 368 GLN A C 1
ATOM 2991 O O . GLN A 1 368 ? 21.822 18.550 -78.688 1.00 95.75 368 GLN A O 1
ATOM 2996 N N . ASN A 1 369 ? 23.869 18.331 -79.572 1.00 95.31 369 ASN A N 1
ATOM 2997 C CA . ASN A 1 369 ? 24.522 18.067 -78.294 1.00 95.31 369 ASN A CA 1
ATOM 2998 C C . ASN A 1 369 ? 24.510 19.321 -77.412 1.00 95.31 369 ASN A C 1
ATOM 3000 O O . ASN A 1 369 ? 24.190 19.227 -76.230 1.00 95.31 369 ASN A O 1
ATOM 3004 N N . ASP A 1 370 ? 24.782 20.488 -77.994 1.00 95.25 370 ASP A N 1
ATOM 3005 C CA . ASP A 1 370 ? 24.736 21.776 -77.304 1.00 95.25 370 ASP A CA 1
ATOM 3006 C C . ASP A 1 370 ? 23.310 22.103 -76.823 1.00 95.25 370 ASP A C 1
ATOM 3008 O O . ASP A 1 370 ? 23.131 22.498 -75.667 1.00 95.25 370 ASP A O 1
ATOM 3012 N N . ASP A 1 371 ? 22.285 21.831 -77.638 1.00 94.88 371 ASP A N 1
ATOM 3013 C CA . ASP A 1 371 ? 20.876 21.965 -77.242 1.00 94.88 371 ASP A CA 1
ATOM 3014 C C . ASP A 1 371 ? 20.508 21.024 -76.080 1.00 94.88 371 ASP A C 1
ATOM 3016 O O . ASP A 1 371 ? 19.857 21.439 -75.115 1.00 94.88 371 ASP A O 1
ATOM 3020 N N . LEU A 1 372 ? 20.936 19.757 -76.136 1.00 94.31 372 LEU A N 1
ATOM 3021 C CA . LEU A 1 372 ? 20.705 18.783 -75.063 1.00 94.31 372 LEU A CA 1
ATOM 3022 C C . LEU A 1 372 ? 21.440 19.172 -73.774 1.00 94.31 372 LEU A C 1
ATOM 3024 O O . LEU A 1 372 ? 20.858 19.089 -72.692 1.00 94.31 372 LEU A O 1
ATOM 3028 N N . ASN A 1 373 ? 22.679 19.659 -73.868 1.00 93.81 373 ASN A N 1
ATOM 3029 C CA . ASN A 1 373 ? 23.418 20.188 -72.721 1.00 93.81 373 ASN A CA 1
ATOM 3030 C C . ASN A 1 373 ? 22.700 21.402 -72.108 1.00 93.81 373 ASN A C 1
ATOM 3032 O O . ASN A 1 373 ? 22.595 21.506 -70.883 1.00 93.81 373 ASN A O 1
ATOM 3036 N N . GLY A 1 374 ? 22.135 22.284 -72.939 1.00 94.69 374 GLY A N 1
ATOM 3037 C CA . GLY A 1 374 ? 21.287 23.390 -72.491 1.00 94.69 374 GLY A CA 1
ATOM 3038 C C . GLY A 1 374 ? 20.019 22.923 -71.762 1.00 94.69 374 GLY A C 1
ATOM 3039 O O . GLY A 1 374 ? 19.642 23.499 -70.734 1.00 94.69 374 GLY A O 1
ATOM 3040 N N . GLN A 1 375 ? 19.383 21.848 -72.236 1.00 93.31 375 GLN A N 1
ATOM 3041 C CA . GLN A 1 375 ? 18.230 21.238 -71.563 1.00 93.31 375 GLN A CA 1
ATOM 3042 C C . GLN A 1 375 ? 18.609 20.625 -70.210 1.00 93.31 375 GLN A C 1
ATOM 3044 O O . GLN A 1 375 ? 17.899 20.858 -69.231 1.00 93.31 375 GLN A O 1
ATOM 3049 N N . ILE A 1 376 ? 19.736 19.909 -70.122 1.00 93.88 376 ILE A N 1
ATOM 3050 C CA . ILE A 1 376 ? 20.239 19.342 -68.859 1.00 93.88 376 ILE A CA 1
ATOM 3051 C C . ILE A 1 376 ? 20.484 20.454 -67.840 1.00 93.88 376 ILE A C 1
ATOM 3053 O O . ILE A 1 376 ? 19.982 20.375 -66.723 1.00 93.88 376 ILE A O 1
ATOM 3057 N N . LEU A 1 377 ? 21.179 21.527 -68.229 1.00 92.38 377 LEU A N 1
ATOM 3058 C CA . LEU A 1 377 ? 21.416 22.675 -67.348 1.00 92.38 377 LEU A CA 1
ATOM 3059 C C . LEU A 1 377 ? 20.109 23.315 -66.866 1.00 92.38 377 LEU A C 1
ATOM 3061 O O . LEU A 1 377 ? 19.981 23.654 -65.690 1.00 92.38 377 LEU A O 1
ATOM 3065 N N . SER A 1 378 ? 19.125 23.450 -67.756 1.00 92.19 378 SER A N 1
ATOM 3066 C CA . SER A 1 378 ? 17.809 23.999 -67.412 1.00 92.19 378 SER A CA 1
ATOM 3067 C C . SER A 1 378 ? 17.062 23.115 -66.406 1.00 92.19 378 SER A C 1
ATOM 3069 O O . SER A 1 378 ? 16.486 23.632 -65.447 1.00 92.19 378 SER A O 1
ATOM 3071 N N . LEU A 1 379 ? 17.110 21.790 -66.584 1.00 92.69 379 LEU A N 1
ATOM 3072 C CA . LEU A 1 379 ? 16.532 20.818 -65.651 1.00 92.69 379 LEU A CA 1
ATOM 3073 C C . LEU A 1 379 ? 17.251 20.838 -64.297 1.00 92.69 379 LEU A C 1
ATOM 3075 O O . LEU A 1 379 ? 16.590 20.941 -63.267 1.00 92.69 379 LEU A O 1
ATOM 3079 N N . SER A 1 380 ? 18.586 20.840 -64.283 1.00 88.44 380 SER A N 1
ATOM 3080 C CA . SER A 1 380 ? 19.373 20.927 -63.047 1.00 88.44 380 SER A CA 1
ATOM 3081 C C . SER A 1 380 ? 19.108 22.225 -62.279 1.00 88.44 380 SER A C 1
ATOM 3083 O O . SER A 1 380 ? 19.007 22.208 -61.054 1.00 88.44 380 SER A O 1
ATOM 3085 N N . LEU A 1 381 ? 18.939 23.358 -62.971 1.00 88.75 381 LEU A N 1
ATOM 3086 C CA . LEU A 1 381 ? 18.550 24.622 -62.338 1.00 88.75 381 LEU A CA 1
ATOM 3087 C C . LEU A 1 381 ? 17.128 24.572 -61.767 1.00 88.75 381 LEU A C 1
ATOM 3089 O O . LEU A 1 381 ? 16.880 25.128 -60.695 1.00 88.75 381 LEU A O 1
ATOM 3093 N N . TYR A 1 382 ? 16.196 23.914 -62.458 1.00 89.62 382 TYR A N 1
ATOM 3094 C CA . TYR A 1 382 ? 14.835 23.723 -61.964 1.00 89.62 382 TYR A CA 1
ATOM 3095 C C . TYR A 1 382 ? 14.803 22.836 -60.710 1.00 89.62 382 TYR A C 1
ATOM 3097 O O . TYR A 1 382 ? 14.167 23.199 -59.720 1.00 89.62 382 TYR A O 1
ATOM 3105 N N . GLU A 1 383 ? 15.542 21.726 -60.706 1.00 85.25 383 GLU A N 1
ATOM 3106 C CA . GLU A 1 383 ? 15.695 20.853 -59.537 1.00 85.25 383 GLU A CA 1
ATOM 3107 C C . GLU A 1 383 ? 16.363 21.579 -58.367 1.00 85.25 383 GLU A C 1
ATOM 3109 O O . GLU A 1 383 ? 15.856 21.526 -57.246 1.00 85.25 383 GLU A O 1
ATOM 3114 N N . ALA A 1 384 ? 17.432 22.340 -58.621 1.00 81.25 384 ALA A N 1
ATOM 3115 C CA . ALA A 1 384 ? 18.070 23.171 -57.605 1.00 81.25 384 ALA A CA 1
ATOM 3116 C C . ALA A 1 384 ? 17.083 24.190 -57.012 1.00 81.25 384 ALA A C 1
ATOM 3118 O O . ALA A 1 384 ? 16.982 24.325 -55.793 1.00 81.25 384 ALA A O 1
ATOM 3119 N N . LYS A 1 385 ? 16.292 24.868 -57.852 1.00 82.44 385 LYS A N 1
ATOM 3120 C CA . LYS A 1 385 ? 15.257 25.809 -57.400 1.00 82.44 385 LYS A CA 1
ATOM 3121 C C . LYS A 1 385 ? 14.180 25.121 -56.552 1.00 82.44 385 LYS A C 1
ATOM 3123 O O . LYS A 1 385 ? 13.759 25.688 -55.544 1.00 82.44 385 LYS A O 1
ATOM 3128 N N . ASN A 1 386 ? 13.762 23.910 -56.919 1.00 77.81 386 ASN A N 1
ATOM 3129 C CA . ASN A 1 386 ? 12.830 23.120 -56.114 1.00 77.81 386 ASN A CA 1
ATOM 3130 C C . ASN A 1 386 ? 13.435 22.709 -54.764 1.00 77.81 386 ASN A C 1
ATOM 3132 O O . ASN A 1 386 ? 12.740 22.796 -53.753 1.00 77.81 386 ASN A O 1
ATOM 3136 N N . LEU A 1 387 ? 14.721 22.349 -54.713 1.00 73.94 387 LEU A N 1
ATOM 3137 C CA . LEU A 1 387 ? 15.418 22.040 -53.459 1.00 73.94 387 LEU A CA 1
ATOM 3138 C C . LEU A 1 387 ? 15.443 23.247 -52.507 1.00 73.94 387 LEU A C 1
ATOM 3140 O O . LEU A 1 387 ? 15.099 23.112 -51.329 1.00 73.94 387 LEU A O 1
ATOM 3144 N N . PHE A 1 388 ? 15.735 24.447 -53.018 1.00 69.94 388 PHE A N 1
ATOM 3145 C CA . PHE A 1 388 ? 15.667 25.676 -52.217 1.00 69.94 388 PHE A CA 1
ATOM 3146 C C . PHE A 1 388 ? 14.246 25.984 -51.718 1.00 69.94 388 PHE A C 1
ATOM 3148 O O . PHE A 1 388 ? 14.075 26.420 -50.580 1.00 69.94 388 PHE A O 1
ATOM 3155 N N . ALA A 1 389 ? 13.216 25.713 -52.525 1.00 64.19 389 ALA A N 1
ATOM 3156 C CA . ALA A 1 389 ? 11.821 25.880 -52.112 1.00 64.19 389 ALA A CA 1
ATOM 3157 C C . ALA A 1 389 ? 11.378 24.853 -51.049 1.00 64.19 389 ALA A C 1
ATOM 3159 O O . ALA A 1 389 ? 10.525 25.153 -50.214 1.00 64.19 389 ALA A O 1
ATOM 3160 N N . THR A 1 390 ? 11.960 23.648 -51.030 1.00 56.53 390 THR A N 1
ATOM 3161 C CA . THR A 1 390 ? 11.694 22.654 -49.974 1.00 56.53 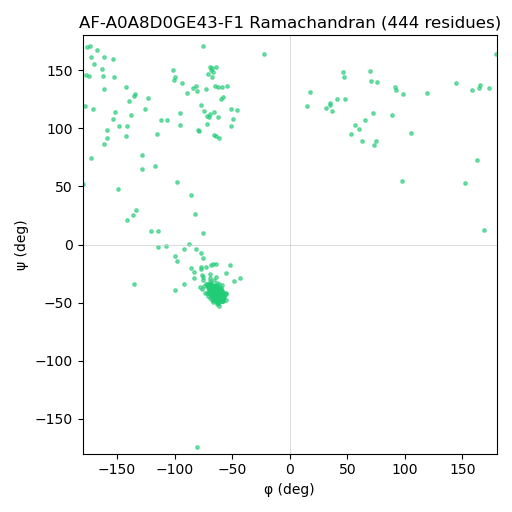390 THR A CA 1
ATOM 3162 C C . THR A 1 390 ? 12.400 22.967 -48.655 1.00 56.53 390 THR A C 1
ATOM 3164 O O . THR A 1 390 ? 11.875 22.628 -47.595 1.00 56.53 390 THR A O 1
ATOM 3167 N N . GLN A 1 391 ? 13.524 23.690 -48.683 1.00 53.41 391 GLN A N 1
ATOM 3168 C CA . GLN A 1 391 ? 14.242 24.087 -47.469 1.00 53.41 391 GLN A CA 1
ATOM 3169 C C . GLN A 1 391 ? 13.476 25.116 -46.620 1.00 53.41 391 GLN A C 1
ATOM 3171 O O . GLN A 1 391 ? 13.722 25.225 -45.426 1.00 53.41 391 GLN A O 1
ATOM 3176 N N . THR A 1 392 ? 12.476 25.806 -47.181 1.00 53.50 392 THR A N 1
ATOM 3177 C CA . THR A 1 392 ? 11.584 26.693 -46.410 1.00 53.50 392 THR A CA 1
ATOM 3178 C C . THR A 1 392 ? 10.540 25.935 -45.574 1.00 53.50 392 THR A C 1
ATOM 3180 O O . THR A 1 392 ? 9.893 26.543 -44.728 1.00 53.50 392 THR A O 1
ATOM 3183 N N . LYS A 1 393 ? 10.368 24.617 -45.776 1.00 52.56 393 LYS A N 1
ATOM 3184 C CA . LYS A 1 393 ? 9.491 23.755 -44.954 1.00 52.56 393 LYS A CA 1
ATOM 3185 C C . LYS A 1 393 ? 10.237 22.947 -43.887 1.00 52.56 393 LYS A C 1
ATOM 3187 O O . LYS A 1 393 ? 9.586 22.355 -43.033 1.00 52.56 393 LYS A O 1
ATOM 3192 N N . ALA A 1 394 ? 11.568 22.926 -43.917 1.00 52.50 394 ALA A N 1
ATOM 3193 C CA . ALA A 1 394 ? 12.381 22.315 -42.874 1.00 52.50 394 ALA A CA 1
ATOM 3194 C C . ALA A 1 394 ? 12.801 23.405 -41.877 1.00 52.50 394 ALA A C 1
ATOM 3196 O O . ALA A 1 394 ? 13.669 24.227 -42.169 1.00 52.50 394 ALA A O 1
ATOM 3197 N N . GLN A 1 395 ? 12.141 23.443 -40.719 1.00 52.53 395 GLN A N 1
ATOM 3198 C CA . GLN A 1 395 ? 12.524 24.304 -39.599 1.00 52.53 395 GLN A CA 1
ATOM 3199 C C . GLN A 1 395 ? 13.969 23.986 -39.185 1.00 52.53 395 GLN A C 1
ATOM 3201 O O . GLN A 1 395 ? 14.322 22.831 -38.967 1.00 52.53 395 GLN A O 1
ATOM 3206 N N . SER A 1 396 ? 14.813 25.014 -39.121 1.00 55.31 396 SER A N 1
ATOM 3207 C CA . SER A 1 396 ? 16.214 24.908 -38.710 1.00 55.31 396 SER A CA 1
ATOM 3208 C C . SER A 1 396 ? 16.338 25.352 -37.251 1.00 55.31 396 SER A C 1
ATOM 3210 O O . SER A 1 396 ? 15.685 26.319 -36.866 1.00 55.31 396 SER A O 1
ATOM 3212 N N . LEU A 1 397 ? 17.189 24.682 -36.471 1.00 52.91 397 LEU A N 1
ATOM 3213 C CA . LEU A 1 397 ? 17.407 24.816 -35.015 1.00 52.91 397 LEU A CA 1
ATOM 3214 C C . LEU A 1 397 ? 17.461 26.265 -34.473 1.00 52.91 397 LEU A C 1
ATOM 3216 O O . LEU A 1 397 ? 17.084 26.526 -33.336 1.00 52.91 397 LEU A O 1
ATOM 3220 N N . ALA A 1 398 ? 17.886 27.234 -35.287 1.00 58.97 398 ALA A N 1
ATOM 3221 C CA . ALA A 1 398 ? 17.887 28.652 -34.920 1.00 58.97 398 ALA A CA 1
ATOM 3222 C C . ALA A 1 398 ? 16.473 29.243 -34.713 1.00 58.97 398 ALA A C 1
ATOM 3224 O O . ALA A 1 398 ? 16.304 30.125 -33.881 1.00 58.97 398 ALA A O 1
ATOM 3225 N N . ALA A 1 399 ? 15.458 28.743 -35.423 1.00 61.12 399 ALA A N 1
ATOM 3226 C CA . ALA A 1 399 ? 14.065 29.169 -35.267 1.00 61.12 399 ALA A CA 1
ATOM 3227 C C . ALA A 1 399 ? 13.393 28.580 -34.011 1.00 61.12 399 ALA A C 1
ATOM 3229 O O . ALA A 1 399 ? 12.388 29.113 -33.552 1.00 61.12 399 ALA A O 1
ATOM 3230 N N . GLU A 1 400 ? 13.941 27.496 -33.458 1.00 53.31 400 GLU A N 1
ATOM 3231 C CA . GLU A 1 400 ? 13.429 26.845 -32.246 1.00 53.31 400 GLU A CA 1
ATOM 3232 C C . GLU A 1 400 ? 13.851 27.621 -30.986 1.00 53.31 400 GLU A C 1
ATOM 3234 O O . GLU A 1 400 ? 13.052 27.817 -30.072 1.00 53.31 400 GLU A O 1
ATOM 3239 N N . ILE A 1 401 ? 15.068 28.177 -30.985 1.00 57.53 401 ILE A N 1
ATOM 3240 C CA . ILE A 1 401 ? 15.605 28.993 -29.883 1.00 57.53 401 ILE A CA 1
ATOM 3241 C C . ILE A 1 401 ? 14.845 30.321 -29.722 1.00 57.53 401 ILE A C 1
ATOM 3243 O O . ILE A 1 401 ? 14.605 30.746 -28.595 1.00 57.53 401 ILE A O 1
ATOM 3247 N N . ASP A 1 402 ? 14.402 30.943 -30.817 1.00 57.62 402 ASP A N 1
ATOM 3248 C CA . ASP A 1 402 ? 13.580 32.165 -30.776 1.00 57.62 402 ASP A CA 1
ATOM 3249 C C . ASP A 1 402 ? 12.100 31.894 -30.419 1.00 57.62 402 ASP A C 1
ATOM 3251 O O . ASP A 1 402 ? 11.331 32.837 -30.223 1.00 57.62 402 ASP A O 1
ATOM 3255 N N . SER A 1 403 ? 11.681 30.622 -30.337 1.00 58.22 403 SER A N 1
ATOM 3256 C CA . SER A 1 403 ? 10.280 30.226 -30.110 1.00 58.22 403 SER A CA 1
ATOM 3257 C C . SER A 1 403 ? 9.926 29.880 -28.661 1.00 58.22 403 SER A C 1
ATOM 3259 O O . SER A 1 403 ? 8.741 29.849 -28.338 1.00 58.22 403 SER A O 1
ATOM 3261 N N . ALA A 1 404 ? 10.916 29.681 -27.780 1.00 58.75 404 ALA A N 1
ATOM 3262 C CA . ALA A 1 404 ? 10.661 29.556 -26.347 1.00 58.75 404 ALA A CA 1
ATOM 3263 C C . ALA A 1 404 ? 10.222 30.920 -25.804 1.00 58.75 404 ALA A C 1
ATOM 3265 O O . ALA A 1 404 ? 10.989 31.889 -25.790 1.00 58.75 404 ALA A O 1
ATOM 3266 N N . SER A 1 405 ? 8.965 31.020 -25.381 1.00 68.25 405 SER A N 1
ATOM 3267 C CA . SER A 1 405 ? 8.447 32.281 -24.868 1.00 68.25 405 SER A CA 1
ATOM 3268 C C . SER A 1 405 ? 9.140 32.626 -23.546 1.00 68.25 405 SER A C 1
ATOM 3270 O O . SER A 1 405 ? 9.430 31.764 -22.713 1.00 68.25 405 SER A O 1
ATOM 3272 N N . ARG A 1 406 ? 9.396 33.919 -23.313 1.00 75.19 406 ARG A N 1
ATOM 3273 C CA . ARG A 1 406 ? 9.885 34.427 -22.016 1.00 75.19 406 ARG A CA 1
ATOM 3274 C C . ARG A 1 406 ? 9.049 33.889 -20.843 1.00 75.19 406 ARG A C 1
ATOM 3276 O O . ARG A 1 406 ? 9.583 33.712 -19.751 1.00 75.19 406 ARG A O 1
ATOM 3283 N N . ASP A 1 407 ? 7.766 33.648 -21.087 1.00 75.00 407 ASP A N 1
ATOM 3284 C CA . ASP A 1 407 ? 6.808 33.168 -20.101 1.00 75.00 407 ASP A CA 1
ATOM 3285 C C . ASP A 1 407 ? 7.030 31.689 -19.757 1.00 75.00 407 ASP A C 1
ATOM 3287 O O . ASP A 1 407 ? 7.065 31.356 -18.577 1.00 75.00 407 ASP A O 1
ATOM 3291 N N . GLU A 1 408 ? 7.311 30.822 -20.735 1.00 80.19 408 GLU A N 1
ATOM 3292 C CA . GLU A 1 408 ? 7.693 29.421 -20.480 1.00 80.19 408 GLU A CA 1
ATOM 3293 C C . GLU A 1 408 ? 9.003 29.321 -19.690 1.00 80.19 408 GLU A C 1
ATOM 3295 O O . GLU A 1 408 ? 9.140 28.490 -18.794 1.00 80.19 408 GLU A O 1
ATOM 3300 N N . LEU A 1 409 ? 9.956 30.214 -19.968 1.00 79.56 409 LEU A N 1
ATOM 3301 C CA . LEU A 1 409 ? 11.236 30.241 -19.261 1.00 79.56 409 LEU A CA 1
ATOM 3302 C C . LEU A 1 409 ? 11.095 30.776 -17.823 1.00 79.56 409 LEU A C 1
ATOM 3304 O O . LEU A 1 409 ? 11.791 30.309 -16.921 1.00 79.56 409 LEU A O 1
ATOM 3308 N N . MET A 1 410 ? 10.178 31.723 -17.585 1.00 81.56 410 MET A N 1
ATOM 3309 C CA . MET A 1 410 ? 9.833 32.171 -16.230 1.00 81.56 410 MET A CA 1
ATOM 3310 C C . MET A 1 410 ? 9.041 31.119 -15.447 1.00 81.56 410 MET A C 1
ATOM 3312 O O . MET A 1 410 ? 9.282 30.973 -14.250 1.00 81.56 410 MET A O 1
ATOM 3316 N N . GLU A 1 411 ? 8.143 30.373 -16.093 1.00 87.25 411 GLU A N 1
ATOM 3317 C CA . GLU A 1 411 ? 7.388 29.302 -15.434 1.00 87.25 411 GLU A CA 1
ATOM 3318 C C . GLU A 1 411 ? 8.319 28.157 -15.017 1.00 87.25 411 GLU A C 1
ATOM 3320 O O . GLU A 1 411 ? 8.305 27.748 -13.857 1.00 87.25 411 GLU A O 1
ATOM 3325 N N . ALA A 1 412 ? 9.235 27.739 -15.898 1.00 86.88 412 ALA A N 1
ATOM 3326 C CA . ALA A 1 412 ? 10.248 26.735 -15.571 1.00 86.88 412 ALA A CA 1
ATOM 3327 C C . ALA A 1 412 ? 11.167 27.177 -14.415 1.00 86.88 412 ALA A C 1
ATOM 3329 O O . ALA A 1 412 ? 11.534 26.374 -13.555 1.00 86.88 412 ALA A O 1
ATOM 3330 N N . LEU A 1 413 ? 11.527 28.465 -14.353 1.00 89.00 413 LEU A N 1
ATOM 3331 C CA . LEU A 1 413 ? 12.319 29.004 -13.244 1.00 89.00 413 LEU A CA 1
ATOM 3332 C C . LEU A 1 413 ? 11.541 28.965 -11.919 1.00 89.00 413 LEU A C 1
ATOM 3334 O O . LEU A 1 413 ? 12.104 28.619 -10.883 1.00 89.00 413 LEU A O 1
ATOM 3338 N N . LYS A 1 414 ? 10.245 29.278 -11.954 1.00 92.00 414 LYS A N 1
ATOM 3339 C CA . LYS A 1 414 ? 9.369 29.268 -10.780 1.00 92.00 414 LYS A CA 1
ATOM 3340 C C . LYS A 1 414 ? 9.108 27.850 -10.266 1.00 92.00 414 LYS A C 1
ATOM 3342 O O . LYS A 1 414 ? 9.172 27.621 -9.058 1.00 92.00 414 LYS A O 1
ATOM 3347 N N . GLU A 1 415 ? 8.897 26.887 -11.162 1.00 93.06 415 GLU A N 1
ATOM 3348 C CA . GLU A 1 415 ? 8.823 25.465 -10.804 1.00 93.06 415 GLU A CA 1
ATOM 3349 C C . GLU A 1 415 ? 10.129 24.991 -10.156 1.00 93.06 415 GLU A C 1
ATOM 3351 O O . GLU A 1 415 ? 10.112 24.308 -9.128 1.00 93.06 415 GLU A O 1
ATOM 3356 N N . GLN A 1 416 ? 11.273 25.421 -10.693 1.00 92.56 416 GLN A N 1
ATOM 3357 C CA . GLN A 1 416 ? 12.576 25.098 -10.125 1.00 92.56 416 GLN A CA 1
ATOM 3358 C C . GLN A 1 416 ? 12.768 25.695 -8.720 1.00 92.56 416 GLN A C 1
ATOM 3360 O O . GLN A 1 416 ? 13.330 25.031 -7.843 1.00 92.56 416 GLN A O 1
ATOM 3365 N N . GLU A 1 417 ? 12.298 26.921 -8.472 1.00 93.62 417 GLU A N 1
ATOM 3366 C CA . GLU A 1 417 ? 12.306 27.547 -7.142 1.00 93.62 417 GLU A CA 1
ATOM 3367 C C . GLU A 1 417 ? 11.408 26.798 -6.145 1.00 93.62 417 GLU A C 1
ATOM 3369 O O . GLU A 1 417 ? 11.812 26.567 -5.000 1.00 93.62 417 GLU A O 1
ATOM 3374 N N . GLU A 1 418 ? 10.228 26.347 -6.576 1.00 94.19 418 GLU A N 1
ATOM 3375 C CA . GLU A 1 418 ? 9.303 25.584 -5.736 1.00 94.19 418 GLU A CA 1
ATOM 3376 C C . GLU A 1 418 ? 9.854 24.195 -5.378 1.00 94.19 418 GLU A C 1
ATOM 3378 O O . GLU A 1 418 ? 9.783 23.769 -4.219 1.00 94.19 418 GLU A O 1
ATOM 3383 N N . ILE A 1 419 ? 10.481 23.507 -6.336 1.00 93.62 419 ILE A N 1
ATOM 3384 C CA . ILE A 1 419 ? 11.183 22.241 -6.089 1.00 93.62 419 ILE A CA 1
ATOM 3385 C C . ILE A 1 419 ? 12.316 22.454 -5.081 1.00 93.62 419 ILE A C 1
ATOM 3387 O O . ILE A 1 419 ? 12.457 21.676 -4.133 1.00 93.62 419 ILE A O 1
ATOM 3391 N N . ASN A 1 420 ? 13.093 23.530 -5.227 1.00 94.81 420 ASN A N 1
ATOM 3392 C CA . ASN A 1 420 ? 14.160 23.870 -4.285 1.00 94.81 420 ASN A CA 1
ATOM 3393 C C . ASN A 1 420 ? 13.622 24.134 -2.872 1.00 94.81 420 ASN A C 1
ATOM 3395 O O . ASN A 1 420 ? 14.212 23.692 -1.886 1.00 94.81 420 ASN A O 1
ATOM 3399 N N . TYR A 1 421 ? 12.490 24.831 -2.760 1.00 95.31 421 TYR A N 1
ATOM 3400 C CA . TYR A 1 421 ? 11.836 25.082 -1.480 1.00 95.31 421 TYR A CA 1
ATOM 3401 C C . TYR A 1 421 ? 11.388 23.776 -0.807 1.00 95.31 421 TYR A C 1
ATOM 3403 O O . TYR A 1 421 ? 11.684 23.552 0.369 1.00 95.31 421 TYR A O 1
ATOM 3411 N N . ARG A 1 422 ? 10.758 22.868 -1.562 1.00 94.12 422 ARG A N 1
ATOM 3412 C CA . ARG A 1 422 ? 10.353 21.544 -1.058 1.00 94.12 422 ARG A CA 1
ATOM 3413 C C . ARG A 1 422 ? 11.556 20.688 -0.653 1.00 94.12 422 ARG A C 1
ATOM 3415 O O . ARG A 1 422 ? 11.509 20.036 0.388 1.00 94.12 422 ARG A O 1
ATOM 3422 N N . LEU A 1 423 ? 12.647 20.726 -1.422 1.00 95.19 423 LEU A N 1
ATOM 3423 C CA . LEU A 1 423 ? 13.899 20.039 -1.086 1.00 95.19 423 LEU A CA 1
ATOM 3424 C C . LEU A 1 423 ? 14.507 20.559 0.219 1.00 95.19 423 LEU A C 1
ATOM 3426 O O . LEU A 1 423 ? 14.952 19.760 1.039 1.00 95.19 423 LEU A O 1
ATOM 3430 N N . ARG A 1 424 ? 14.487 21.877 0.448 1.00 94.06 424 ARG A N 1
ATOM 3431 C CA . ARG A 1 424 ? 14.944 22.476 1.712 1.00 94.06 424 ARG A CA 1
ATOM 3432 C C . ARG A 1 424 ? 14.106 22.003 2.895 1.00 94.06 424 ARG A C 1
ATOM 3434 O O . ARG A 1 424 ? 14.670 21.501 3.857 1.00 94.06 424 ARG A O 1
ATOM 3441 N N . GLN A 1 425 ? 12.778 22.043 2.785 1.00 94.88 425 GLN A N 1
ATOM 3442 C CA . GLN A 1 425 ? 11.888 21.532 3.836 1.00 94.88 425 GLN A CA 1
ATOM 3443 C C . GLN A 1 425 ? 12.099 20.039 4.118 1.00 94.88 425 GLN A C 1
ATOM 3445 O O . GLN A 1 425 ? 11.996 19.590 5.259 1.00 94.88 425 GLN A O 1
ATOM 3450 N N . TYR A 1 426 ? 12.364 19.254 3.074 1.00 95.50 426 TYR A N 1
ATOM 3451 C CA . TYR A 1 426 ? 12.666 17.836 3.214 1.00 95.50 426 TYR A CA 1
ATOM 3452 C C . TYR A 1 426 ? 14.002 17.607 3.928 1.00 95.50 426 TYR A C 1
ATOM 3454 O O . TYR A 1 426 ? 14.063 16.799 4.855 1.00 95.50 426 TYR A O 1
ATOM 3462 N N . MET A 1 427 ? 15.047 18.355 3.558 1.00 94.25 427 MET A N 1
ATOM 3463 C CA . MET A 1 427 ? 16.326 18.331 4.268 1.00 94.25 427 MET A CA 1
ATOM 3464 C C . MET A 1 427 ? 16.160 18.731 5.735 1.00 94.25 427 MET A C 1
ATOM 3466 O O . MET A 1 427 ? 16.668 18.021 6.594 1.00 94.25 427 MET A O 1
ATOM 3470 N N . ASP A 1 428 ? 15.394 19.780 6.042 1.00 93.06 428 ASP A N 1
ATOM 3471 C CA . ASP A 1 428 ? 15.143 20.212 7.423 1.00 93.06 428 ASP A CA 1
ATOM 3472 C C . ASP A 1 428 ? 14.468 19.109 8.253 1.00 93.06 428 ASP A C 1
ATOM 3474 O O . ASP A 1 428 ? 14.869 18.845 9.386 1.00 93.06 428 ASP A O 1
ATOM 3478 N N . LYS A 1 429 ? 13.484 18.402 7.678 1.00 92.56 429 LYS A N 1
ATOM 3479 C CA . LYS A 1 429 ? 12.834 17.253 8.333 1.00 92.56 429 LYS A CA 1
ATOM 3480 C C . LYS A 1 429 ? 13.805 16.105 8.597 1.00 92.56 429 LYS A C 1
ATOM 3482 O O . LYS A 1 429 ? 13.751 15.505 9.667 1.00 92.56 429 LYS A O 1
ATOM 3487 N N . ILE A 1 430 ? 14.682 15.801 7.641 1.00 89.81 430 ILE A N 1
ATOM 3488 C CA . ILE A 1 430 ? 15.716 14.775 7.816 1.00 89.81 430 ILE A CA 1
ATOM 3489 C C . ILE A 1 430 ? 16.710 15.195 8.898 1.00 89.81 430 ILE A C 1
ATOM 3491 O O . ILE A 1 430 ? 17.032 14.389 9.764 1.00 89.81 430 ILE A O 1
ATOM 3495 N N . ILE A 1 431 ? 17.181 16.442 8.876 1.00 91.12 431 ILE A N 1
ATOM 3496 C CA . ILE A 1 431 ? 18.136 16.962 9.859 1.00 91.12 431 ILE A CA 1
ATOM 3497 C C . ILE A 1 431 ? 17.537 16.898 11.267 1.00 91.12 431 ILE A C 1
ATOM 3499 O O . ILE A 1 431 ? 18.206 16.418 12.177 1.00 91.12 431 ILE A O 1
ATOM 3503 N N . LEU A 1 432 ? 16.273 17.299 11.444 1.00 90.44 432 LEU A N 1
ATOM 3504 C CA . LEU A 1 432 ? 15.557 17.177 12.719 1.00 90.44 432 LEU A CA 1
ATOM 3505 C C . LEU A 1 432 ? 15.466 15.719 13.190 1.00 90.44 432 LEU A C 1
ATOM 3507 O O . LEU A 1 432 ? 15.799 15.425 14.334 1.00 90.44 432 LEU A O 1
ATOM 3511 N N . ALA A 1 433 ? 15.099 14.795 12.299 1.00 88.50 433 ALA A N 1
ATOM 3512 C CA . ALA A 1 433 ? 15.027 13.372 12.629 1.00 88.50 433 ALA A CA 1
ATOM 3513 C C . ALA A 1 433 ? 16.399 12.780 13.009 1.00 88.50 433 ALA A C 1
ATOM 3515 O O . ALA A 1 433 ? 16.490 11.927 13.891 1.00 88.50 433 ALA A O 1
ATOM 3516 N N . ILE A 1 434 ? 17.477 13.235 12.364 1.00 87.56 434 ILE A N 1
ATOM 3517 C CA . ILE A 1 434 ? 18.843 12.821 12.703 1.00 87.56 434 ILE A CA 1
ATOM 3518 C C . ILE A 1 434 ? 19.264 13.396 14.062 1.00 87.56 434 ILE A C 1
ATOM 3520 O O . ILE A 1 434 ? 19.854 12.667 14.857 1.00 87.56 434 ILE A O 1
ATOM 3524 N N . LEU A 1 435 ? 18.947 14.663 14.353 1.00 86.06 435 LEU A N 1
ATOM 3525 C CA . LEU A 1 435 ? 19.230 15.289 15.649 1.00 86.06 435 LEU A CA 1
ATOM 3526 C C . LEU A 1 435 ? 18.542 14.556 16.813 1.00 86.06 435 LEU A C 1
ATOM 3528 O O . LEU A 1 435 ? 19.174 14.379 17.853 1.00 86.06 435 LEU A O 1
ATOM 3532 N N . ASP A 1 436 ? 17.302 14.093 16.624 1.00 86.56 436 ASP A N 1
ATOM 3533 C CA . ASP A 1 436 ? 16.531 13.380 17.654 1.00 86.56 436 ASP A CA 1
ATOM 3534 C C . ASP A 1 436 ? 17.011 11.939 17.891 1.00 86.56 436 ASP A C 1
ATOM 3536 O O . ASP A 1 436 ? 16.981 11.451 19.022 1.00 86.56 436 ASP A O 1
ATOM 3540 N N . HIS A 1 437 ? 17.456 11.237 16.844 1.00 84.19 437 HIS A N 1
ATOM 3541 C CA . HIS A 1 437 ? 17.799 9.814 16.945 1.00 84.19 437 HIS A CA 1
ATOM 3542 C C . HIS A 1 437 ? 19.297 9.527 17.079 1.00 84.19 437 HIS A C 1
ATOM 3544 O O . HIS A 1 437 ? 19.670 8.605 17.806 1.00 84.19 437 HIS A O 1
ATOM 3550 N N . ASN A 1 438 ? 20.166 10.256 16.373 1.00 83.50 438 ASN A N 1
ATOM 3551 C CA . ASN A 1 438 ? 21.613 10.069 16.455 1.00 83.50 438 ASN A CA 1
ATOM 3552 C C . ASN A 1 438 ? 22.385 11.296 15.917 1.00 83.50 438 ASN A C 1
ATOM 3554 O O . ASN A 1 438 ? 22.798 11.310 14.750 1.00 83.50 438 ASN A O 1
ATOM 3558 N N . PRO A 1 439 ? 22.649 12.307 16.763 1.00 83.69 439 PRO A N 1
ATOM 3559 C CA . PRO A 1 439 ? 23.256 13.564 16.325 1.00 83.69 439 PRO A CA 1
ATOM 3560 C C . PRO A 1 439 ? 24.709 13.416 15.841 1.00 83.69 439 PRO A C 1
ATOM 3562 O O . PRO A 1 439 ? 25.194 14.276 15.110 1.00 83.69 439 PRO A O 1
ATOM 3565 N N . SER A 1 440 ? 25.394 12.311 16.169 1.00 82.69 440 SER A N 1
ATOM 3566 C CA . SER A 1 440 ? 26.780 12.051 15.737 1.00 82.69 440 SER A CA 1
ATOM 3567 C C . SER A 1 440 ? 26.943 11.895 14.216 1.00 82.69 440 SER A C 1
ATOM 3569 O O . SER A 1 440 ? 28.046 12.036 13.697 1.00 82.69 440 SER A O 1
ATOM 3571 N N . ILE A 1 441 ? 25.850 11.656 13.480 1.00 82.25 441 ILE A N 1
ATOM 3572 C CA . ILE A 1 441 ? 25.838 11.600 12.006 1.00 82.25 441 ILE A CA 1
ATOM 3573 C C . ILE A 1 441 ? 26.067 12.987 11.382 1.00 82.25 441 ILE A C 1
ATOM 3575 O O . ILE A 1 441 ? 26.557 13.082 10.258 1.00 82.25 441 ILE A O 1
ATOM 3579 N N . LEU A 1 442 ? 25.736 14.062 12.104 1.00 82.31 442 LEU A N 1
ATOM 3580 C CA . LEU A 1 442 ? 25.946 15.445 11.666 1.00 82.31 442 LEU A CA 1
ATOM 3581 C C . LEU A 1 442 ? 27.297 16.015 12.134 1.00 82.31 442 LEU A C 1
ATOM 3583 O O . LEU A 1 442 ? 27.639 17.138 11.762 1.00 82.31 442 LEU A O 1
ATOM 3587 N N . GLU A 1 443 ? 28.079 15.272 12.928 1.00 80.56 443 GLU A N 1
ATOM 3588 C CA . GLU A 1 443 ? 29.430 15.690 13.306 1.00 80.56 443 GLU A CA 1
ATOM 3589 C C . GLU A 1 443 ? 30.379 15.570 12.112 1.00 80.56 443 GLU A C 1
ATOM 3591 O O . GLU A 1 443 ? 30.760 14.482 11.673 1.00 80.56 443 GLU A O 1
ATOM 3596 N N . ILE A 1 444 ? 30.815 16.721 11.607 1.00 68.62 444 ILE A N 1
ATOM 3597 C CA . ILE A 1 444 ? 31.915 16.791 10.652 1.00 68.62 444 ILE A CA 1
ATOM 3598 C C . ILE A 1 444 ? 33.201 16.487 11.428 1.00 68.62 444 ILE A C 1
ATOM 3600 O O . ILE A 1 444 ? 33.695 17.323 12.186 1.00 68.62 444 ILE A O 1
ATOM 3604 N N . LYS A 1 445 ? 33.735 15.273 11.264 1.00 65.88 445 LYS A N 1
ATOM 3605 C CA . LYS A 1 445 ? 35.061 14.918 11.782 1.00 65.88 445 LYS A CA 1
ATOM 3606 C C . LYS A 1 445 ? 36.124 15.655 10.965 1.00 65.88 445 LYS A C 1
ATOM 3608 O O . LYS A 1 445 ? 36.307 15.340 9.791 1.00 65.88 445 LYS A O 1
ATOM 3613 N N . ASN A 1 446 ? 36.771 16.635 11.594 1.00 47.56 446 ASN A N 1
ATOM 3614 C CA . ASN A 1 446 ? 37.948 17.332 11.065 1.00 47.56 446 ASN A CA 1
ATOM 3615 C C . ASN A 1 446 ? 39.212 16.478 11.147 1.00 47.56 446 ASN A C 1
ATOM 3617 O O . ASN A 1 446 ? 39.350 15.727 12.143 1.00 47.56 446 ASN A O 1
#

Solvent-accessible surface area (backbone atoms only — not comparable to full-atom values): 27616 Å² total; per-residue (Å²): 135,84,87,84,90,85,90,82,84,90,84,88,86,82,89,83,90,83,89,84,90,87,90,89,82,91,83,89,87,77,88,84,82,89,81,87,85,83,90,84,84,86,79,88,81,90,82,89,82,92,79,91,82,87,83,82,87,83,88,84,87,90,80,90,85,85,91,79,81,89,73,88,81,81,85,88,86,83,72,90,78,71,52,72,68,56,56,52,52,52,53,50,50,53,51,50,51,55,48,50,52,49,47,69,74,68,52,87,79,68,77,77,54,74,76,61,61,56,63,64,66,78,73,73,81,91,82,82,80,90,86,83,81,79,86,86,79,92,77,86,79,97,84,57,91,56,63,58,57,51,51,50,49,53,49,48,50,50,49,47,53,51,50,49,51,49,51,49,54,49,50,52,50,51,50,50,52,51,51,53,49,51,52,50,52,52,52,48,52,54,52,51,51,52,50,50,52,49,50,53,52,52,50,52,51,49,51,52,50,54,50,52,52,51,51,53,50,53,51,49,54,50,54,52,50,52,50,52,51,53,51,50,54,52,50,52,51,52,51,50,52,50,53,50,50,52,51,52,51,55,52,52,49,56,51,50,52,52,51,51,52,51,50,49,55,53,50,54,52,49,50,55,52,51,52,53,50,49,54,52,49,54,48,52,51,54,52,52,51,50,52,52,48,50,55,52,50,52,51,50,53,51,49,53,52,49,49,51,53,51,52,53,50,51,51,51,51,50,52,53,52,50,51,54,61,70,67,53,90,82,79,78,92,76,94,51,66,76,62,48,51,53,52,46,52,53,50,47,51,51,49,51,50,47,51,51,49,51,51,52,50,52,48,52,54,48,54,50,48,52,52,50,51,52,49,52,53,52,48,53,52,50,52,51,52,50,52,60,61,52,52,78,73,54,87,52,75,74,62,57,67,76,61,65,48,74,63,60,56,49,50,55,49,50,52,52,50,51,52,51,52,52,51,50,56,52,50,52,53,50,51,51,52,36,56,76,74,49,49,73,78,75,58,81,84,126

pLDDT: mean 75.28, std 24.67, range [28.89, 98.81]

InterPro domains:
  IPR019018 Rab-binding domain FIP-RBD [PF09457] (405-445)
  IPR019018 Rab-binding domain FIP-RBD [PS51511] (383-445)
  IPR037245 FIP-RBD, C-terminal domain superfamily [SSF144270] (394-445)
  IPR051977 Rab11-interacting regulator of endocytosis and ciliogenesis [PTHR15726] (8-445)
  IPR057316 Rab11-FIP3/4 domain [PF25450] (174-296)

Secondary structure (DSSP, 8-state):
---------------------------------------------------------------------------SSS-----HHHHHHHHHHHHHHHHHHHHHHH-------HHHHHHHHTTS------------------S-TTHHHHHHHHHHHHHHHHHHHHHHHHHHHHHHHHHHHHHHHHHHHHHHHHHHHHHHHHHHHHHHHHHHHHHHHHHHHHHHHHHHHHHHHHHHHHHHHHHHHHHHHHHHHHHHHHHHHHHHHHHHHHHHHHHHHHHHHHHHHHHHHHHHHHHHHHHHHHHHHHHHHHHHHHHHHHHHHHHHHHT-S-------HHHHHHHHHHHHHHHHHHHHHHHHHHHHHHHHHHHHHHHHHHHHHHHHHHHHHHHTTS--THHHHTTS-HHHHHHHHHHHHHHHHHHHHHHHHHHHHHHHH-GGGG----

Radius of gyration: 75.54 Å; Cα contacts (8 Å, |Δi|>4): 8; chains: 1; bounding box: 169×84×230 Å